Protein AF-A0A951UNU1-F1 (afdb_monomer_lite)

pLDDT: mean 76.0, std 21.97, range [24.45, 97.75]

Organism: NCBI:txid904376

Sequence (624 aa):
MNSISPEKILILAANPKNTKRLRLDEEAHEIEAGLERSRERERFEVRTKWAVSRKGIHRAILDYEPQIIHFCGHGEGEEGLVFEDETGQAQLVDGEALADLFELLTSCIRIECVLLNACYSEQQARAIAQHVKYVIGMSQAISDRAAIEFVVGFYDGLGAGKSIEFSYKLGRSAIRRAKTPEHLIPILLQRPSSLIFEQRVFEQSSPKPSPEPFVPIEQAQDIPSVTSDVPQLQLTSPDLETASATPLQPAQSIQRWQRRWKRIRRYPLAYVLLSGMVIAVMIVAMGTMTPPQLSNIDFPSGTFKYTGTSTWSSLRCEGSGVGIDTQFDFLATNSFNPTFTLPSDLNLEGKRVNSLTAIELLVSHEKDIAFAVSSLPLAEALTDEQKENARGKGFILEEYPVAQDVTAIAVHPDLDLRMFGGLNLADLRKIYTSDKQLNWQDFRGSQVENIAIIPFINKAEEEAANQGKAYAFQKYVLQGQPFGSTVQSVDNSELGRQKVSETPGGIYLAPSALIYNYFTQDTSTVKPMPIAEAGDKPVLPFAITFKPREICKNETSAYSPVSVNSAYPQDLQHETVSIVVKRYYGNQVEEWQKEHEKAGQAYAKTLKTKEGQDLLMRMGFRPL

Foldseek 3Di:
DPPDQAAEEEEEEAAFPPDDGAPVVLLLVLLLVLLCPFPQVVNYDYDYDYQAAPVNVLVVCVVGLHQEYEYAAEADAQQAGWGQDPVRHTDHDGLQNLLVSLQVSLVPGNHAEYEYLYANCVSSQVSNQQRHFKYKDFNGDDDSVLSSQLSSQLSNCVSHVHDNVVSNLRSLVSSVVVVDPRSVGIDMRGNPPVVVVVVVVVVVPPDDPDDDDDDDDDDDDDDDDDDDDDDDDDDDDDDDDDDDDDDDDDDPDPVVVVVVVVPPPPDPPVVVVVVVVVVVVVVVVVDDPPDFPLPPADAFAAEAEAAEALLQVVQADPPQQFGLCNLCVVVVVVRHHYHYDDCVNVVNPPDARAQLVRLVCVQPVVLRHLWYKHLAPPVLNDDPVSQVSLVVVFWGKDKQFQFWWFKFKKAALPFPCVQLQFEELVRVLCLFADQDWDFSCVHRRVPTDRFTAQEEEAVVQLVSLVVVRHDLCCVQSNVSHHTHPRYHYDNHVVVLQQVRLVGNNYMYIDTPLVQLQCCLVDSSGIHTGFYAYVPDGGDGQFDARDHSVVSSHDPDDPGDFRDGDPRGDPSRTPGTIIMMGIGGDDDDQDPSNVNSRSSSVSSSVSLLTPVNQVSCRNSRTHGD

Structure (mmCIF, N/CA/C/O backbone):
data_AF-A0A951UNU1-F1
#
_entry.id   AF-A0A951UNU1-F1
#
loop_
_atom_site.group_PDB
_atom_site.id
_atom_site.type_symbol
_atom_site.label_atom_id
_atom_site.label_alt_id
_atom_site.label_comp_id
_atom_site.label_asym_id
_atom_site.label_entity_id
_atom_site.label_seq_id
_atom_site.pdbx_PDB_ins_code
_atom_site.Cartn_x
_atom_site.Cartn_y
_atom_site.Cartn_z
_atom_site.occupancy
_atom_site.B_iso_or_equiv
_atom_site.auth_seq_id
_atom_site.auth_comp_id
_atom_site.auth_asym_id
_atom_site.auth_atom_id
_atom_site.pdbx_PDB_model_num
ATOM 1 N N . MET A 1 1 ? 25.571 -10.191 -45.210 1.00 35.28 1 MET A N 1
ATOM 2 C CA . MET A 1 1 ? 24.420 -9.377 -44.769 1.00 35.28 1 MET A CA 1
ATOM 3 C C . MET A 1 1 ? 23.405 -10.357 -44.214 1.00 35.28 1 MET A C 1
ATOM 5 O O . MET A 1 1 ? 22.918 -11.168 -44.987 1.00 35.28 1 MET A O 1
ATOM 9 N N . ASN A 1 2 ? 23.187 -10.388 -42.898 1.00 38.59 2 ASN A N 1
ATOM 10 C CA . ASN A 1 2 ? 22.136 -11.233 -42.328 1.00 38.59 2 ASN A CA 1
ATOM 11 C C . ASN A 1 2 ? 20.793 -10.623 -42.735 1.00 38.59 2 ASN A C 1
ATOM 13 O O . ASN A 1 2 ? 20.513 -9.483 -42.372 1.00 38.59 2 ASN A O 1
ATOM 17 N N . SER A 1 3 ? 20.005 -11.345 -43.529 1.00 45.44 3 SER A N 1
ATOM 18 C CA . SER A 1 3 ? 18.626 -10.973 -43.829 1.00 45.44 3 SER A CA 1
ATOM 19 C C . SER A 1 3 ? 17.813 -11.086 -42.540 1.00 45.44 3 SER A C 1
ATOM 21 O O . SER A 1 3 ? 17.518 -12.193 -42.091 1.00 45.44 3 SER A O 1
ATOM 23 N N . ILE A 1 4 ? 17.509 -9.954 -41.910 1.00 63.81 4 ILE A N 1
ATOM 24 C CA . ILE A 1 4 ? 16.564 -9.899 -40.792 1.00 63.81 4 ILE A CA 1
ATOM 25 C C . ILE A 1 4 ? 15.178 -10.139 -41.396 1.00 63.81 4 ILE A C 1
ATOM 27 O O . ILE A 1 4 ? 14.780 -9.424 -42.314 1.00 63.81 4 ILE A O 1
ATOM 31 N N . SER A 1 5 ? 14.475 -11.177 -40.942 1.00 76.88 5 SER A N 1
ATOM 32 C CA . SER A 1 5 ? 13.081 -11.405 -41.329 1.00 76.88 5 SER A CA 1
ATOM 33 C C . SER A 1 5 ? 12.212 -10.252 -40.813 1.00 76.88 5 SER A C 1
ATOM 35 O O . SER A 1 5 ? 12.416 -9.845 -39.666 1.00 76.88 5 SER A O 1
ATOM 37 N N . PRO A 1 6 ? 11.258 -9.739 -41.608 1.00 85.00 6 PRO A N 1
ATOM 38 C CA . PRO A 1 6 ? 10.399 -8.640 -41.181 1.00 85.00 6 PRO A CA 1
ATOM 39 C C . PRO A 1 6 ? 9.581 -9.021 -39.937 1.00 85.00 6 PRO A C 1
ATOM 41 O O . PRO A 1 6 ? 9.141 -10.162 -39.791 1.00 85.00 6 PRO A O 1
ATOM 44 N N . GLU A 1 7 ? 9.385 -8.057 -39.038 1.00 91.62 7 GLU A N 1
ATOM 45 C CA . GLU A 1 7 ? 8.468 -8.143 -37.904 1.00 91.62 7 GLU A CA 1
ATOM 46 C C . GLU A 1 7 ? 7.030 -8.222 -38.420 1.00 91.62 7 GLU A C 1
ATOM 48 O O . GLU A 1 7 ? 6.559 -7.368 -39.171 1.00 91.62 7 GLU A O 1
ATOM 53 N N . LYS A 1 8 ? 6.309 -9.252 -38.000 1.00 95.81 8 LYS A N 1
ATOM 54 C CA . LYS A 1 8 ? 4.938 -9.500 -38.421 1.00 95.81 8 LYS A CA 1
ATOM 55 C C . LYS A 1 8 ? 3.958 -8.830 -37.467 1.00 95.81 8 LYS A C 1
ATOM 57 O O . LYS A 1 8 ? 4.009 -9.037 -36.250 1.00 95.81 8 LYS A O 1
ATOM 62 N N . ILE A 1 9 ? 3.035 -8.070 -38.045 1.00 96.56 9 ILE A N 1
ATOM 63 C CA . ILE A 1 9 ? 1.911 -7.436 -37.358 1.00 96.56 9 ILE A CA 1
ATOM 64 C C . ILE A 1 9 ? 0.645 -8.182 -37.776 1.00 96.56 9 ILE A C 1
ATOM 66 O O . ILE A 1 9 ? 0.306 -8.210 -38.958 1.00 96.56 9 ILE A O 1
ATOM 70 N N . LEU A 1 10 ? -0.055 -8.787 -36.817 1.00 97.06 10 LEU A N 1
ATOM 71 C CA . LEU A 1 10 ? -1.327 -9.467 -37.054 1.00 97.06 10 LEU A CA 1
ATOM 72 C C . LEU A 1 10 ? -2.488 -8.603 -36.555 1.00 97.06 10 LEU A C 1
ATOM 74 O O . LEU A 1 10 ? -2.661 -8.438 -35.349 1.00 97.06 10 LEU A O 1
ATOM 78 N N . ILE A 1 11 ? -3.299 -8.097 -37.483 1.00 96.50 11 ILE A N 1
ATOM 79 C CA . ILE A 1 11 ? -4.541 -7.375 -37.199 1.00 96.50 11 ILE A CA 1
ATOM 80 C C . ILE A 1 11 ? -5.698 -8.379 -37.160 1.00 96.50 11 ILE A C 1
ATOM 82 O O . ILE A 1 11 ? -5.945 -9.105 -38.124 1.00 96.50 11 ILE A O 1
ATOM 86 N N . LEU A 1 12 ? -6.411 -8.420 -36.041 1.00 94.56 12 LEU A N 1
ATOM 87 C CA . LEU A 1 12 ? -7.576 -9.254 -35.774 1.00 94.56 12 LEU A CA 1
ATOM 88 C C . LEU A 1 12 ? -8.804 -8.348 -35.653 1.00 94.56 12 LEU A C 1
ATOM 90 O O . LEU A 1 12 ? -8.954 -7.637 -34.661 1.00 94.56 12 LEU A O 1
ATOM 94 N N . ALA A 1 13 ? -9.680 -8.387 -36.654 1.00 93.19 13 ALA A N 1
ATOM 95 C CA . ALA A 1 13 ? -10.880 -7.561 -36.708 1.00 93.19 13 ALA A CA 1
ATOM 96 C C . ALA A 1 13 ? -12.145 -8.408 -36.486 1.00 93.19 13 ALA A C 1
ATOM 98 O O . ALA A 1 13 ? -12.428 -9.329 -37.263 1.00 93.19 13 ALA A O 1
ATOM 99 N N . ALA A 1 14 ? -12.924 -8.079 -35.452 1.00 92.31 14 ALA A N 1
ATOM 100 C CA . ALA A 1 14 ? -14.187 -8.745 -35.120 1.00 92.31 14 ALA A CA 1
ATOM 101 C C . ALA A 1 14 ? -15.364 -7.756 -35.169 1.00 92.31 14 ALA A C 1
ATOM 103 O O . ALA A 1 14 ? -15.376 -6.760 -34.446 1.00 92.31 14 ALA A O 1
ATOM 104 N N . ASN A 1 15 ? -16.368 -8.021 -36.017 1.00 90.88 15 ASN A N 1
ATOM 105 C CA . ASN A 1 15 ? -17.513 -7.120 -36.220 1.00 90.88 15 ASN A CA 1
ATOM 106 C C . ASN A 1 15 ? -18.830 -7.918 -36.313 1.00 90.88 15 ASN A C 1
ATOM 108 O O . ASN A 1 15 ? -19.428 -8.000 -37.392 1.00 90.88 15 ASN A O 1
ATOM 112 N N . PRO A 1 16 ? -19.284 -8.536 -35.203 1.00 91.06 16 PRO A N 1
ATOM 113 C CA . PRO A 1 16 ? -20.411 -9.460 -35.236 1.00 91.06 16 PRO A CA 1
ATOM 114 C C . PRO A 1 16 ? -21.713 -8.796 -35.691 1.00 91.06 16 PRO A C 1
ATOM 116 O O . PRO A 1 16 ? -22.004 -7.646 -35.347 1.00 91.06 16 PRO A O 1
ATOM 119 N N . LYS A 1 17 ? -22.546 -9.540 -36.425 1.00 88.12 17 LYS A N 1
ATOM 120 C CA . LYS A 1 17 ? -23.719 -9.011 -37.149 1.00 88.12 17 LYS A CA 1
ATOM 121 C C . LYS A 1 17 ? -24.782 -8.373 -36.249 1.00 88.12 17 LYS A C 1
ATOM 123 O O . LYS A 1 17 ? -25.537 -7.524 -36.717 1.00 88.12 17 LYS A O 1
ATOM 128 N N . ASN A 1 18 ? -24.869 -8.789 -34.986 1.00 89.44 18 ASN A N 1
ATOM 129 C CA . ASN A 1 18 ? -25.825 -8.287 -33.995 1.00 89.44 18 ASN A CA 1
ATOM 130 C C . ASN A 1 18 ? -25.279 -7.139 -33.123 1.00 89.44 18 ASN A C 1
ATOM 132 O O . ASN A 1 18 ? -25.917 -6.788 -32.133 1.00 89.44 18 ASN A O 1
ATOM 136 N N . THR A 1 19 ? -24.136 -6.550 -33.482 1.00 87.75 19 THR A N 1
ATOM 137 C CA . THR A 1 19 ? -23.534 -5.402 -32.783 1.00 87.75 19 THR A CA 1
ATOM 138 C C . THR A 1 19 ? -23.596 -4.128 -33.629 1.00 87.75 19 THR A C 1
ATOM 140 O O . THR A 1 19 ? -23.948 -4.152 -34.813 1.00 87.75 19 THR A O 1
ATOM 143 N N . LYS A 1 20 ? -23.265 -2.975 -33.034 1.00 85.88 20 LYS A N 1
ATOM 144 C CA . LYS A 1 20 ? -23.106 -1.730 -33.795 1.00 85.88 20 LYS A CA 1
ATOM 145 C C . LYS A 1 20 ? -21.922 -1.887 -34.752 1.00 85.88 20 LYS A C 1
ATOM 147 O O . LYS A 1 20 ? -20.813 -2.153 -34.317 1.00 85.88 20 LYS A O 1
ATOM 152 N N . ARG A 1 21 ? -22.125 -1.660 -36.047 1.00 87.38 21 ARG A N 1
ATOM 153 C CA . ARG A 1 21 ? -21.038 -1.780 -37.025 1.00 87.38 21 ARG A CA 1
ATOM 154 C C . ARG A 1 21 ? -19.948 -0.729 -36.773 1.00 87.38 21 ARG A C 1
ATOM 156 O O . ARG A 1 21 ? -20.242 0.465 -36.815 1.00 87.38 21 ARG A O 1
ATOM 163 N N . LEU A 1 22 ? -18.716 -1.188 -36.551 1.00 86.50 22 LEU A N 1
ATOM 164 C CA . LEU A 1 22 ? -17.512 -0.351 -36.442 1.00 86.50 22 LEU A CA 1
ATOM 165 C C . LEU A 1 22 ? -16.792 -0.237 -37.794 1.00 86.50 22 LEU A C 1
ATOM 167 O O . LEU A 1 22 ? -16.921 -1.127 -38.641 1.00 86.50 22 LEU A O 1
ATOM 171 N N . ARG A 1 23 ? -16.012 0.836 -37.976 1.00 84.25 23 ARG A N 1
ATOM 172 C CA . ARG A 1 23 ? -15.189 1.113 -39.175 1.00 84.25 23 ARG A CA 1
ATOM 173 C C . ARG A 1 23 ? -13.806 0.448 -39.091 1.00 84.25 23 ARG A C 1
ATOM 175 O O . ARG A 1 23 ? -12.777 1.109 -39.184 1.00 84.25 23 ARG A O 1
ATOM 182 N N . LEU A 1 24 ? -13.787 -0.864 -38.848 1.00 89.06 24 LEU A N 1
ATOM 183 C CA . LEU A 1 24 ? -12.543 -1.634 -38.669 1.00 89.06 24 LEU A CA 1
ATOM 184 C C . LEU A 1 24 ? -11.728 -1.758 -39.969 1.00 89.06 24 LEU A C 1
ATOM 186 O O . LEU A 1 24 ? -10.517 -1.946 -39.934 1.00 89.06 24 LEU A O 1
ATOM 190 N N . ASP A 1 25 ? -12.404 -1.654 -41.113 1.00 89.00 25 ASP A N 1
ATOM 191 C CA . ASP A 1 25 ? -11.823 -1.560 -42.453 1.00 89.00 25 ASP A CA 1
ATOM 192 C C . ASP A 1 25 ? -11.003 -0.284 -42.641 1.00 89.00 25 ASP A C 1
ATOM 194 O O . ASP A 1 25 ? -9.870 -0.352 -43.113 1.00 89.00 25 ASP A O 1
ATOM 198 N N . GLU A 1 26 ? -11.545 0.855 -42.213 1.00 89.12 26 GLU A N 1
ATOM 199 C CA . GLU A 1 26 ? -10.827 2.133 -42.200 1.00 89.12 26 GLU A CA 1
ATOM 200 C C . GLU A 1 26 ? -9.613 2.063 -41.267 1.00 89.12 26 GLU A C 1
ATOM 202 O O . GLU A 1 26 ? -8.517 2.453 -41.656 1.00 89.12 26 GLU A O 1
ATOM 207 N N . GLU A 1 27 ? -9.776 1.486 -40.073 1.00 92.06 27 GLU A N 1
ATOM 208 C CA . GLU A 1 27 ? -8.676 1.319 -39.120 1.00 92.06 27 GLU A CA 1
ATOM 209 C C . GLU A 1 27 ? -7.521 0.482 -39.694 1.00 92.06 27 GLU A C 1
ATOM 211 O O . GLU A 1 27 ? -6.373 0.921 -39.662 1.00 92.06 27 GLU A O 1
ATOM 216 N N . ALA A 1 28 ? -7.807 -0.695 -40.263 1.00 91.75 28 ALA A N 1
ATOM 217 C CA . ALA A 1 28 ? -6.776 -1.542 -40.865 1.00 91.75 28 ALA A CA 1
ATOM 218 C C . ALA A 1 28 ? -6.109 -0.868 -42.076 1.00 91.75 28 ALA A C 1
ATOM 220 O O . ALA A 1 28 ? -4.887 -0.930 -42.217 1.00 91.75 28 ALA A O 1
ATOM 221 N N . HIS A 1 29 ? -6.895 -0.185 -42.917 1.00 92.50 29 HIS A N 1
ATOM 222 C CA . HIS A 1 29 ? -6.376 0.529 -44.081 1.00 92.50 29 HIS A CA 1
ATOM 223 C C . HIS A 1 29 ? -5.399 1.644 -43.690 1.00 92.50 29 HIS A C 1
ATOM 225 O O . HIS A 1 29 ? -4.334 1.761 -44.293 1.00 92.50 29 HIS A O 1
ATOM 231 N N . GLU A 1 30 ? -5.728 2.442 -42.672 1.00 92.94 30 GLU A N 1
ATOM 232 C CA . GLU A 1 30 ? -4.858 3.523 -42.195 1.00 92.94 30 GLU A CA 1
ATOM 233 C C . GLU A 1 30 ? -3.543 2.989 -41.602 1.00 92.94 30 GLU A C 1
ATOM 235 O O . GLU A 1 30 ? -2.481 3.580 -41.819 1.00 92.94 30 GLU A O 1
ATOM 240 N N . ILE A 1 31 ? -3.582 1.842 -40.911 1.00 93.38 31 ILE A N 1
ATOM 241 C CA . ILE A 1 31 ? -2.378 1.170 -40.394 1.00 93.38 31 ILE A CA 1
ATOM 242 C C . ILE A 1 31 ? -1.479 0.711 -41.548 1.00 93.38 31 ILE A C 1
ATOM 244 O O . ILE A 1 31 ? -0.286 1.028 -41.566 1.00 93.38 31 ILE A O 1
ATOM 248 N N . GLU A 1 32 ? -2.041 -0.009 -42.524 1.00 92.62 32 GLU A N 1
ATOM 249 C CA . GLU A 1 32 ? -1.307 -0.504 -43.695 1.00 92.62 32 GLU A CA 1
ATOM 250 C C . GLU A 1 32 ? -0.705 0.666 -44.497 1.00 92.62 32 GLU A C 1
ATOM 252 O O . GLU A 1 32 ? 0.508 0.713 -44.718 1.00 92.62 32 GLU A O 1
ATOM 257 N N . ALA A 1 33 ? -1.510 1.679 -44.831 1.00 90.50 33 ALA A N 1
ATOM 258 C CA . ALA A 1 33 ? -1.068 2.848 -45.592 1.00 90.50 33 ALA A CA 1
ATOM 259 C C . ALA A 1 33 ? -0.044 3.721 -44.838 1.00 90.50 33 ALA A C 1
ATOM 261 O O . ALA A 1 33 ? 0.809 4.368 -45.460 1.00 90.50 33 ALA A O 1
ATOM 262 N N . GLY A 1 34 ? -0.124 3.795 -43.506 1.00 90.00 34 GLY A N 1
ATOM 263 C CA . GLY A 1 34 ? 0.860 4.482 -42.664 1.00 90.00 34 GLY A CA 1
ATOM 264 C C . GLY A 1 34 ? 2.220 3.785 -42.695 1.00 90.00 34 GLY A C 1
ATOM 265 O O . GLY A 1 34 ? 3.247 4.420 -42.957 1.00 90.00 34 GLY A O 1
ATOM 266 N N . LEU A 1 35 ? 2.227 2.461 -42.518 1.00 91.44 35 LEU A N 1
ATOM 267 C CA . LEU A 1 35 ? 3.450 1.656 -42.509 1.00 91.44 35 LEU A CA 1
ATOM 268 C C . LEU A 1 35 ? 4.112 1.569 -43.890 1.00 91.44 35 LEU A C 1
ATOM 270 O O . LEU A 1 35 ? 5.335 1.699 -43.974 1.00 91.44 35 LEU A O 1
ATOM 274 N N . GLU A 1 36 ? 3.341 1.445 -44.972 1.00 89.31 36 GLU A N 1
ATOM 275 C CA . GLU A 1 36 ? 3.863 1.427 -46.349 1.00 89.31 36 GLU A CA 1
ATOM 276 C C . GLU A 1 36 ? 4.616 2.714 -46.724 1.00 89.31 36 GLU A C 1
ATOM 278 O O . GLU A 1 36 ? 5.614 2.675 -47.449 1.00 89.31 36 GLU A O 1
ATOM 283 N N . ARG A 1 37 ? 4.172 3.865 -46.205 1.00 88.00 37 ARG A N 1
ATOM 284 C CA . ARG A 1 37 ? 4.803 5.177 -46.440 1.00 88.00 37 ARG A CA 1
ATOM 285 C C . ARG A 1 37 ? 5.939 5.488 -45.462 1.00 88.00 37 ARG A C 1
ATOM 287 O O . ARG A 1 37 ? 6.582 6.535 -45.578 1.00 88.00 37 ARG A O 1
ATOM 294 N N . SER A 1 38 ? 6.179 4.609 -44.492 1.00 90.00 38 SER A N 1
ATOM 295 C CA . SER A 1 38 ? 7.127 4.835 -43.409 1.00 90.00 38 SER A CA 1
ATOM 296 C C . SER A 1 38 ? 8.584 4.591 -43.824 1.00 90.00 38 SER A C 1
ATOM 298 O O . SER A 1 38 ? 8.890 3.940 -44.829 1.00 90.00 38 SER A O 1
ATOM 300 N N . ARG A 1 39 ? 9.522 5.136 -43.039 1.00 83.25 39 ARG A N 1
ATOM 301 C CA . ARG A 1 39 ? 10.963 4.996 -43.311 1.00 83.25 39 ARG A CA 1
ATOM 302 C C . ARG A 1 39 ? 11.434 3.553 -43.161 1.00 83.25 39 ARG A C 1
ATOM 304 O O . ARG A 1 39 ? 12.315 3.136 -43.906 1.00 83.25 39 ARG A O 1
ATOM 311 N N . GLU A 1 40 ? 10.826 2.806 -42.245 1.00 86.81 40 GLU A N 1
ATOM 312 C CA . GLU A 1 40 ? 11.138 1.403 -41.969 1.00 86.81 40 GLU A CA 1
ATOM 313 C C . GLU A 1 40 ? 10.099 0.444 -42.572 1.00 86.81 40 GLU A C 1
ATOM 315 O O . GLU A 1 40 ? 9.877 -0.634 -42.037 1.00 86.81 40 GLU A O 1
ATOM 320 N N . ARG A 1 41 ? 9.467 0.789 -43.704 1.00 85.25 41 ARG A N 1
ATOM 321 C CA . ARG A 1 41 ? 8.429 -0.055 -44.342 1.00 85.25 41 ARG A CA 1
ATOM 322 C C . ARG A 1 41 ? 8.859 -1.508 -44.601 1.00 85.25 41 ARG A C 1
ATOM 324 O O . ARG A 1 41 ? 8.036 -2.406 -44.547 1.00 85.25 41 ARG A O 1
ATOM 331 N N . GLU A 1 42 ? 10.147 -1.747 -44.858 1.00 87.56 42 GLU A N 1
ATOM 332 C CA . GLU A 1 42 ? 10.707 -3.089 -45.108 1.00 87.56 42 GLU A CA 1
ATOM 333 C C . GLU A 1 42 ? 10.885 -3.917 -43.822 1.00 87.56 42 GLU A C 1
ATOM 335 O O . GLU A 1 42 ? 11.126 -5.120 -43.892 1.00 87.56 42 GLU A O 1
ATOM 340 N N . ARG A 1 43 ? 10.757 -3.287 -42.645 1.00 89.06 43 ARG A N 1
ATOM 341 C CA . ARG A 1 43 ? 10.827 -3.948 -41.339 1.00 89.06 43 ARG A CA 1
ATOM 342 C C . ARG A 1 43 ? 9.535 -4.679 -40.995 1.00 89.06 43 ARG A C 1
ATOM 344 O O . ARG A 1 43 ? 9.601 -5.592 -40.185 1.00 89.06 43 ARG A O 1
ATOM 351 N N . PHE A 1 44 ? 8.396 -4.300 -41.574 1.00 92.88 44 PHE A N 1
ATOM 352 C CA . PHE A 1 44 ? 7.089 -4.794 -41.148 1.00 92.88 44 PHE A CA 1
ATOM 353 C C . PHE A 1 44 ? 6.378 -5.600 -42.237 1.00 92.88 44 PHE A C 1
ATOM 355 O O . PHE A 1 44 ? 6.318 -5.195 -43.394 1.00 92.88 44 PHE A O 1
ATOM 362 N N . GLU A 1 45 ? 5.774 -6.719 -41.843 1.00 94.31 45 GLU A N 1
ATOM 363 C CA . GLU A 1 45 ? 4.825 -7.482 -42.653 1.00 94.31 45 GLU A CA 1
ATOM 364 C C . GLU A 1 45 ? 3.452 -7.445 -41.971 1.00 94.31 45 GLU A C 1
ATOM 366 O O . GLU A 1 45 ? 3.264 -8.034 -40.906 1.00 94.31 45 GLU A O 1
ATOM 371 N N . VAL A 1 46 ? 2.480 -6.757 -42.575 1.00 94.12 46 VAL A N 1
ATOM 372 C CA . VAL A 1 46 ? 1.123 -6.647 -42.018 1.00 94.12 46 VAL A CA 1
ATOM 373 C C . VAL A 1 46 ? 0.232 -7.760 -42.568 1.00 94.12 46 VAL A C 1
ATOM 375 O O . VAL A 1 46 ? 0.188 -8.023 -43.775 1.00 94.12 46 VAL A O 1
ATOM 378 N N . ARG A 1 47 ? -0.483 -8.441 -41.672 1.00 95.19 47 ARG A N 1
ATOM 379 C CA . ARG A 1 47 ? -1.472 -9.471 -41.995 1.00 95.19 47 ARG A CA 1
ATOM 380 C C . ARG A 1 47 ? -2.775 -9.158 -41.287 1.00 95.19 47 ARG A C 1
ATOM 382 O O . ARG A 1 47 ? -2.806 -9.066 -40.067 1.00 95.19 47 ARG A O 1
ATOM 389 N N . THR A 1 48 ? -3.856 -9.083 -42.050 1.00 93.38 48 THR A N 1
ATOM 390 C CA . THR A 1 48 ? -5.183 -8.769 -41.515 1.00 93.38 48 THR A CA 1
ATOM 391 C C . THR A 1 48 ? -6.097 -9.988 -41.606 1.00 93.38 48 THR A C 1
ATOM 393 O O . THR A 1 48 ? -6.216 -10.630 -42.655 1.00 93.38 48 THR A O 1
ATOM 396 N N . LYS A 1 49 ? -6.744 -10.333 -40.491 1.00 93.31 49 LYS A N 1
ATOM 397 C CA . LYS A 1 49 ? -7.775 -11.367 -40.397 1.00 93.31 49 LYS A CA 1
ATOM 398 C C . LYS A 1 49 ? -9.095 -10.742 -39.976 1.00 93.31 49 LYS A C 1
ATOM 400 O O . LYS A 1 49 ? -9.213 -10.162 -38.903 1.00 93.31 49 LYS A O 1
ATOM 405 N N . TRP A 1 50 ? -10.080 -10.907 -40.847 1.00 89.62 50 TRP A N 1
ATOM 406 C CA . TRP A 1 50 ? -11.453 -10.450 -40.668 1.00 89.62 50 TRP A CA 1
ATOM 407 C C . TRP A 1 50 ? -12.324 -11.555 -40.078 1.00 89.62 50 TRP A C 1
ATOM 409 O O . TRP A 1 50 ? -12.001 -12.734 -40.240 1.00 89.62 50 TRP A O 1
ATOM 419 N N . ALA A 1 51 ? -13.451 -11.168 -39.477 1.00 78.06 51 ALA A N 1
ATOM 420 C CA . ALA A 1 51 ? -14.456 -12.093 -38.948 1.00 78.06 51 ALA A CA 1
ATOM 421 C C . ALA A 1 51 ? -13.841 -13.125 -37.986 1.00 78.06 51 ALA A C 1
ATOM 423 O O . ALA A 1 51 ? -14.042 -14.337 -38.100 1.00 78.06 51 ALA A O 1
ATOM 424 N N . VAL A 1 52 ? -12.992 -12.640 -37.075 1.00 81.69 52 VAL A N 1
ATOM 425 C CA . VAL A 1 52 ? -12.238 -13.510 -36.172 1.00 81.69 52 VAL A CA 1
ATOM 426 C C . VAL A 1 52 ? -13.186 -14.136 -35.154 1.00 81.69 52 VAL A C 1
ATOM 428 O O . VAL A 1 52 ? -13.808 -13.446 -34.346 1.00 81.69 52 VAL A O 1
ATOM 431 N N . SER A 1 53 ? -13.256 -15.466 -35.175 1.00 81.44 53 SER A N 1
ATOM 432 C CA . SER A 1 53 ? -13.926 -16.252 -34.143 1.00 81.44 53 SER A CA 1
ATOM 433 C C . SER A 1 53 ? -12.973 -16.666 -33.027 1.00 81.44 53 SER A C 1
ATOM 435 O O . SER A 1 53 ? -11.751 -16.679 -33.209 1.00 81.44 53 SER A O 1
ATOM 437 N N . ARG A 1 54 ? -13.520 -17.121 -31.891 1.00 76.56 54 ARG A N 1
ATOM 438 C CA . ARG A 1 54 ? -12.724 -17.706 -30.791 1.00 76.56 54 ARG A CA 1
ATOM 439 C C . ARG A 1 54 ? -11.819 -18.858 -31.256 1.00 76.56 54 ARG A C 1
ATOM 441 O O . ARG A 1 54 ? -10.736 -19.066 -30.716 1.00 76.56 54 ARG A O 1
ATOM 448 N N . LYS A 1 55 ? -12.238 -19.626 -32.267 1.00 74.50 55 LYS A N 1
ATOM 449 C CA . LYS A 1 55 ? -11.397 -20.680 -32.861 1.00 74.50 55 LYS A CA 1
ATOM 450 C C . LYS A 1 55 ? -10.372 -20.112 -33.851 1.00 74.50 55 LYS A C 1
ATOM 452 O O . LYS A 1 55 ? -9.295 -20.670 -34.012 1.00 74.50 55 LYS A O 1
ATOM 457 N N . GLY A 1 56 ? -10.699 -19.004 -34.512 1.00 81.31 56 GLY A N 1
ATOM 458 C CA . GLY A 1 56 ? -9.832 -18.352 -35.489 1.00 81.31 56 GLY A CA 1
ATOM 459 C C . GLY A 1 56 ? -8.619 -17.653 -34.877 1.00 81.31 56 GLY A C 1
ATOM 460 O O . GLY A 1 56 ? -7.565 -17.651 -35.507 1.00 81.31 56 GLY A O 1
ATOM 461 N N . ILE A 1 57 ? -8.736 -17.102 -33.661 1.00 86.12 57 ILE A N 1
ATOM 462 C CA . ILE A 1 57 ? -7.662 -16.307 -33.037 1.00 86.12 57 ILE A CA 1
ATOM 463 C C . ILE A 1 57 ? -6.379 -17.112 -32.802 1.00 86.12 57 ILE A C 1
ATOM 465 O O . ILE A 1 57 ? -5.325 -16.730 -33.304 1.00 86.12 57 ILE A O 1
ATOM 469 N N . HIS A 1 58 ? -6.452 -18.251 -32.108 1.00 84.19 58 HIS A N 1
ATOM 470 C CA . HIS A 1 58 ? -5.262 -19.048 -31.800 1.00 84.19 58 HIS A CA 1
ATOM 471 C C . HIS A 1 58 ? -4.636 -19.627 -33.072 1.00 84.19 58 HIS A C 1
ATOM 473 O O . HIS A 1 58 ? -3.420 -19.599 -33.223 1.00 84.19 58 HIS A O 1
ATOM 479 N N . ARG A 1 59 ? -5.463 -20.072 -34.029 1.00 87.19 59 ARG A N 1
ATOM 480 C CA . ARG A 1 59 ? -4.991 -20.564 -35.326 1.00 87.19 59 ARG A CA 1
ATOM 481 C C . ARG A 1 59 ? -4.253 -19.479 -36.104 1.00 87.19 59 ARG A C 1
ATOM 483 O O . ARG A 1 59 ? -3.177 -19.740 -36.614 1.00 87.19 59 ARG A O 1
ATOM 490 N N . ALA A 1 60 ? -4.796 -18.263 -36.162 1.00 89.19 60 ALA A N 1
ATOM 491 C CA . ALA A 1 60 ? -4.123 -17.154 -36.827 1.00 89.19 60 ALA A CA 1
ATOM 492 C C . ALA A 1 60 ? -2.784 -16.824 -36.149 1.00 89.19 60 ALA A C 1
ATOM 494 O O . ALA A 1 60 ? -1.785 -16.641 -36.836 1.00 89.19 60 ALA A O 1
ATOM 495 N N . ILE A 1 61 ? -2.727 -16.793 -34.816 1.00 91.50 61 ILE A N 1
ATOM 496 C CA . ILE A 1 61 ? -1.467 -16.509 -34.117 1.00 91.50 61 ILE A CA 1
ATOM 497 C C . ILE A 1 61 ? -0.427 -17.610 -34.388 1.00 91.50 61 ILE A C 1
ATOM 499 O O . ILE A 1 61 ? 0.717 -17.279 -34.682 1.00 91.50 61 ILE A O 1
ATOM 503 N N . LEU A 1 62 ? -0.827 -18.886 -34.377 1.00 89.44 62 LEU A N 1
ATOM 504 C CA . LEU A 1 62 ? 0.045 -20.024 -34.706 1.00 89.44 62 LEU A CA 1
ATOM 505 C C . LEU A 1 62 ? 0.502 -20.025 -36.175 1.00 89.44 62 LEU A C 1
ATOM 507 O O . LEU A 1 62 ? 1.657 -20.323 -36.448 1.00 89.44 62 LEU A O 1
ATOM 511 N N . ASP A 1 63 ? -0.377 -19.678 -37.119 1.00 90.44 63 ASP A N 1
ATOM 512 C CA . ASP A 1 63 ? -0.061 -19.682 -38.555 1.00 90.44 63 ASP A CA 1
ATOM 513 C C . ASP A 1 63 ? 0.905 -18.543 -38.938 1.00 90.44 63 ASP A C 1
ATOM 515 O O . ASP A 1 63 ? 1.720 -18.694 -39.851 1.00 90.44 63 ASP A O 1
ATOM 519 N N . TYR A 1 64 ? 0.790 -17.380 -38.283 1.00 92.56 64 TYR A N 1
ATOM 520 C CA . TYR A 1 64 ? 1.568 -16.190 -38.642 1.00 92.56 64 TYR A CA 1
ATOM 521 C C . TYR A 1 64 ? 2.769 -15.930 -37.734 1.00 92.56 64 TYR A C 1
ATOM 523 O O . TYR A 1 64 ? 3.718 -15.310 -38.210 1.00 92.56 64 TYR A O 1
ATOM 531 N N . GLU A 1 65 ? 2.765 -16.394 -36.482 1.00 93.88 65 GLU A N 1
ATOM 532 C CA . GLU A 1 65 ? 3.798 -16.119 -35.469 1.00 93.88 65 GLU A CA 1
ATOM 533 C C . GLU A 1 65 ? 4.161 -14.616 -35.352 1.00 93.88 65 GLU A C 1
ATOM 535 O O . GLU A 1 65 ? 5.308 -14.219 -35.595 1.00 93.88 65 GLU A O 1
ATOM 540 N N . PRO A 1 66 ? 3.185 -13.738 -35.048 1.00 95.88 66 PRO A N 1
ATOM 541 C CA . PRO A 1 66 ? 3.387 -12.293 -35.034 1.00 95.88 66 PRO A CA 1
ATOM 542 C C . PRO A 1 66 ? 4.179 -11.790 -33.822 1.00 95.88 66 PRO A C 1
ATOM 544 O O . PRO A 1 66 ? 4.030 -12.291 -32.709 1.00 95.88 66 PRO A O 1
ATOM 547 N N . GLN A 1 67 ? 4.944 -10.714 -34.023 1.00 95.44 67 GLN A N 1
ATOM 548 C CA . GLN A 1 67 ? 5.580 -9.959 -32.937 1.00 95.44 67 GLN A CA 1
ATOM 549 C C . GLN A 1 67 ? 4.637 -8.904 -32.351 1.00 95.44 67 GLN A C 1
ATOM 551 O O . GLN A 1 67 ? 4.761 -8.558 -31.174 1.00 95.44 67 GLN A O 1
ATOM 556 N N . ILE A 1 68 ? 3.693 -8.399 -33.147 1.00 96.31 68 ILE A N 1
ATOM 557 C CA . ILE A 1 68 ? 2.677 -7.442 -32.703 1.00 96.31 68 ILE A CA 1
ATOM 558 C C . ILE A 1 68 ? 1.299 -7.987 -33.065 1.00 96.31 68 ILE A C 1
ATOM 560 O O . ILE A 1 68 ? 1.044 -8.320 -34.221 1.00 96.31 68 ILE A O 1
ATOM 564 N N . ILE A 1 69 ? 0.403 -8.059 -32.085 1.00 97.31 69 ILE A N 1
ATOM 565 C CA . ILE A 1 69 ? -1.001 -8.414 -32.301 1.00 97.31 69 ILE A CA 1
ATOM 566 C C . ILE A 1 69 ? -1.854 -7.183 -32.038 1.00 97.31 69 ILE A C 1
ATOM 568 O O . ILE A 1 69 ? -1.762 -6.560 -30.985 1.00 97.31 69 ILE A O 1
ATOM 572 N N . HIS A 1 70 ? -2.710 -6.852 -32.992 1.00 97.62 70 HIS A N 1
ATOM 573 C CA . HIS A 1 70 ? -3.651 -5.748 -32.911 1.00 97.62 70 HIS A CA 1
ATOM 574 C C . HIS A 1 70 ? -5.062 -6.302 -32.981 1.00 97.62 70 HIS A C 1
ATOM 576 O O . HIS A 1 70 ? -5.458 -6.836 -34.009 1.00 97.62 70 HIS A O 1
ATOM 582 N N . PHE A 1 71 ? -5.830 -6.173 -31.910 1.00 95.75 71 PHE A N 1
ATOM 583 C CA . PHE A 1 71 ? -7.251 -6.483 -31.919 1.00 95.75 71 PHE A CA 1
ATOM 584 C C . PHE A 1 71 ? -8.057 -5.196 -32.069 1.00 95.75 71 PHE A C 1
ATOM 586 O O . PHE A 1 71 ? -7.844 -4.254 -31.308 1.00 95.75 71 PHE A O 1
ATOM 593 N N . CYS A 1 72 ? -9.002 -5.172 -33.005 1.00 92.38 72 CYS A N 1
ATOM 594 C CA . CYS A 1 72 ? -9.985 -4.102 -33.132 1.00 92.38 72 CYS A CA 1
ATOM 595 C C . CYS A 1 72 ? -11.401 -4.688 -33.209 1.00 92.38 72 CYS A C 1
ATOM 597 O O . CYS A 1 72 ? -11.671 -5.649 -33.938 1.00 92.38 72 CYS A O 1
ATOM 599 N N . GLY A 1 73 ? -12.311 -4.138 -32.408 1.00 90.06 73 GLY A N 1
ATOM 600 C CA . GLY A 1 73 ? -13.651 -4.692 -32.241 1.00 90.06 73 GLY A CA 1
ATOM 601 C C . GLY A 1 73 ? -14.367 -4.136 -31.015 1.00 90.06 73 GLY A C 1
ATOM 602 O O . GLY A 1 73 ? -13.964 -3.126 -30.439 1.00 90.06 73 GLY A O 1
ATOM 603 N N . HIS A 1 74 ? -15.445 -4.804 -30.609 1.00 85.62 74 HIS A N 1
ATOM 604 C CA . HIS A 1 74 ? -16.191 -4.425 -29.406 1.00 85.62 74 HIS A CA 1
ATOM 605 C C . HIS A 1 74 ? -15.573 -5.020 -28.141 1.00 85.62 74 HIS A C 1
ATOM 607 O O . HIS A 1 74 ? -14.950 -6.084 -28.172 1.00 85.62 74 HIS A O 1
ATOM 613 N N . GLY A 1 75 ? -15.801 -4.339 -27.022 1.00 86.25 75 GLY A N 1
ATOM 614 C CA . GLY A 1 75 ? -15.504 -4.828 -25.681 1.00 86.25 75 GLY A CA 1
ATOM 615 C C . GLY A 1 75 ? -16.611 -4.406 -24.722 1.00 86.25 75 GLY A C 1
ATOM 616 O O . GLY A 1 75 ? -17.151 -3.306 -24.850 1.00 86.25 75 GLY A O 1
ATOM 617 N N . GLU A 1 76 ? -16.950 -5.300 -23.797 1.00 79.12 76 GLU A N 1
ATOM 618 C CA . GLU A 1 76 ? -18.037 -5.151 -22.817 1.00 79.12 76 GLU A CA 1
ATOM 619 C C . GLU A 1 76 ? -17.471 -5.171 -21.382 1.00 79.12 76 GLU A C 1
ATOM 621 O O . GLU A 1 76 ? -18.041 -5.746 -20.457 1.00 79.12 76 GLU A O 1
ATOM 626 N N . GLY A 1 77 ? -16.293 -4.563 -21.192 1.00 76.25 77 GLY A N 1
ATOM 627 C CA . GLY A 1 77 ? -15.637 -4.446 -19.887 1.00 76.25 77 GLY A CA 1
ATOM 628 C C . GLY A 1 77 ? -15.347 -5.800 -19.248 1.00 76.25 77 GLY A C 1
ATOM 629 O O . GLY A 1 77 ? -14.561 -6.576 -19.794 1.00 76.25 77 GLY A O 1
ATOM 630 N N . GLU A 1 78 ? -15.976 -6.070 -18.099 1.00 66.88 78 GLU A N 1
ATOM 631 C CA . GLU A 1 78 ? -15.794 -7.326 -17.356 1.00 66.88 78 GLU A CA 1
ATOM 632 C C . GLU A 1 78 ? -16.227 -8.565 -18.142 1.00 66.88 78 GLU A C 1
ATOM 634 O O . GLU A 1 78 ? -15.668 -9.644 -17.957 1.00 66.88 78 GLU A O 1
ATOM 639 N N . GLU A 1 79 ? -17.172 -8.412 -19.071 1.00 69.00 79 GLU A N 1
ATOM 640 C CA . GLU A 1 79 ? -17.672 -9.530 -19.867 1.00 69.00 79 GLU A CA 1
ATOM 641 C C . GLU A 1 79 ? -16.699 -9.961 -20.978 1.00 69.00 79 GLU A C 1
ATOM 643 O O . GLU A 1 79 ? -16.832 -11.062 -21.515 1.00 69.00 79 GLU A O 1
ATOM 648 N N . GLY A 1 80 ? -15.697 -9.136 -21.310 1.00 84.19 80 GLY A N 1
ATOM 649 C CA . GLY A 1 80 ? -14.640 -9.505 -22.249 1.00 84.19 80 GLY A CA 1
ATOM 650 C C . GLY A 1 80 ? -14.637 -8.777 -23.591 1.00 84.19 80 GLY A C 1
ATOM 651 O O . GLY A 1 80 ? -15.314 -7.770 -23.811 1.00 84.19 80 GLY A O 1
ATOM 652 N N . LEU A 1 81 ? -13.832 -9.313 -24.512 1.00 87.94 81 LEU A N 1
ATOM 653 C CA . LEU A 1 81 ? -13.802 -8.889 -25.911 1.00 87.94 81 LEU A CA 1
ATOM 654 C C . LEU A 1 81 ? -14.854 -9.657 -26.709 1.00 87.94 81 LEU A C 1
ATOM 656 O O . LEU A 1 81 ? -15.087 -10.846 -26.477 1.00 87.94 81 LEU A O 1
ATOM 660 N N . VAL A 1 82 ? -15.467 -8.991 -27.685 1.00 88.62 82 VAL A N 1
ATOM 661 C CA . VAL A 1 82 ? -16.516 -9.597 -28.505 1.00 88.62 82 VAL A CA 1
ATOM 662 C C . VAL A 1 82 ? -15.924 -10.157 -29.798 1.00 88.62 82 VAL A C 1
ATOM 664 O O . VAL A 1 82 ? -15.391 -9.423 -30.630 1.00 88.62 82 VAL A O 1
ATOM 667 N N . PHE A 1 83 ? -16.075 -11.463 -29.987 1.00 89.31 83 PHE A N 1
ATOM 668 C CA . PHE A 1 83 ? -15.693 -12.214 -31.181 1.00 89.31 83 PHE A CA 1
ATOM 669 C C . PHE A 1 83 ? -16.924 -12.692 -31.955 1.00 89.31 83 PHE A C 1
ATOM 671 O O . PHE A 1 83 ? -18.059 -12.558 -31.497 1.00 89.31 83 PHE A O 1
ATOM 678 N N . GLU A 1 84 ? -16.702 -13.269 -33.135 1.00 87.94 84 GLU A N 1
ATOM 679 C CA . GLU A 1 84 ? -17.758 -13.949 -33.886 1.00 87.94 84 GLU A CA 1
ATOM 680 C C . GLU A 1 84 ? -17.873 -15.431 -33.499 1.00 87.94 84 GLU A C 1
ATOM 682 O O . GLU A 1 84 ? -16.875 -16.130 -33.309 1.00 87.94 84 GLU A O 1
ATOM 687 N N . ASP A 1 85 ? -19.099 -15.939 -33.415 1.00 85.94 85 ASP A N 1
ATOM 688 C CA . ASP A 1 85 ? -19.364 -17.375 -33.415 1.00 85.94 85 ASP A CA 1
ATOM 689 C C . ASP A 1 85 ? -19.442 -17.939 -34.849 1.00 85.94 85 ASP A C 1
ATOM 691 O O . ASP A 1 85 ? -19.272 -17.235 -35.845 1.00 85.94 85 ASP A O 1
ATOM 695 N N . GLU A 1 86 ? -19.732 -19.236 -34.980 1.00 85.50 86 GLU A N 1
ATOM 696 C CA . GLU A 1 86 ? -19.844 -19.919 -36.280 1.00 85.50 86 GLU A CA 1
ATOM 697 C C . GLU A 1 86 ? -21.000 -19.391 -37.160 1.00 85.50 86 GLU A C 1
ATOM 699 O O . GLU A 1 86 ? -21.056 -19.677 -38.356 1.00 85.50 86 GLU A O 1
ATOM 704 N N . THR A 1 87 ? -21.913 -18.596 -36.594 1.00 86.06 87 THR A N 1
ATOM 705 C CA . THR A 1 87 ? -23.037 -17.955 -37.294 1.00 86.06 87 THR A CA 1
ATOM 706 C C . THR A 1 87 ? -22.778 -16.471 -37.618 1.00 86.06 87 THR A C 1
ATOM 708 O O . THR A 1 87 ? -23.544 -15.839 -38.366 1.00 86.06 87 THR A O 1
ATOM 711 N N . GLY A 1 88 ? -21.655 -15.920 -37.142 1.00 84.69 88 GLY A N 1
ATOM 712 C CA . GLY A 1 88 ? -21.275 -14.510 -37.258 1.00 84.69 88 GLY A CA 1
ATOM 713 C C . GLY A 1 88 ? -21.951 -13.608 -36.221 1.00 84.69 88 GLY A C 1
ATOM 714 O O . GLY A 1 88 ? -22.092 -12.407 -36.461 1.00 84.69 88 GLY A O 1
ATOM 715 N N . GLN A 1 89 ? -22.435 -14.180 -35.117 1.00 89.38 89 GLN A N 1
ATOM 716 C CA . GLN A 1 89 ? -23.047 -13.460 -33.999 1.00 89.38 89 GLN A CA 1
ATOM 717 C C . GLN A 1 89 ? -22.024 -13.214 -32.889 1.00 89.38 89 GLN A C 1
ATOM 719 O O . GLN A 1 89 ? -20.982 -13.861 -32.836 1.00 89.38 89 GLN A O 1
ATOM 724 N N . ALA A 1 90 ? -22.319 -12.251 -32.020 1.00 89.38 90 ALA A N 1
ATOM 725 C CA . ALA A 1 90 ? -21.460 -11.865 -30.913 1.00 89.38 90 ALA A CA 1
ATOM 726 C C . ALA A 1 90 ? -21.278 -13.016 -29.922 1.00 89.38 90 ALA A C 1
ATOM 728 O O . ALA A 1 90 ? -22.250 -13.562 -29.398 1.00 89.38 90 ALA A O 1
ATOM 729 N N . GLN A 1 91 ? -20.022 -13.317 -29.629 1.00 86.81 91 GLN A N 1
ATOM 730 C CA . GLN A 1 91 ? -19.604 -14.225 -28.580 1.00 86.81 91 GLN A CA 1
ATOM 731 C C . GLN A 1 91 ? -18.539 -13.540 -27.730 1.00 86.81 91 GLN A C 1
ATOM 733 O O . GLN A 1 91 ? -17.502 -13.120 -28.238 1.00 86.81 91 GLN A O 1
ATOM 738 N N . LEU A 1 92 ? -18.792 -13.455 -26.430 1.00 86.81 92 LEU A N 1
ATOM 739 C CA . LEU A 1 92 ? -17.860 -12.882 -25.470 1.00 86.81 92 LEU A CA 1
ATOM 740 C C . LEU A 1 92 ? -16.731 -13.862 -25.146 1.00 86.81 92 LEU A C 1
ATOM 742 O O . LEU A 1 92 ? -16.941 -15.077 -25.058 1.00 86.81 92 LEU A O 1
ATOM 746 N N . VAL A 1 93 ? -15.532 -13.315 -24.981 1.00 82.88 93 VAL A N 1
ATOM 747 C CA . VAL A 1 93 ? -14.368 -14.017 -24.446 1.00 82.88 93 VAL A CA 1
ATOM 748 C C . VAL A 1 93 ? -13.786 -13.150 -23.339 1.00 82.88 93 VAL A C 1
ATOM 750 O O . VAL A 1 93 ? -13.285 -12.054 -23.604 1.00 82.88 93 VAL A O 1
ATOM 753 N N . ASP A 1 94 ? -13.882 -13.652 -22.113 1.00 79.56 94 ASP A N 1
ATOM 754 C CA . ASP A 1 94 ? -13.397 -12.985 -20.910 1.00 79.56 94 ASP A CA 1
ATOM 755 C C . ASP A 1 94 ? -11.860 -12.851 -20.876 1.00 79.56 94 ASP A C 1
ATOM 757 O O . ASP A 1 94 ? -11.120 -13.370 -21.721 1.00 79.56 94 ASP A O 1
ATOM 761 N N . GLY A 1 95 ? -11.373 -12.082 -19.899 1.00 76.50 95 GLY A N 1
ATOM 762 C CA . GLY A 1 95 ? -9.945 -11.814 -19.738 1.00 76.50 95 GLY A CA 1
ATOM 763 C C . GLY A 1 95 ? -9.123 -13.018 -19.290 1.00 76.50 95 GLY A C 1
ATOM 764 O O . GLY A 1 95 ? -7.964 -13.105 -19.685 1.00 76.50 95 GLY A O 1
ATOM 765 N N . GLU A 1 96 ? -9.706 -13.946 -18.528 1.00 76.50 96 GLU A N 1
ATOM 766 C CA . GLU A 1 96 ? -9.022 -15.162 -18.068 1.00 76.50 96 GLU A CA 1
ATOM 767 C C . GLU A 1 96 ? -8.735 -16.093 -19.250 1.00 76.50 96 GLU A C 1
ATOM 769 O O . GLU A 1 96 ? -7.591 -16.480 -19.475 1.00 76.50 96 GLU A O 1
ATOM 774 N N . ALA A 1 97 ? -9.729 -16.336 -20.106 1.00 81.81 97 ALA A N 1
ATOM 775 C CA . ALA A 1 97 ? -9.567 -17.149 -21.305 1.00 81.81 97 ALA A CA 1
ATOM 776 C C . ALA A 1 97 ? -8.550 -16.557 -22.296 1.00 81.81 97 ALA A C 1
ATOM 778 O O . ALA A 1 97 ? -7.888 -17.300 -23.027 1.00 81.81 97 ALA A O 1
ATOM 779 N N . LEU A 1 98 ? -8.431 -15.225 -22.357 1.00 83.81 98 LEU A N 1
ATOM 780 C CA . LEU A 1 98 ? -7.383 -14.559 -23.133 1.00 83.81 98 LEU A CA 1
ATOM 781 C C . LEU A 1 98 ? -6.013 -14.695 -22.457 1.00 83.81 98 LEU A C 1
ATOM 783 O O . LEU A 1 98 ? -5.034 -14.936 -23.160 1.00 83.81 98 LEU A O 1
ATOM 787 N N . ALA A 1 99 ? -5.928 -14.577 -21.132 1.00 81.44 99 ALA A N 1
ATOM 788 C CA . ALA A 1 99 ? -4.682 -14.752 -20.388 1.00 81.44 99 ALA A CA 1
ATOM 789 C C . ALA A 1 99 ? -4.097 -16.151 -20.598 1.00 81.44 99 ALA A C 1
ATOM 791 O O . ALA A 1 99 ? -2.966 -16.249 -21.065 1.00 81.44 99 ALA A O 1
ATOM 792 N N . ASP A 1 100 ? -4.900 -17.200 -20.393 1.00 84.00 100 ASP A N 1
ATOM 793 C CA . ASP A 1 100 ? -4.506 -18.600 -20.603 1.00 84.00 100 ASP A CA 1
ATOM 794 C C . ASP A 1 100 ? -3.988 -18.825 -22.031 1.00 84.00 100 ASP A C 1
ATOM 796 O O . ASP A 1 100 ? -2.979 -19.493 -22.270 1.00 84.00 100 ASP A O 1
ATOM 800 N N . LEU A 1 101 ? -4.669 -18.230 -23.018 1.00 85.81 101 LEU A N 1
ATOM 801 C CA . LEU A 1 101 ? -4.254 -18.316 -24.412 1.00 85.81 101 LEU A CA 1
ATOM 802 C C . LEU A 1 101 ? -2.886 -17.653 -24.633 1.00 85.81 101 LEU A C 1
ATOM 804 O O . LEU A 1 101 ? -2.024 -18.228 -25.299 1.00 85.81 101 LEU A O 1
ATOM 808 N N . PHE A 1 102 ? -2.679 -16.445 -24.108 1.00 89.19 102 PHE A N 1
ATOM 809 C CA . PHE A 1 102 ? -1.420 -15.721 -24.271 1.00 89.19 102 PHE A CA 1
ATOM 810 C C . PHE A 1 102 ? -0.282 -16.315 -23.435 1.00 89.19 102 PHE A C 1
ATOM 812 O O . PHE A 1 102 ? 0.859 -16.290 -23.893 1.00 89.19 102 PHE A O 1
ATOM 819 N N . GLU A 1 103 ? -0.556 -16.909 -22.278 1.00 87.56 103 GLU A N 1
ATOM 820 C CA . GLU A 1 103 ? 0.412 -17.703 -21.519 1.00 87.56 103 GLU A CA 1
ATOM 821 C C . GLU A 1 103 ? 0.952 -18.855 -22.373 1.00 87.56 103 GLU A C 1
ATOM 823 O O . GLU A 1 103 ? 2.163 -18.974 -22.577 1.00 87.56 103 GLU A O 1
ATOM 828 N N . LEU A 1 104 ? 0.050 -19.649 -22.958 1.00 85.88 104 LEU A N 1
ATOM 829 C CA . LEU A 1 104 ? 0.418 -20.772 -23.816 1.00 85.88 104 LEU A CA 1
ATOM 830 C C . LEU A 1 104 ? 1.176 -20.312 -25.065 1.00 85.88 104 LEU A C 1
ATOM 832 O O . LEU A 1 104 ? 2.225 -20.868 -25.388 1.00 85.88 104 LEU A O 1
ATOM 836 N N . LEU A 1 105 ? 0.685 -19.289 -25.767 1.00 86.19 105 LEU A N 1
ATOM 837 C CA . LEU A 1 105 ? 1.293 -18.835 -27.021 1.00 86.19 105 LEU A CA 1
ATOM 838 C C . LEU A 1 105 ? 2.649 -18.157 -26.811 1.00 86.19 105 LEU A C 1
ATOM 840 O O . LEU A 1 105 ? 3.549 -18.340 -27.625 1.00 86.19 105 LEU A O 1
ATOM 844 N N . THR A 1 106 ? 2.837 -17.409 -25.721 1.00 86.75 106 THR A N 1
ATOM 845 C CA . THR A 1 106 ? 4.129 -16.756 -25.436 1.00 86.75 106 THR A CA 1
ATOM 846 C C . THR A 1 106 ? 5.231 -17.738 -25.035 1.00 86.75 106 THR A C 1
ATOM 848 O O . THR A 1 106 ? 6.405 -17.371 -25.068 1.00 86.75 106 THR A O 1
ATOM 851 N N . SER A 1 107 ? 4.886 -18.993 -24.716 1.00 81.12 107 SER A N 1
ATOM 852 C CA . SER A 1 107 ? 5.866 -20.062 -24.487 1.00 81.12 107 SER A CA 1
ATOM 853 C C . SER A 1 107 ? 6.568 -20.531 -25.771 1.00 81.12 107 SER A C 1
ATOM 855 O O . SER A 1 107 ? 7.680 -21.055 -25.702 1.00 81.12 107 SER A O 1
ATOM 857 N N . CYS A 1 108 ? 5.949 -20.332 -26.941 1.00 80.56 108 CYS A N 1
ATOM 858 C CA . CYS A 1 108 ? 6.455 -20.818 -28.229 1.00 80.56 108 CYS A CA 1
ATOM 859 C C . CYS A 1 108 ? 6.586 -19.733 -29.310 1.00 80.56 108 CYS A C 1
ATOM 861 O O . CYS A 1 108 ? 7.359 -19.908 -30.249 1.00 80.56 108 CYS A O 1
ATOM 863 N N . ILE A 1 109 ? 5.889 -18.602 -29.172 1.00 87.19 109 ILE A N 1
ATOM 864 C CA . ILE A 1 109 ? 5.898 -17.482 -30.118 1.00 87.19 109 ILE A CA 1
ATOM 865 C C . ILE A 1 109 ? 6.345 -16.215 -29.395 1.00 87.19 109 ILE A C 1
ATOM 867 O O . ILE A 1 109 ? 5.815 -15.835 -28.350 1.00 87.19 109 ILE A O 1
ATOM 871 N N . ARG A 1 110 ? 7.304 -15.498 -29.987 1.00 88.38 110 ARG A N 1
ATOM 872 C CA . ARG A 1 110 ? 7.762 -14.216 -29.450 1.00 88.38 110 ARG A CA 1
ATOM 873 C C . ARG A 1 110 ? 6.781 -13.097 -29.804 1.00 88.38 110 ARG A C 1
ATOM 875 O O . ARG A 1 110 ? 6.901 -12.484 -30.861 1.00 88.38 110 ARG A O 1
ATOM 882 N N . ILE A 1 111 ? 5.894 -12.783 -28.866 1.00 93.69 111 ILE A N 1
ATOM 883 C CA . ILE A 1 111 ? 4.973 -11.643 -28.940 1.00 93.69 111 ILE A CA 1
ATOM 884 C C . ILE A 1 111 ? 5.552 -10.493 -28.104 1.00 93.69 111 ILE A C 1
ATOM 886 O O . ILE A 1 111 ? 5.733 -10.613 -26.892 1.00 93.69 111 ILE A O 1
ATOM 890 N N . GLU A 1 112 ? 5.874 -9.372 -28.747 1.00 93.06 112 GLU A N 1
ATOM 891 C CA . GLU A 1 112 ? 6.428 -8.185 -28.090 1.00 93.06 112 GLU A CA 1
ATOM 892 C C . GLU A 1 112 ? 5.337 -7.206 -27.651 1.00 93.06 112 GLU A C 1
ATOM 894 O O . GLU A 1 112 ? 5.444 -6.629 -26.565 1.00 93.06 112 GLU A O 1
ATOM 899 N N . CYS A 1 113 ? 4.287 -7.035 -28.460 1.00 96.62 113 CYS A N 1
ATOM 900 C CA . CYS A 1 113 ? 3.203 -6.115 -28.144 1.00 96.62 113 CYS A CA 1
ATOM 901 C C . CYS A 1 113 ? 1.818 -6.663 -28.500 1.00 96.62 113 CYS A C 1
ATOM 903 O O . CYS A 1 113 ? 1.624 -7.234 -29.571 1.00 96.62 113 CYS A O 1
ATOM 905 N N . VAL A 1 114 ? 0.844 -6.441 -27.617 1.00 97.56 114 VAL A N 1
ATOM 906 C CA . VAL A 1 114 ? -0.584 -6.639 -27.894 1.00 97.56 114 VAL A CA 1
ATOM 907 C C . VAL A 1 114 ? -1.310 -5.304 -27.741 1.00 97.56 114 VAL A C 1
ATOM 909 O O . VAL A 1 114 ? -1.210 -4.662 -26.703 1.00 97.56 114 VAL A O 1
ATOM 912 N N . LEU A 1 115 ? -2.052 -4.874 -28.756 1.00 97.69 115 LEU A N 1
ATOM 913 C CA . LEU A 1 115 ? -2.873 -3.664 -28.735 1.00 97.69 115 LEU A CA 1
ATOM 914 C C . LEU A 1 115 ? -4.346 -4.072 -28.827 1.00 97.69 115 LEU A C 1
ATOM 916 O O . LEU A 1 115 ? -4.780 -4.597 -29.847 1.00 97.69 115 LEU A O 1
ATOM 920 N N . LEU A 1 116 ? -5.111 -3.841 -27.760 1.00 96.38 116 LEU A N 1
ATOM 921 C CA . LEU A 1 116 ? -6.545 -4.115 -27.668 1.00 96.38 116 LEU A CA 1
ATOM 922 C C . LEU A 1 116 ? -7.352 -2.830 -27.891 1.00 96.38 116 LEU A C 1
ATOM 924 O O . LEU A 1 116 ? -7.720 -2.136 -26.939 1.00 96.38 116 LEU A O 1
ATOM 928 N N . ASN A 1 117 ? -7.650 -2.515 -29.148 1.00 91.62 117 ASN A N 1
ATOM 929 C CA . ASN A 1 117 ? -8.478 -1.376 -29.534 1.00 91.62 117 ASN A CA 1
ATOM 930 C C . ASN A 1 117 ? -9.973 -1.725 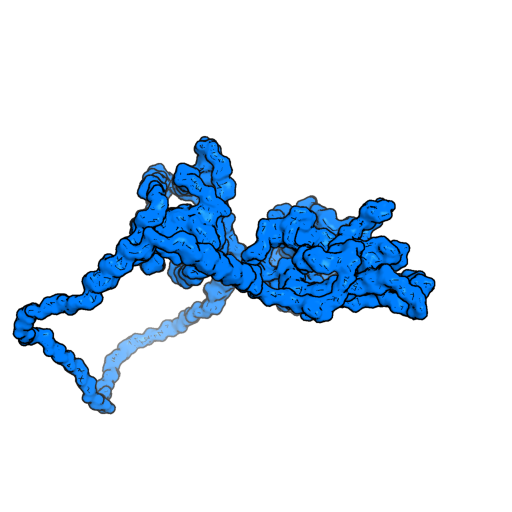-29.450 1.00 91.62 117 ASN A C 1
ATOM 932 O O . ASN A 1 117 ? -10.659 -1.901 -30.456 1.00 91.62 117 ASN A O 1
ATOM 936 N N . ALA A 1 118 ? -10.455 -1.886 -28.221 1.00 89.00 118 ALA A N 1
ATOM 937 C CA . ALA A 1 118 ? -11.840 -2.205 -27.900 1.00 89.00 118 ALA A CA 1
ATOM 938 C C . ALA A 1 118 ? -12.247 -1.483 -26.614 1.00 89.00 118 ALA A C 1
ATOM 940 O O . ALA A 1 118 ? -11.414 -1.276 -25.733 1.00 89.00 118 ALA A O 1
ATOM 941 N N . CYS A 1 119 ? -13.513 -1.082 -26.500 1.00 83.19 119 CYS A N 1
ATOM 942 C CA . CYS A 1 119 ? -14.018 -0.372 -25.323 1.00 83.19 119 CYS A CA 1
ATOM 943 C C . CYS A 1 119 ? -13.776 -1.174 -24.037 1.00 83.19 119 CYS A C 1
ATOM 945 O O . CYS A 1 119 ? -14.019 -2.377 -24.005 1.00 83.19 119 CYS A O 1
ATOM 947 N N . TYR A 1 120 ? -13.330 -0.493 -22.977 1.00 80.25 120 TYR A N 1
ATOM 948 C CA . TYR A 1 120 ? -13.101 -1.097 -21.656 1.00 80.25 120 TYR A CA 1
ATOM 949 C C . TYR A 1 120 ? -12.152 -2.317 -21.658 1.00 80.25 120 TYR A C 1
ATOM 951 O O . TYR A 1 120 ? -12.210 -3.142 -20.751 1.00 80.25 120 TYR A O 1
ATOM 959 N N . SER A 1 121 ? -11.249 -2.425 -22.642 1.00 86.56 121 SER A N 1
ATOM 960 C CA . SER A 1 121 ? -10.312 -3.549 -22.776 1.00 86.56 121 SER A CA 1
ATOM 961 C C . SER A 1 121 ? -9.162 -3.558 -21.757 1.00 86.56 121 SER A C 1
ATOM 963 O O . SER A 1 121 ? -8.290 -4.427 -21.815 1.00 86.56 121 SER A O 1
ATOM 965 N N . GLU A 1 122 ? -9.106 -2.591 -20.833 1.00 85.81 122 GLU A N 1
ATOM 966 C CA . GLU A 1 122 ? -8.075 -2.499 -19.793 1.00 85.81 122 GLU A CA 1
ATOM 967 C C . GLU A 1 122 ? -7.949 -3.786 -18.968 1.00 85.81 122 GLU A C 1
ATOM 969 O O . GLU A 1 122 ? -6.830 -4.212 -18.681 1.00 85.81 122 GLU A O 1
ATOM 974 N N . GLN A 1 123 ? -9.059 -4.433 -18.613 1.00 80.50 123 GLN A N 1
ATOM 975 C CA . GLN A 1 123 ? -9.014 -5.647 -17.800 1.00 80.50 123 GLN A CA 1
ATOM 976 C C . GLN A 1 123 ? -8.338 -6.802 -18.555 1.00 80.50 123 GLN A C 1
ATOM 978 O O . GLN A 1 123 ? -7.435 -7.449 -18.022 1.00 80.50 123 GLN A O 1
ATOM 983 N N . GLN A 1 124 ? -8.696 -7.007 -19.825 1.00 87.00 124 GLN A N 1
ATOM 984 C CA . GLN A 1 124 ? -8.063 -8.013 -20.681 1.00 87.00 124 GLN A CA 1
ATOM 985 C C . GLN A 1 124 ? -6.600 -7.644 -20.952 1.00 87.00 124 GLN A C 1
ATOM 987 O O . GLN A 1 124 ? -5.726 -8.508 -20.935 1.00 87.00 124 GLN A O 1
ATOM 992 N N . ALA A 1 125 ? -6.302 -6.352 -21.117 1.00 87.75 125 ALA A N 1
ATOM 993 C CA . ALA A 1 125 ? -4.938 -5.872 -21.287 1.00 87.75 125 ALA A CA 1
ATOM 994 C C . ALA A 1 125 ? -4.062 -6.187 -20.062 1.00 87.75 125 ALA A C 1
ATOM 996 O O . ALA A 1 125 ? -2.912 -6.596 -20.222 1.00 87.75 125 ALA A O 1
ATOM 997 N N . ARG A 1 126 ? -4.599 -6.044 -18.842 1.00 84.62 126 ARG A N 1
ATOM 998 C CA . ARG A 1 126 ? -3.910 -6.403 -17.589 1.00 84.62 126 ARG A CA 1
ATOM 999 C C . ARG A 1 126 ? -3.638 -7.895 -17.488 1.00 84.62 126 ARG A C 1
ATOM 1001 O O . ARG A 1 126 ? -2.536 -8.265 -17.089 1.00 84.62 126 ARG A O 1
ATOM 1008 N N . ALA A 1 127 ? -4.603 -8.723 -17.875 1.00 85.75 127 ALA A N 1
ATOM 1009 C CA . ALA A 1 127 ? -4.458 -10.173 -17.862 1.00 85.75 127 ALA A CA 1
ATOM 1010 C C . ALA A 1 127 ? -3.359 -10.630 -18.845 1.00 85.75 127 ALA A C 1
ATOM 1012 O O . ALA A 1 127 ? -2.430 -11.338 -18.467 1.00 85.75 127 ALA A O 1
ATOM 1013 N N . ILE A 1 128 ? -3.362 -10.102 -20.073 1.00 89.19 128 ILE A N 1
ATOM 1014 C CA . ILE A 1 128 ? -2.346 -10.417 -21.092 1.00 89.19 128 ILE A CA 1
ATOM 1015 C C . ILE A 1 128 ? -0.955 -9.868 -20.715 1.00 89.19 128 ILE A C 1
ATOM 1017 O O . ILE A 1 128 ? 0.064 -10.497 -21.014 1.00 89.19 128 ILE A O 1
ATOM 1021 N N . ALA A 1 129 ? -0.878 -8.717 -20.032 1.00 91.00 129 ALA A N 1
ATOM 1022 C CA . ALA A 1 129 ? 0.389 -8.083 -19.642 1.00 91.00 129 ALA A CA 1
ATOM 1023 C C . ALA A 1 129 ? 1.216 -8.904 -18.640 1.00 91.00 129 ALA A C 1
ATOM 1025 O O . ALA A 1 129 ? 2.398 -8.619 -18.439 1.00 91.00 129 ALA A O 1
ATOM 1026 N N . GLN A 1 130 ? 0.631 -9.939 -18.031 1.00 85.38 130 GLN A N 1
ATOM 1027 C CA . GLN A 1 130 ? 1.368 -10.905 -17.216 1.00 85.38 130 GLN A CA 1
ATOM 1028 C C . GLN A 1 130 ? 2.357 -11.729 -18.057 1.00 85.38 130 GLN A C 1
ATOM 1030 O O . GLN A 1 130 ? 3.423 -12.106 -17.564 1.00 85.38 130 GLN A O 1
ATOM 1035 N N . HIS A 1 131 ? 2.050 -11.934 -19.343 1.00 87.69 131 HIS A N 1
ATOM 1036 C CA . HIS A 1 131 ? 2.803 -12.803 -20.250 1.00 87.69 131 HIS A CA 1
ATOM 1037 C C . HIS A 1 131 ? 3.506 -12.018 -21.370 1.00 87.69 131 HIS A C 1
ATOM 1039 O O . HIS A 1 131 ? 4.654 -12.319 -21.712 1.00 87.69 131 HIS A O 1
ATOM 1045 N N . VAL A 1 132 ? 2.882 -10.951 -21.882 1.00 90.31 132 VAL A N 1
ATOM 1046 C CA . VAL A 1 132 ? 3.401 -10.129 -22.992 1.00 90.31 132 VAL A CA 1
ATOM 1047 C C . VAL A 1 132 ? 4.084 -8.856 -22.489 1.00 90.31 132 VAL A C 1
ATOM 1049 O O . VAL A 1 132 ? 3.561 -8.151 -21.631 1.00 90.31 132 VAL A O 1
ATOM 1052 N N . LYS A 1 133 ? 5.250 -8.523 -23.065 1.00 90.56 133 LYS A N 1
ATOM 1053 C CA . LYS A 1 133 ? 6.107 -7.397 -22.646 1.00 90.56 133 LYS A CA 1
ATOM 1054 C C . LYS A 1 133 ? 5.388 -6.043 -22.650 1.00 90.56 133 LYS A C 1
ATOM 1056 O O . LYS A 1 133 ? 5.533 -5.289 -21.688 1.00 90.56 133 LYS A O 1
ATOM 1061 N N . TYR A 1 134 ? 4.634 -5.743 -23.705 1.00 95.94 134 TYR A N 1
ATOM 1062 C CA . TYR A 1 134 ? 3.841 -4.522 -23.820 1.00 95.94 134 TYR A CA 1
ATOM 1063 C C . TYR A 1 134 ? 2.396 -4.848 -24.169 1.00 95.94 134 TYR A C 1
ATOM 1065 O O . TYR A 1 134 ? 2.138 -5.502 -25.177 1.00 95.94 134 TYR A O 1
ATOM 1073 N N . VAL A 1 135 ? 1.445 -4.336 -23.397 1.00 96.94 135 VAL A N 1
ATOM 1074 C CA . VAL A 1 135 ? 0.025 -4.452 -23.733 1.00 96.94 135 VAL A CA 1
ATOM 1075 C C . VAL A 1 135 ? -0.639 -3.093 -23.646 1.00 96.94 135 VAL A C 1
ATOM 1077 O O . VAL A 1 135 ? -0.473 -2.372 -22.666 1.00 96.94 135 VAL A O 1
ATOM 1080 N N . ILE A 1 136 ? -1.372 -2.725 -24.686 1.00 97.12 136 ILE A N 1
ATOM 1081 C CA . ILE A 1 136 ? -2.133 -1.485 -24.749 1.00 97.12 136 ILE A CA 1
ATOM 1082 C C . ILE A 1 136 ? -3.612 -1.843 -24.699 1.00 97.12 136 ILE A C 1
ATOM 1084 O O . ILE A 1 136 ? -4.061 -2.675 -25.479 1.00 97.12 136 ILE A O 1
ATOM 1088 N N . GLY A 1 137 ? -4.363 -1.214 -23.800 1.00 93.56 137 GLY A N 1
ATOM 1089 C CA . GLY A 1 137 ? -5.816 -1.372 -23.690 1.00 93.56 137 GLY A CA 1
ATOM 1090 C C . GLY A 1 137 ? -6.518 -0.028 -23.540 1.00 93.56 137 GLY A C 1
ATOM 1091 O O . GLY A 1 137 ? -5.861 1.011 -23.468 1.00 93.56 137 GLY A O 1
ATOM 1092 N N . MET A 1 138 ? -7.846 -0.051 -23.469 1.00 91.19 138 MET A N 1
ATOM 1093 C CA . MET A 1 138 ? -8.690 1.131 -23.298 1.00 91.19 138 MET A CA 1
ATOM 1094 C C . MET A 1 138 ? -9.362 1.088 -21.925 1.00 91.19 138 MET A C 1
ATOM 1096 O O . MET A 1 138 ? -10.082 0.142 -21.614 1.00 91.19 138 MET A O 1
ATOM 1100 N N . SER A 1 139 ? -9.154 2.119 -21.107 1.00 76.75 139 SER A N 1
ATOM 1101 C CA . SER A 1 139 ? -9.711 2.200 -19.743 1.00 76.75 139 SER A CA 1
ATOM 1102 C C . SER A 1 139 ? -11.218 2.462 -19.692 1.00 76.75 139 SER A C 1
ATOM 1104 O O . SER A 1 139 ? -11.866 2.275 -18.665 1.00 76.75 139 SER A O 1
ATOM 1106 N N . GLN A 1 140 ? -11.796 2.907 -20.806 1.00 77.44 140 GLN A N 1
ATOM 1107 C CA . GLN A 1 140 ? -13.208 3.250 -20.937 1.00 77.44 140 GLN A CA 1
ATOM 1108 C C . GLN A 1 140 ? -13.662 3.123 -22.399 1.00 77.44 140 GLN A C 1
ATOM 1110 O O . GLN A 1 140 ? -12.872 2.764 -23.276 1.00 77.44 140 GLN A O 1
ATOM 1115 N N . ALA A 1 141 ? -14.932 3.429 -22.677 1.00 79.50 141 ALA A N 1
ATOM 1116 C CA . ALA A 1 141 ? -15.430 3.549 -24.043 1.00 79.50 141 ALA A CA 1
ATOM 1117 C C . ALA A 1 141 ? -14.659 4.625 -24.823 1.00 79.50 141 ALA A C 1
ATOM 1119 O O . ALA A 1 141 ? -14.492 5.743 -24.330 1.00 79.50 141 ALA A O 1
ATOM 1120 N N . ILE A 1 142 ? -14.235 4.291 -26.044 1.00 83.56 142 ILE A N 1
ATOM 1121 C CA . ILE A 1 142 ? -13.520 5.181 -26.965 1.00 83.56 142 ILE A CA 1
ATOM 1122 C C . ILE A 1 142 ? -14.331 5.363 -28.251 1.00 83.56 142 ILE A C 1
ATOM 1124 O O . ILE A 1 142 ? -14.908 4.408 -28.770 1.00 83.56 142 ILE A O 1
ATOM 1128 N N . SER A 1 143 ? -14.404 6.589 -28.772 1.00 83.75 143 SER A N 1
ATOM 1129 C CA . SER A 1 143 ? -15.049 6.836 -30.063 1.00 83.75 143 SER A CA 1
ATOM 1130 C C . SER A 1 143 ? -14.254 6.236 -31.229 1.00 83.75 143 SER A C 1
ATOM 1132 O O . SER A 1 143 ? -13.025 6.286 -31.231 1.00 83.75 143 SER A O 1
ATOM 1134 N N . ASP A 1 144 ? -14.943 5.770 -32.282 1.00 84.12 144 ASP A N 1
ATOM 1135 C CA . ASP A 1 144 ? -14.310 5.255 -33.510 1.00 84.12 144 ASP A CA 1
ATOM 1136 C C . ASP A 1 144 ? -13.242 6.212 -34.062 1.00 84.12 144 ASP A C 1
ATOM 1138 O O . ASP A 1 144 ? -12.199 5.791 -34.548 1.00 84.12 144 ASP A O 1
ATOM 1142 N N . ARG A 1 145 ? -13.494 7.527 -33.996 1.00 86.06 145 ARG A N 1
ATOM 1143 C CA . ARG A 1 145 ? -12.540 8.529 -34.479 1.00 86.06 145 ARG A CA 1
ATOM 1144 C C . ARG A 1 145 ? -11.284 8.570 -33.613 1.00 86.06 145 ARG A C 1
ATOM 1146 O O . ARG A 1 145 ? -10.191 8.604 -34.161 1.00 86.06 145 ARG A O 1
ATOM 1153 N N . ALA A 1 146 ? -11.417 8.586 -32.287 1.00 86.50 146 ALA A N 1
ATOM 1154 C CA . ALA A 1 146 ? -10.252 8.589 -31.405 1.00 86.50 146 ALA A CA 1
ATOM 1155 C C . ALA A 1 146 ? -9.474 7.269 -31.463 1.00 86.50 146 ALA A C 1
ATOM 1157 O O . ALA A 1 146 ? -8.248 7.303 -31.408 1.00 86.50 146 ALA A O 1
ATOM 1158 N N . ALA A 1 147 ? -10.163 6.139 -31.630 1.00 88.69 147 ALA A N 1
ATOM 1159 C CA . ALA A 1 147 ? -9.548 4.836 -31.854 1.00 88.69 147 ALA A CA 1
ATOM 1160 C C . ALA A 1 147 ? -8.668 4.836 -33.118 1.00 88.69 147 ALA A C 1
ATOM 1162 O O . ALA A 1 147 ? -7.508 4.436 -33.045 1.00 88.69 147 ALA A O 1
ATOM 1163 N N . ILE A 1 148 ? -9.167 5.369 -34.240 1.00 91.25 148 ILE A N 1
ATOM 1164 C CA . ILE A 1 148 ? -8.396 5.489 -35.491 1.00 91.25 148 ILE A CA 1
ATOM 1165 C C . ILE A 1 148 ? -7.204 6.449 -35.323 1.00 91.25 148 ILE A C 1
ATOM 1167 O O . ILE A 1 148 ? -6.073 6.106 -35.657 1.00 91.25 148 ILE A O 1
ATOM 1171 N N . GLU A 1 149 ? -7.416 7.637 -34.747 1.00 92.12 149 GLU A N 1
ATOM 1172 C CA . GLU A 1 149 ? -6.341 8.623 -34.530 1.00 92.12 149 GLU A CA 1
ATOM 1173 C C . GLU A 1 149 ? -5.228 8.077 -33.621 1.00 92.12 149 GLU A C 1
ATOM 1175 O O . GLU A 1 149 ? -4.044 8.354 -33.837 1.00 92.12 149 GLU A O 1
ATOM 1180 N N . PHE A 1 150 ? -5.594 7.281 -32.609 1.00 94.62 150 PHE A N 1
ATOM 1181 C CA . PHE A 1 150 ? -4.632 6.616 -31.738 1.00 94.62 150 PHE A CA 1
ATOM 1182 C C . PHE A 1 150 ? -3.719 5.679 -32.523 1.00 94.62 150 PHE A C 1
ATOM 1184 O O . PHE A 1 150 ? -2.496 5.774 -32.396 1.00 94.62 150 PHE A O 1
ATOM 1191 N N . VAL A 1 151 ? -4.303 4.782 -33.322 1.00 95.62 151 VAL A N 1
ATOM 1192 C CA . VAL A 1 151 ? -3.540 3.747 -34.024 1.00 95.62 151 VAL A CA 1
ATOM 1193 C C . VAL A 1 151 ? -2.699 4.345 -35.145 1.00 95.62 151 VAL A C 1
ATOM 1195 O O . VAL A 1 151 ? -1.546 3.952 -35.282 1.00 95.62 151 VAL A O 1
ATOM 1198 N N . VAL A 1 152 ? -3.190 5.374 -35.846 1.00 93.88 152 VAL A N 1
ATOM 1199 C CA . VAL A 1 152 ? -2.391 6.139 -36.820 1.00 93.88 152 VAL A CA 1
ATOM 1200 C C . VAL A 1 152 ? -1.140 6.699 -36.148 1.00 93.88 152 VAL A C 1
ATOM 1202 O O . VAL A 1 152 ? -0.025 6.412 -36.573 1.00 93.88 152 VAL A O 1
ATOM 1205 N N . GLY A 1 153 ? -1.293 7.424 -35.033 1.00 94.75 153 GLY A N 1
ATOM 1206 C CA . GLY A 1 153 ? -0.141 7.978 -34.318 1.00 94.75 153 GLY A CA 1
ATOM 1207 C C . GLY A 1 153 ? 0.786 6.908 -33.725 1.00 94.75 153 GLY A C 1
ATOM 1208 O O . GLY A 1 153 ? 1.998 7.114 -33.657 1.00 94.75 153 GLY A O 1
ATOM 1209 N N . PHE A 1 154 ? 0.243 5.763 -33.306 1.00 97.00 154 PHE A N 1
ATOM 1210 C CA . PHE A 1 154 ? 1.029 4.637 -32.807 1.00 97.00 154 PHE A CA 1
ATOM 1211 C C . PHE A 1 154 ? 1.892 4.011 -33.912 1.00 97.00 154 PHE A C 1
ATOM 1213 O O . PHE A 1 154 ? 3.113 3.914 -33.760 1.00 97.00 154 PHE A O 1
ATOM 1220 N N . TYR A 1 155 ? 1.294 3.642 -35.044 1.00 96.75 155 TYR A N 1
ATOM 1221 C CA . TYR A 1 155 ? 2.018 3.007 -36.145 1.00 96.75 155 TYR A CA 1
ATOM 1222 C C . TYR A 1 155 ? 2.906 3.982 -36.927 1.00 96.75 155 TYR A C 1
ATOM 1224 O O . TYR A 1 155 ? 3.967 3.565 -37.384 1.00 96.75 155 TYR A O 1
ATOM 1232 N N . ASP A 1 156 ? 2.591 5.282 -36.972 1.00 93.81 156 ASP A N 1
ATOM 1233 C CA . ASP A 1 156 ? 3.517 6.317 -37.461 1.00 93.81 156 ASP A CA 1
ATOM 1234 C C . ASP A 1 156 ? 4.815 6.340 -36.638 1.00 93.81 156 ASP A C 1
ATOM 1236 O O . ASP A 1 156 ? 5.920 6.451 -37.178 1.00 93.81 156 ASP A O 1
ATOM 1240 N N . GLY A 1 157 ? 4.696 6.211 -35.311 1.00 94.31 157 GLY A N 1
ATOM 1241 C CA . GLY A 1 157 ? 5.842 6.119 -34.409 1.00 94.31 157 GLY A CA 1
ATOM 1242 C C . GLY A 1 157 ? 6.676 4.867 -34.672 1.00 94.31 157 GLY A C 1
ATOM 1243 O O . GLY A 1 157 ? 7.902 4.954 -34.786 1.00 94.31 157 GLY A O 1
ATOM 1244 N N . LEU A 1 158 ? 6.016 3.714 -34.825 1.00 94.38 158 LEU A N 1
ATOM 1245 C CA . LEU A 1 158 ? 6.691 2.446 -35.108 1.00 94.38 158 LEU A CA 1
ATOM 1246 C C . LEU A 1 158 ? 7.373 2.443 -36.477 1.00 94.38 158 LEU A C 1
ATOM 1248 O O . LEU A 1 158 ? 8.553 2.109 -36.558 1.00 94.38 158 LEU A O 1
ATOM 1252 N N . GLY A 1 159 ? 6.686 2.900 -37.524 1.00 92.81 159 GLY A N 1
ATOM 1253 C CA . GLY A 1 159 ? 7.232 3.041 -38.876 1.00 92.81 159 GLY A CA 1
ATOM 1254 C C . GLY A 1 159 ? 8.382 4.054 -38.982 1.00 92.81 159 GLY A C 1
ATOM 1255 O O . GLY A 1 159 ? 9.178 4.023 -39.925 1.00 92.81 159 GLY A O 1
ATOM 1256 N N . ALA A 1 160 ? 8.507 4.952 -38.001 1.00 91.56 160 ALA A N 1
ATOM 1257 C CA . ALA A 1 160 ? 9.634 5.870 -37.850 1.00 91.56 160 ALA A CA 1
ATOM 1258 C C . ALA A 1 160 ? 10.796 5.303 -37.004 1.00 91.56 160 ALA A C 1
ATOM 1260 O O . ALA A 1 160 ? 11.706 6.061 -36.645 1.00 91.56 160 ALA A O 1
ATOM 1261 N N . GLY A 1 161 ? 10.762 4.012 -36.657 1.00 90.25 161 GLY A N 1
ATOM 1262 C CA . GLY A 1 161 ? 11.805 3.334 -35.883 1.00 90.25 161 GLY A CA 1
ATOM 1263 C C . GLY A 1 161 ? 11.814 3.689 -34.397 1.00 90.25 161 GLY A C 1
ATOM 1264 O O . GLY A 1 161 ? 12.866 3.669 -33.755 1.00 90.25 161 GLY A O 1
ATOM 1265 N N . LYS A 1 162 ? 10.672 4.099 -33.831 1.00 94.31 162 LYS A N 1
ATOM 1266 C CA . LYS A 1 162 ? 10.561 4.460 -32.407 1.00 94.31 162 LYS A CA 1
ATOM 1267 C C . LYS A 1 162 ? 10.119 3.276 -31.547 1.00 94.31 162 LYS A C 1
ATOM 1269 O O . LYS A 1 162 ? 9.588 2.290 -32.049 1.00 94.31 162 LYS A O 1
ATOM 1274 N N . SER A 1 163 ? 10.373 3.376 -30.239 1.00 94.00 163 SER A N 1
ATOM 1275 C CA . SER A 1 163 ? 9.982 2.343 -29.273 1.00 94.00 163 SER A CA 1
ATOM 1276 C C . SER A 1 163 ? 8.468 2.306 -29.066 1.00 94.00 163 SER A C 1
ATOM 1278 O O . SER A 1 163 ? 7.781 3.301 -29.307 1.00 94.00 163 SER A O 1
ATOM 1280 N N . ILE A 1 164 ? 7.957 1.189 -28.541 1.00 94.38 164 ILE A N 1
ATOM 1281 C CA . ILE A 1 164 ? 6.534 1.021 -28.208 1.00 94.38 164 ILE A CA 1
ATOM 1282 C C . ILE A 1 164 ? 6.047 2.134 -27.270 1.00 94.38 164 ILE A C 1
ATOM 1284 O O . ILE A 1 164 ? 4.974 2.695 -27.484 1.00 94.38 164 ILE A O 1
ATOM 1288 N N . GLU A 1 165 ? 6.845 2.528 -26.273 1.00 93.38 165 GLU A N 1
ATOM 1289 C CA . GLU A 1 165 ? 6.485 3.604 -25.343 1.00 93.38 165 GLU A CA 1
ATOM 1290 C C . GLU A 1 165 ? 6.377 4.965 -26.033 1.00 93.38 165 GLU A C 1
ATOM 1292 O O . GLU A 1 165 ? 5.484 5.757 -25.718 1.00 93.38 165 GLU A O 1
ATOM 1297 N N . PHE A 1 166 ? 7.292 5.262 -26.960 1.00 94.31 166 PHE A N 1
ATOM 1298 C CA . PHE A 1 166 ? 7.244 6.501 -27.728 1.00 94.31 166 PHE A CA 1
ATOM 1299 C C . PHE A 1 166 ? 6.031 6.510 -28.657 1.00 94.31 166 PHE A C 1
ATOM 1301 O O . PHE A 1 166 ? 5.279 7.483 -28.670 1.00 94.31 166 PHE A O 1
ATOM 1308 N N . SER A 1 167 ? 5.817 5.420 -29.391 1.00 95.06 167 SER A N 1
ATOM 1309 C CA . SER A 1 167 ? 4.687 5.238 -30.301 1.00 95.06 167 SER A CA 1
ATOM 1310 C C . SER A 1 167 ? 3.350 5.362 -29.572 1.00 95.06 167 SER A C 1
ATOM 1312 O O . SER A 1 167 ? 2.466 6.087 -30.017 1.00 95.06 167 SER A O 1
ATOM 1314 N N . TYR A 1 168 ? 3.226 4.777 -28.379 1.00 96.56 168 TYR A N 1
ATOM 1315 C CA . TYR A 1 168 ? 2.061 4.953 -27.508 1.00 96.56 168 TYR A CA 1
ATOM 1316 C C . TYR A 1 168 ? 1.819 6.427 -27.139 1.00 96.56 168 TYR A C 1
ATOM 1318 O O . TYR A 1 168 ? 0.696 6.930 -27.245 1.00 96.56 168 TYR A O 1
ATOM 1326 N N . LYS A 1 169 ? 2.871 7.159 -26.744 1.00 91.56 169 LYS A N 1
ATOM 1327 C CA . LYS A 1 169 ? 2.768 8.600 -26.446 1.00 91.56 169 LYS A CA 1
ATOM 1328 C C . LYS A 1 169 ? 2.385 9.412 -27.688 1.00 91.56 169 LYS A C 1
ATOM 1330 O O . LYS A 1 169 ? 1.620 10.371 -27.565 1.00 91.56 169 LYS A O 1
ATOM 1335 N N . LEU A 1 170 ? 2.882 9.032 -28.866 1.00 90.12 170 LEU A N 1
ATOM 1336 C CA . LEU A 1 170 ? 2.542 9.676 -30.133 1.00 90.12 170 LEU A CA 1
ATOM 1337 C C . LEU A 1 170 ? 1.073 9.439 -30.511 1.00 90.12 170 LEU A C 1
ATOM 1339 O O . LEU A 1 170 ? 0.386 10.405 -30.839 1.00 90.12 170 LEU A O 1
ATOM 1343 N N . GLY A 1 171 ? 0.561 8.217 -30.346 1.00 93.44 171 GLY A N 1
ATOM 1344 C CA . GLY A 1 171 ? -0.862 7.896 -30.505 1.00 93.44 171 GLY A CA 1
ATOM 1345 C C . GLY A 1 171 ? -1.757 8.741 -29.595 1.00 93.44 171 GLY A C 1
ATOM 1346 O O . GLY A 1 171 ? -2.698 9.385 -30.055 1.00 93.44 171 GLY A O 1
ATOM 1347 N N . ARG A 1 172 ? -1.419 8.863 -28.303 1.00 92.06 172 ARG A N 1
ATOM 1348 C CA . ARG A 1 172 ? -2.152 9.754 -27.377 1.00 92.06 172 ARG A CA 1
ATOM 1349 C C . ARG A 1 172 ? -2.106 11.221 -27.811 1.00 92.06 172 ARG A C 1
ATOM 1351 O O . ARG A 1 172 ? -3.098 11.942 -27.695 1.00 92.06 172 ARG A O 1
ATOM 1358 N N . SER A 1 173 ? -0.963 11.676 -28.321 1.00 88.12 173 SER A N 1
ATOM 1359 C CA . SER A 1 173 ? -0.815 13.030 -28.864 1.00 88.12 173 SER A CA 1
ATOM 1360 C C . SER A 1 173 ? -1.707 13.254 -30.093 1.00 88.12 173 SER A C 1
ATOM 1362 O O . SER A 1 173 ? -2.332 14.310 -30.205 1.00 88.12 173 SER A O 1
ATOM 1364 N N . ALA A 1 174 ? -1.836 12.262 -30.980 1.00 88.81 174 ALA A N 1
ATOM 1365 C CA . ALA A 1 174 ? -2.704 12.328 -32.156 1.00 88.81 174 ALA A CA 1
ATOM 1366 C C . ALA A 1 174 ? -4.178 12.548 -31.773 1.00 88.81 174 ALA A C 1
ATOM 1368 O O . ALA A 1 174 ? -4.773 13.521 -32.242 1.00 88.81 174 ALA A O 1
ATOM 1369 N N . ILE A 1 175 ? -4.704 11.781 -30.807 1.00 86.25 175 ILE A N 1
ATOM 1370 C CA . ILE A 1 175 ? -6.061 11.982 -30.261 1.00 86.25 175 ILE A CA 1
ATOM 1371 C C . ILE A 1 175 ? -6.238 13.413 -29.731 1.00 86.25 175 ILE A C 1
ATOM 1373 O O . ILE A 1 175 ? -7.208 14.104 -30.045 1.00 86.25 175 ILE A O 1
ATOM 1377 N N . ARG A 1 176 ? -5.258 13.912 -28.964 1.00 80.31 176 ARG A N 1
ATOM 1378 C CA . ARG A 1 176 ? -5.316 15.263 -28.385 1.00 80.31 176 ARG A CA 1
ATOM 1379 C C . ARG A 1 176 ? -5.361 16.357 -29.458 1.00 80.31 176 ARG A C 1
ATOM 1381 O O . ARG A 1 176 ? -6.085 17.340 -29.298 1.00 80.31 176 ARG A O 1
ATOM 1388 N N . ARG A 1 177 ? -4.616 16.200 -30.558 1.00 72.56 177 ARG A N 1
ATOM 1389 C CA . ARG A 1 177 ? -4.635 17.140 -31.699 1.00 72.56 177 ARG A CA 1
ATOM 1390 C C . ARG A 1 177 ? -5.954 17.099 -32.467 1.00 72.56 177 ARG A C 1
ATOM 1392 O O . ARG A 1 177 ? -6.387 18.141 -32.954 1.00 72.56 177 ARG A O 1
ATOM 1399 N N . ALA A 1 178 ? -6.617 15.944 -32.509 1.00 74.94 178 ALA A N 1
ATOM 1400 C CA . ALA A 1 178 ? -7.952 15.787 -33.084 1.00 74.94 178 ALA A CA 1
ATOM 1401 C C . ALA A 1 178 ? -9.066 16.477 -32.259 1.00 74.94 178 ALA A C 1
ATOM 1403 O O . ALA A 1 178 ? -10.226 16.475 -32.673 1.00 74.94 178 ALA A O 1
ATOM 1404 N N . LYS A 1 179 ? -8.706 17.137 -31.141 1.00 68.12 179 LYS A N 1
ATOM 1405 C CA . LYS A 1 179 ? -9.580 17.892 -30.222 1.00 68.12 179 LYS A CA 1
ATOM 1406 C C . LYS A 1 179 ? -10.625 17.037 -29.500 1.00 68.12 179 LYS A C 1
ATOM 1408 O O . LYS A 1 179 ? -11.649 17.566 -29.073 1.00 68.12 179 LYS A O 1
ATOM 1413 N N . THR A 1 180 ? -10.361 15.747 -29.311 1.00 59.88 180 THR A N 1
ATOM 1414 C CA . THR A 1 180 ? -11.172 14.896 -28.435 1.00 59.88 180 THR A CA 1
ATOM 1415 C C . THR A 1 180 ? -10.490 14.742 -27.064 1.00 59.88 180 THR A C 1
ATOM 1417 O O . THR A 1 180 ? -9.272 14.555 -26.982 1.00 59.88 180 THR A O 1
ATOM 1420 N N . PRO A 1 181 ? -11.231 14.823 -25.941 1.00 65.75 181 PRO A N 1
ATOM 1421 C CA . PRO A 1 181 ? -10.673 14.629 -24.597 1.00 65.75 181 PRO A CA 1
ATOM 1422 C C . PRO A 1 181 ? -10.297 13.162 -24.294 1.00 65.75 181 PRO A C 1
ATOM 1424 O O . PRO A 1 181 ? -9.866 12.852 -23.191 1.00 65.75 181 PRO A O 1
ATOM 1427 N N . GLU A 1 182 ? -10.376 12.274 -25.285 1.00 75.56 182 GLU A N 1
ATOM 1428 C CA . GLU A 1 182 ? -10.219 10.814 -25.195 1.00 75.56 182 GLU A CA 1
ATOM 1429 C C . GLU A 1 182 ? -8.749 10.336 -25.156 1.00 75.56 182 GLU A C 1
ATOM 1431 O O . GLU A 1 182 ? -8.464 9.151 -25.042 1.00 75.56 182 GLU A O 1
ATOM 1436 N N . HIS A 1 183 ? -7.778 11.253 -25.195 1.00 74.44 183 HIS A N 1
ATOM 1437 C CA . HIS A 1 183 ? -6.336 10.952 -25.158 1.00 74.44 183 HIS A CA 1
ATOM 1438 C C . HIS A 1 183 ? -5.821 10.307 -23.855 1.00 74.44 183 HIS A C 1
ATOM 1440 O O . HIS A 1 183 ? -4.646 9.939 -23.767 1.00 74.44 183 HIS A O 1
ATOM 1446 N N . LEU A 1 184 ? -6.663 10.218 -22.823 1.00 77.31 184 LEU A N 1
ATOM 1447 C CA . LEU A 1 184 ? -6.367 9.542 -21.556 1.00 77.31 184 LEU A CA 1
ATOM 1448 C C . LEU A 1 184 ? -6.879 8.093 -21.517 1.00 77.31 184 LEU A C 1
ATOM 1450 O O . LEU A 1 184 ? -6.596 7.395 -20.550 1.00 77.31 184 LEU A O 1
ATOM 1454 N N . ILE A 1 185 ? -7.621 7.660 -22.543 1.00 79.50 185 ILE A N 1
ATOM 1455 C CA . ILE A 1 185 ? -8.275 6.347 -22.588 1.00 79.50 185 ILE A CA 1
ATOM 1456 C C . ILE A 1 185 ? -7.293 5.211 -22.896 1.00 79.50 185 ILE A C 1
ATOM 1458 O O . ILE A 1 185 ? -7.338 4.204 -22.188 1.00 79.50 185 ILE A O 1
ATOM 1462 N N . PRO A 1 186 ? -6.388 5.330 -23.891 1.00 90.12 186 PRO A N 1
ATOM 1463 C CA . PRO A 1 186 ? -5.391 4.297 -24.113 1.00 90.12 186 PRO A CA 1
ATOM 1464 C C . PRO A 1 186 ? -4.432 4.252 -22.929 1.00 90.12 186 PRO A C 1
ATOM 1466 O O . PRO A 1 186 ? -3.859 5.281 -22.557 1.00 90.12 186 PRO A O 1
ATOM 1469 N N . ILE A 1 187 ? -4.222 3.060 -22.385 1.00 88.12 187 ILE A N 1
ATOM 1470 C CA . ILE A 1 187 ? -3.261 2.778 -21.323 1.00 88.12 187 ILE A CA 1
ATOM 1471 C C . ILE A 1 187 ? -2.181 1.835 -21.846 1.00 88.12 187 ILE A C 1
ATOM 1473 O O . ILE A 1 187 ? -2.470 0.917 -22.605 1.00 88.12 187 ILE A O 1
ATOM 1477 N N . LEU A 1 188 ? -0.932 2.056 -21.439 1.00 93.75 188 LEU A N 1
ATOM 1478 C CA . LEU A 1 188 ? 0.179 1.148 -21.716 1.00 93.75 188 LEU A CA 1
ATOM 1479 C C . LEU A 1 188 ? 0.534 0.406 -20.433 1.00 93.75 188 LEU A C 1
ATOM 1481 O O . LEU A 1 188 ? 0.892 1.023 -19.430 1.00 93.75 188 LEU A O 1
ATOM 1485 N N . LEU A 1 189 ? 0.471 -0.913 -20.502 1.00 89.50 189 LEU A N 1
ATOM 1486 C CA . LEU A 1 189 ? 0.876 -1.837 -19.462 1.00 89.50 189 LEU A CA 1
ATOM 1487 C C . LEU A 1 189 ? 2.172 -2.504 -19.906 1.00 89.50 189 LEU A C 1
ATOM 1489 O O . LEU A 1 189 ? 2.308 -2.959 -21.042 1.00 89.50 189 LEU A O 1
ATOM 1493 N N . GLN A 1 190 ? 3.145 -2.523 -19.007 1.00 87.19 190 GLN A N 1
ATOM 1494 C CA . GLN A 1 190 ? 4.407 -3.215 -19.217 1.00 87.19 190 GLN A CA 1
ATOM 1495 C C . GLN A 1 190 ? 4.431 -4.425 -18.302 1.00 87.19 190 GLN A C 1
ATOM 1497 O O . GLN A 1 190 ? 4.050 -4.309 -17.133 1.00 87.19 190 GLN A O 1
ATOM 1502 N N . ARG A 1 191 ? 4.898 -5.564 -18.819 1.00 78.00 191 ARG A N 1
ATOM 1503 C CA . ARG A 1 191 ? 5.125 -6.741 -17.983 1.00 78.00 191 ARG A CA 1
ATOM 1504 C C . ARG A 1 191 ? 6.050 -6.344 -16.827 1.00 78.00 191 ARG A C 1
ATOM 1506 O O . ARG A 1 191 ? 7.131 -5.810 -17.097 1.00 78.00 191 ARG A O 1
ATOM 1513 N N . PRO A 1 192 ? 5.658 -6.569 -15.560 1.00 56.31 192 PRO A N 1
ATOM 1514 C CA . PRO A 1 192 ? 6.479 -6.198 -14.417 1.00 56.31 192 PRO A CA 1
ATOM 1515 C C . PRO A 1 192 ? 7.872 -6.822 -14.535 1.00 56.31 192 PRO A C 1
ATOM 1517 O O . PRO A 1 192 ? 8.011 -8.035 -14.701 1.00 56.31 192 PRO A O 1
ATOM 1520 N N . SER A 1 193 ? 8.918 -5.998 -14.438 1.00 45.00 193 SER A N 1
ATOM 1521 C CA . SER A 1 193 ? 10.321 -6.416 -14.588 1.00 45.00 193 SER A CA 1
ATOM 1522 C C . SER A 1 193 ? 10.757 -7.519 -13.608 1.00 45.00 193 SER A C 1
ATOM 1524 O O . SER A 1 193 ? 11.783 -8.155 -13.838 1.00 45.00 193 SER A O 1
ATOM 1526 N N . SER A 1 194 ? 9.984 -7.778 -12.548 1.00 41.34 194 SER A N 1
ATOM 1527 C CA . SER A 1 194 ? 10.182 -8.884 -11.602 1.00 41.34 194 SER A CA 1
ATOM 1528 C C . SER A 1 194 ? 9.967 -10.274 -12.220 1.00 41.34 194 SER A C 1
ATOM 1530 O O . SER A 1 194 ? 10.625 -11.214 -11.791 1.00 41.34 194 SER A O 1
ATOM 1532 N N . LEU A 1 195 ? 9.141 -10.414 -13.267 1.00 39.75 195 LEU A N 1
ATOM 1533 C CA . LEU A 1 195 ? 8.888 -11.698 -13.950 1.00 39.75 195 LEU A CA 1
ATOM 1534 C C . LEU A 1 195 ? 9.892 -12.002 -15.080 1.00 39.75 195 LEU A C 1
ATOM 1536 O O . LEU A 1 195 ? 10.002 -13.137 -15.538 1.00 39.75 195 LEU A O 1
ATOM 1540 N N . ILE A 1 196 ? 10.678 -11.008 -15.512 1.00 41.62 196 ILE A N 1
ATOM 1541 C CA . ILE A 1 196 ? 11.791 -11.204 -16.463 1.00 41.62 196 ILE A CA 1
ATOM 1542 C C . ILE A 1 196 ? 12.960 -11.949 -15.783 1.00 41.62 196 ILE A C 1
ATOM 1544 O O . ILE A 1 196 ? 13.785 -12.568 -16.460 1.00 41.62 196 ILE A O 1
ATOM 1548 N N . PHE A 1 197 ? 13.020 -11.918 -14.446 1.00 35.03 197 PHE A N 1
ATOM 1549 C CA . PHE A 1 197 ? 14.064 -12.572 -13.661 1.00 35.03 197 PHE A CA 1
ATOM 1550 C C . PHE A 1 197 ? 13.924 -14.104 -13.657 1.00 35.03 197 PHE A C 1
ATOM 1552 O O . PHE A 1 197 ? 14.935 -14.796 -13.714 1.00 35.03 197 PHE A O 1
ATOM 1559 N N . GLU A 1 198 ? 12.701 -14.645 -13.680 1.00 35.06 198 GLU A N 1
ATOM 1560 C CA . GLU A 1 198 ? 12.484 -16.101 -13.691 1.00 35.06 198 GLU A CA 1
ATOM 1561 C C . GLU A 1 198 ? 12.781 -16.733 -15.059 1.00 35.06 198 GLU A C 1
ATOM 1563 O O . GLU A 1 198 ? 13.483 -17.743 -15.131 1.00 35.06 198 GLU A O 1
ATOM 1568 N N . GLN A 1 199 ? 12.353 -16.109 -16.164 1.00 37.06 199 GLN A N 1
ATOM 1569 C CA . GLN A 1 199 ? 12.546 -16.685 -17.505 1.00 37.06 199 GLN A CA 1
ATOM 1570 C C . GLN A 1 199 ? 14.018 -16.697 -17.960 1.00 37.06 199 GLN A C 1
ATOM 1572 O O . GLN A 1 199 ? 14.463 -17.672 -18.565 1.00 37.06 199 GLN A O 1
ATOM 1577 N N . ARG A 1 200 ? 14.823 -15.678 -17.611 1.00 34.88 200 ARG A N 1
ATOM 1578 C CA . ARG A 1 200 ? 16.263 -15.673 -17.956 1.00 34.88 200 ARG A CA 1
ATOM 1579 C C . ARG A 1 200 ? 17.088 -16.652 -17.128 1.00 34.88 200 ARG A C 1
ATOM 1581 O O . ARG A 1 200 ? 18.128 -17.101 -17.600 1.00 34.88 200 ARG A O 1
ATOM 1588 N N . VAL A 1 201 ? 16.637 -16.991 -15.921 1.00 35.91 201 VAL A N 1
ATOM 1589 C CA . VAL A 1 201 ? 17.293 -18.003 -15.085 1.00 35.91 201 VAL A CA 1
ATOM 1590 C C . VAL A 1 201 ? 16.989 -19.412 -15.604 1.00 35.91 201 VAL A C 1
ATOM 1592 O O . VAL A 1 201 ? 17.875 -20.258 -15.544 1.00 35.91 201 VAL A O 1
ATOM 1595 N N . PHE A 1 202 ? 15.809 -19.659 -16.187 1.00 31.34 202 PHE A N 1
ATOM 1596 C CA . PHE A 1 202 ? 15.464 -20.957 -16.788 1.00 31.34 202 PHE A CA 1
ATOM 1597 C C . PHE A 1 202 ? 16.121 -21.219 -18.155 1.00 31.34 202 PHE A C 1
ATOM 1599 O O . PHE A 1 202 ? 16.598 -22.328 -18.405 1.00 31.34 202 PHE A O 1
ATOM 1606 N N . GLU A 1 203 ? 16.248 -20.208 -19.021 1.00 34.44 203 GLU A N 1
ATOM 1607 C CA . GLU A 1 203 ? 16.993 -20.364 -20.285 1.00 34.44 203 GLU A CA 1
ATOM 1608 C C . GLU A 1 203 ? 18.507 -20.532 -20.062 1.00 34.44 203 GLU A C 1
ATOM 1610 O O . GLU A 1 203 ? 19.190 -21.158 -20.872 1.00 34.44 203 GLU A O 1
ATOM 1615 N N . GLN A 1 204 ? 19.039 -20.023 -18.943 1.00 35.94 204 GLN A N 1
ATOM 1616 C CA . GLN A 1 204 ? 20.449 -20.176 -18.563 1.00 35.94 204 GLN A CA 1
ATOM 1617 C C . GLN A 1 204 ? 20.734 -21.407 -17.684 1.00 35.94 204 GLN A C 1
ATOM 1619 O O . GLN A 1 204 ? 21.904 -21.736 -17.489 1.00 35.94 204 GLN A O 1
ATOM 1624 N N . SER A 1 205 ? 19.709 -22.098 -17.170 1.00 35.22 205 SER A N 1
ATOM 1625 C CA . SER A 1 205 ? 19.857 -23.29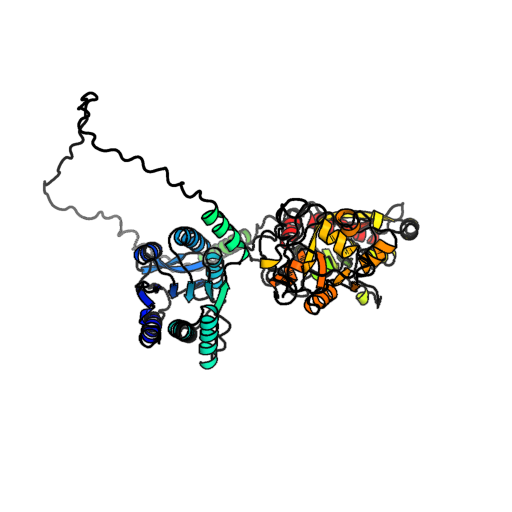0 -16.315 1.00 35.22 205 SER A CA 1
ATOM 1626 C C . SER A 1 205 ? 19.629 -24.620 -17.037 1.00 35.22 205 SER A C 1
ATOM 1628 O O . SER A 1 205 ? 19.848 -25.678 -16.446 1.00 35.22 205 SER A O 1
ATOM 1630 N N . SER A 1 206 ? 19.266 -24.600 -18.323 1.00 31.58 206 SER A N 1
ATOM 1631 C CA . SER A 1 206 ? 19.288 -25.811 -19.149 1.00 31.58 206 SER A CA 1
ATOM 1632 C C . SER A 1 206 ? 20.747 -26.220 -19.411 1.00 31.58 206 SER A C 1
ATOM 1634 O O . SER A 1 206 ? 21.495 -25.427 -19.994 1.00 31.58 206 SER A O 1
ATOM 1636 N N . PRO A 1 207 ? 21.199 -27.429 -19.020 1.00 34.34 207 PRO A N 1
ATOM 1637 C CA . PRO A 1 207 ? 22.548 -27.870 -19.333 1.00 34.34 207 PRO A CA 1
ATOM 1638 C C . PRO A 1 207 ? 22.679 -27.987 -20.851 1.00 34.34 207 PRO A C 1
ATOM 1640 O O . PRO A 1 207 ? 21.996 -28.786 -21.491 1.00 34.34 207 PRO A O 1
ATOM 1643 N N . LYS A 1 208 ? 23.581 -27.200 -21.437 1.00 35.16 208 LYS A N 1
ATOM 1644 C CA . LYS A 1 208 ? 24.067 -27.451 -22.794 1.00 35.16 208 LYS A CA 1
ATOM 1645 C C . LYS A 1 208 ? 24.736 -28.835 -22.768 1.00 35.16 208 LYS A C 1
ATOM 1647 O O . LYS A 1 208 ? 25.652 -29.002 -21.959 1.00 35.16 208 LYS A O 1
ATOM 1652 N N . PRO A 1 209 ? 24.324 -29.822 -23.585 1.00 34.22 209 PRO A N 1
ATOM 1653 C CA . PRO A 1 209 ? 25.054 -31.079 -23.647 1.00 34.22 209 PRO A CA 1
ATOM 1654 C C . PRO A 1 209 ? 26.491 -30.773 -24.078 1.00 34.22 209 PRO A C 1
ATOM 1656 O O . PRO A 1 209 ? 26.723 -30.083 -25.074 1.00 34.22 209 PRO A O 1
ATOM 1659 N N . SER A 1 210 ? 27.456 -31.208 -23.271 1.00 33.00 210 SER A N 1
ATOM 1660 C CA . SER A 1 210 ? 28.876 -31.078 -23.582 1.00 33.00 210 SER A CA 1
ATOM 1661 C C . SER A 1 210 ? 29.185 -31.825 -24.881 1.00 33.00 210 SER A C 1
ATOM 1663 O O . SER A 1 210 ? 28.677 -32.932 -25.060 1.00 33.00 210 SER A O 1
ATOM 1665 N N . PRO A 1 211 ? 30.014 -31.268 -25.781 1.00 36.62 211 PRO A N 1
ATOM 1666 C CA . PRO A 1 211 ? 30.462 -32.005 -26.952 1.00 36.62 211 PRO A CA 1
ATOM 1667 C C . PRO A 1 211 ? 31.337 -33.169 -26.478 1.00 36.62 211 PRO A C 1
ATOM 1669 O O . PRO A 1 211 ? 32.419 -32.954 -25.930 1.00 36.62 211 PRO A O 1
ATOM 1672 N N . GLU A 1 212 ? 30.855 -34.399 -26.647 1.00 35.38 212 GLU A N 1
ATOM 1673 C CA . GLU A 1 212 ? 31.696 -35.583 -26.499 1.00 35.38 212 GLU A CA 1
ATOM 1674 C C . GLU A 1 212 ? 32.837 -35.547 -27.532 1.00 35.38 212 GLU A C 1
ATOM 1676 O O . GLU A 1 212 ? 32.662 -35.021 -28.639 1.00 35.38 212 GLU A O 1
ATOM 1681 N N . PRO A 1 213 ? 34.023 -36.081 -27.191 1.00 32.66 213 PRO A N 1
ATOM 1682 C CA . PRO A 1 213 ? 35.128 -36.162 -28.131 1.00 32.66 213 PRO A CA 1
ATOM 1683 C C . PRO A 1 213 ? 34.735 -37.042 -29.322 1.00 32.66 213 PRO A C 1
ATOM 1685 O O . PRO A 1 213 ? 34.368 -38.204 -29.164 1.00 32.66 213 PRO A O 1
ATOM 1688 N N . PHE A 1 214 ? 34.842 -36.473 -30.524 1.00 31.55 214 PHE A N 1
ATOM 1689 C CA . PHE A 1 214 ? 34.694 -37.187 -31.790 1.00 31.55 214 PHE A CA 1
ATOM 1690 C C . PHE A 1 214 ? 35.646 -38.393 -31.826 1.00 31.55 214 PHE A C 1
ATOM 1692 O O . PHE A 1 214 ? 36.859 -38.232 -31.970 1.00 31.55 214 PHE A O 1
ATOM 1699 N N . VAL A 1 215 ? 35.089 -39.600 -31.733 1.00 31.59 215 VAL A N 1
ATOM 1700 C CA . VAL A 1 215 ? 35.756 -40.838 -32.147 1.00 31.59 215 VAL A CA 1
ATOM 1701 C C . VAL A 1 215 ? 35.316 -41.115 -33.587 1.00 31.59 215 VAL A C 1
ATOM 1703 O O . VAL A 1 215 ? 34.118 -41.287 -33.821 1.00 31.59 215 VAL A O 1
ATOM 1706 N N . PRO A 1 216 ? 36.224 -41.136 -34.578 1.00 30.12 216 PRO A N 1
ATOM 1707 C CA . PRO A 1 216 ? 35.860 -41.506 -35.938 1.00 30.12 216 PRO A CA 1
ATOM 1708 C C . PRO A 1 216 ? 35.580 -43.009 -35.977 1.00 30.12 216 PRO A C 1
ATOM 1710 O O . PRO A 1 216 ? 36.482 -43.808 -35.734 1.00 30.12 216 PRO A O 1
ATOM 1713 N N . ILE A 1 217 ? 34.346 -43.398 -36.294 1.00 30.70 217 ILE A N 1
ATOM 1714 C CA . ILE A 1 217 ? 34.044 -44.775 -36.689 1.00 30.70 217 ILE A CA 1
ATOM 1715 C C . ILE A 1 217 ? 34.014 -44.806 -38.215 1.00 30.70 217 ILE A C 1
ATOM 1717 O O . ILE A 1 217 ? 33.034 -44.424 -38.855 1.00 30.70 217 ILE A O 1
ATOM 1721 N N . GLU A 1 218 ? 35.131 -45.246 -38.789 1.00 34.34 218 GLU A N 1
ATOM 1722 C CA . GLU A 1 218 ? 35.135 -45.914 -40.084 1.00 34.34 218 GLU A CA 1
ATOM 1723 C C . GLU A 1 218 ? 34.268 -47.179 -40.003 1.00 34.34 218 GLU A C 1
ATOM 1725 O O . GLU A 1 218 ? 34.403 -47.974 -39.080 1.00 34.34 218 GLU A O 1
ATOM 1730 N N . GLN A 1 219 ? 33.404 -47.330 -41.009 1.00 41.66 219 GLN A N 1
ATOM 1731 C CA . GLN A 1 219 ? 32.841 -48.579 -41.534 1.00 41.66 219 GLN A CA 1
ATOM 1732 C C . GLN A 1 219 ? 32.250 -49.587 -40.530 1.00 41.66 219 GLN A C 1
ATOM 1734 O O . GLN A 1 219 ? 32.949 -50.396 -39.932 1.00 41.66 219 GLN A O 1
ATOM 1739 N N . ALA A 1 220 ? 30.917 -49.668 -40.510 1.00 29.73 220 ALA A N 1
ATOM 1740 C CA . ALA A 1 220 ? 30.209 -50.884 -40.124 1.00 29.73 220 ALA A CA 1
ATOM 1741 C C . ALA A 1 220 ? 29.244 -51.287 -41.247 1.00 29.73 220 ALA A C 1
ATOM 1743 O O . ALA A 1 220 ? 28.143 -50.753 -41.385 1.00 29.73 220 ALA A O 1
ATOM 1744 N N . GLN A 1 221 ? 29.723 -52.210 -42.080 1.00 33.56 221 GLN A N 1
ATOM 1745 C CA . GLN A 1 221 ? 28.888 -53.169 -42.791 1.00 33.56 221 GLN A CA 1
ATOM 1746 C C . GLN A 1 221 ? 28.344 -54.195 -41.780 1.00 33.56 221 GLN A C 1
ATOM 1748 O O . GLN A 1 221 ? 28.996 -54.480 -40.779 1.00 33.56 221 GLN A O 1
ATOM 1753 N N . ASP A 1 222 ? 27.176 -54.747 -42.106 1.00 35.09 222 ASP A N 1
ATOM 1754 C CA . ASP A 1 222 ? 26.593 -55.996 -41.603 1.00 35.09 222 ASP A CA 1
ATOM 1755 C C . ASP A 1 222 ? 26.221 -56.104 -40.114 1.00 35.09 222 ASP A C 1
ATOM 1757 O O . ASP A 1 222 ? 27.043 -56.434 -39.264 1.00 35.09 222 ASP A O 1
ATOM 1761 N N . ILE A 1 223 ? 24.911 -56.029 -39.829 1.00 29.20 223 ILE A N 1
ATOM 1762 C CA . ILE A 1 223 ? 24.286 -56.869 -38.791 1.00 29.20 223 ILE A CA 1
ATOM 1763 C C . ILE A 1 223 ? 22.989 -57.489 -39.354 1.00 29.20 223 ILE A C 1
ATOM 1765 O O . ILE A 1 223 ? 22.234 -56.789 -40.034 1.00 29.20 223 ILE A O 1
ATOM 1769 N N . PRO A 1 224 ? 22.725 -58.791 -39.111 1.00 31.47 224 PRO A N 1
ATOM 1770 C CA . PRO A 1 224 ? 21.731 -59.577 -39.827 1.00 31.47 224 PRO A CA 1
ATOM 1771 C C . PRO A 1 224 ? 20.329 -59.499 -39.218 1.00 31.47 224 PRO A C 1
ATOM 1773 O O . PRO A 1 224 ? 20.130 -59.275 -38.025 1.00 31.47 224 PRO A O 1
ATOM 1776 N N . SER A 1 225 ? 19.367 -59.793 -40.085 1.00 27.16 225 SER A N 1
ATOM 1777 C CA . SER A 1 225 ? 17.952 -60.037 -39.838 1.00 27.16 225 SER A CA 1
ATOM 1778 C C . SER A 1 225 ? 17.699 -61.059 -38.724 1.00 27.16 225 SER A C 1
ATOM 1780 O O . SER A 1 225 ? 18.196 -62.183 -38.788 1.00 27.16 225 SER A O 1
ATOM 1782 N N . VAL A 1 226 ? 16.826 -60.717 -37.773 1.00 30.56 226 VAL A N 1
ATOM 1783 C CA . VAL A 1 226 ? 16.133 -61.695 -36.922 1.00 30.56 226 VAL A CA 1
ATOM 1784 C C . VAL A 1 226 ? 14.628 -61.471 -37.055 1.00 30.56 226 VAL A C 1
ATOM 1786 O O . VAL A 1 226 ? 14.110 -60.387 -36.796 1.00 30.56 226 VAL A O 1
ATOM 1789 N N . THR A 1 227 ? 13.959 -62.513 -37.539 1.00 29.12 227 THR A N 1
ATOM 1790 C CA . THR A 1 227 ? 12.524 -62.641 -37.807 1.00 29.12 227 THR A CA 1
ATOM 1791 C C . THR A 1 227 ? 11.795 -63.391 -36.692 1.00 29.12 227 THR A C 1
ATOM 1793 O O . THR A 1 227 ? 12.387 -64.282 -36.091 1.00 29.12 227 THR A O 1
ATOM 1796 N N . SER A 1 228 ? 10.492 -63.075 -36.600 1.00 30.02 228 SER A N 1
ATOM 1797 C CA . SER A 1 228 ? 9.347 -63.827 -36.037 1.00 30.02 228 SER A CA 1
ATOM 1798 C C . SER A 1 228 ? 9.332 -64.016 -34.505 1.00 30.02 228 SER A C 1
ATOM 1800 O O . SER A 1 228 ? 10.360 -64.226 -33.884 1.00 30.02 228 SER A O 1
ATOM 1802 N N . ASP A 1 229 ? 8.231 -63.844 -33.766 1.00 29.19 229 ASP A N 1
ATOM 1803 C CA . ASP A 1 229 ? 6.818 -64.122 -34.037 1.00 29.19 229 ASP A CA 1
ATOM 1804 C C . ASP A 1 229 ? 5.903 -63.304 -33.100 1.00 29.19 229 ASP A C 1
ATOM 1806 O O . ASP A 1 229 ? 6.104 -63.375 -31.893 1.00 29.19 229 ASP A O 1
ATOM 1810 N N . VAL A 1 230 ? 4.854 -62.637 -33.616 1.00 29.41 230 VAL A N 1
ATOM 1811 C CA . VAL A 1 230 ? 3.504 -62.573 -32.991 1.00 29.41 230 VAL A CA 1
ATOM 1812 C C . VAL A 1 230 ? 2.446 -62.357 -34.108 1.00 29.41 230 VAL A C 1
ATOM 1814 O O . VAL A 1 230 ? 2.680 -61.520 -34.983 1.00 29.41 230 VAL A O 1
ATOM 1817 N N . PRO A 1 231 ? 1.296 -63.072 -34.130 1.00 31.44 231 PRO A N 1
ATOM 1818 C CA . PRO A 1 231 ? 0.338 -63.063 -35.249 1.00 31.44 231 PRO A CA 1
ATOM 1819 C C . PRO A 1 231 ? -0.595 -61.838 -35.327 1.00 31.44 231 PRO A C 1
ATOM 1821 O O . PRO A 1 231 ? -0.993 -61.262 -34.317 1.00 31.44 231 PRO A O 1
ATOM 1824 N N . GLN A 1 232 ? -0.983 -61.511 -36.566 1.00 27.86 232 GLN A N 1
ATOM 1825 C CA . GLN A 1 232 ? -1.835 -60.400 -37.012 1.00 27.86 232 GLN A CA 1
ATOM 1826 C C . GLN A 1 232 ? -3.337 -60.578 -36.723 1.00 27.86 232 GLN A C 1
ATOM 1828 O O . GLN A 1 232 ? -3.878 -61.674 -36.861 1.00 27.86 232 GLN A O 1
ATOM 1833 N N . LEU A 1 233 ? -4.036 -59.456 -36.514 1.00 26.84 233 LEU A N 1
ATOM 1834 C CA . LEU A 1 233 ? -5.473 -59.317 -36.780 1.00 26.84 233 LEU A CA 1
ATOM 1835 C C . LEU A 1 233 ? -5.726 -58.036 -37.591 1.00 26.84 233 LEU A C 1
ATOM 1837 O O . LEU A 1 233 ? -5.448 -56.924 -37.146 1.00 26.84 233 LEU A O 1
ATOM 1841 N N . GLN A 1 234 ? -6.200 -58.243 -38.820 1.00 25.84 234 GLN A N 1
ATOM 1842 C CA . GLN A 1 234 ? -6.556 -57.243 -39.826 1.00 25.84 234 GLN A CA 1
ATOM 1843 C C . GLN A 1 234 ? -7.882 -56.551 -39.483 1.00 25.84 234 GLN A C 1
ATOM 1845 O O . GLN A 1 234 ? -8.847 -57.205 -39.095 1.00 25.84 234 GLN A O 1
ATOM 1850 N N . LEU A 1 235 ? -7.955 -55.243 -39.733 1.00 26.70 235 LEU A N 1
ATOM 1851 C CA . LEU A 1 235 ? -9.206 -54.496 -39.856 1.00 26.70 235 LEU A CA 1
ATOM 1852 C C . LEU A 1 235 ? -9.369 -54.083 -41.320 1.00 26.70 235 LEU A C 1
ATOM 1854 O O . LEU A 1 235 ? -8.725 -53.150 -41.794 1.00 26.70 235 LEU A O 1
ATOM 1858 N N . THR A 1 236 ? -10.214 -54.817 -42.039 1.00 27.27 236 THR A N 1
ATOM 1859 C CA . THR A 1 236 ? -10.730 -54.446 -43.361 1.00 27.27 236 THR A CA 1
ATOM 1860 C C . THR A 1 236 ? -12.058 -53.712 -43.201 1.00 27.27 236 THR A C 1
ATOM 1862 O O . THR A 1 236 ? -12.959 -54.183 -42.507 1.00 27.27 236 THR A O 1
ATOM 1865 N N . SER A 1 237 ? -12.172 -52.566 -43.862 1.00 29.98 237 SER A N 1
ATOM 1866 C CA . SER A 1 237 ? -13.396 -51.785 -44.064 1.00 29.98 237 SER A CA 1
ATOM 1867 C C . SER A 1 237 ? -14.419 -52.525 -44.934 1.00 29.98 237 SER A C 1
ATOM 1869 O O . SER A 1 237 ? -14.006 -53.210 -45.871 1.00 29.98 237 SER A O 1
ATOM 1871 N N . PRO A 1 238 ? -15.733 -52.320 -44.731 1.00 30.33 238 PRO A N 1
ATOM 1872 C CA . PRO A 1 238 ? -16.721 -52.583 -45.764 1.00 30.33 238 PRO A CA 1
ATOM 1873 C C . PRO A 1 238 ? -17.256 -51.291 -46.393 1.00 30.33 238 PRO A C 1
ATOM 1875 O O . PRO A 1 238 ? -17.683 -50.362 -45.705 1.00 30.33 238 PRO A O 1
ATOM 1878 N N . ASP A 1 239 ? -17.264 -51.311 -47.722 1.00 27.58 239 ASP A N 1
ATOM 1879 C CA . ASP A 1 239 ? -18.065 -50.478 -48.609 1.00 27.58 239 ASP A CA 1
ATOM 1880 C C . ASP A 1 239 ? -19.565 -50.576 -48.291 1.00 27.58 239 ASP A C 1
ATOM 1882 O O . ASP A 1 239 ? -20.078 -51.635 -47.920 1.00 27.58 239 ASP A O 1
ATOM 1886 N N . LEU A 1 240 ? -20.294 -49.486 -48.527 1.00 26.12 240 LEU A N 1
ATOM 1887 C CA . LEU A 1 240 ? -21.749 -49.507 -48.665 1.00 26.12 240 LEU A CA 1
ATOM 1888 C C . LEU A 1 240 ? -22.160 -48.482 -49.722 1.00 26.12 240 LEU A C 1
ATOM 1890 O O . LEU A 1 240 ? -22.395 -47.312 -49.427 1.00 26.12 240 LEU A O 1
ATOM 1894 N N . GLU A 1 241 ? -22.279 -48.950 -50.964 1.00 24.86 241 GLU A N 1
ATOM 1895 C CA . GLU A 1 241 ? -23.044 -48.272 -52.004 1.00 24.86 241 GLU A CA 1
ATOM 1896 C C . GLU A 1 241 ? -24.318 -49.057 -52.352 1.00 24.86 241 GLU A C 1
ATOM 1898 O O . GLU A 1 241 ? -24.292 -50.225 -52.728 1.00 24.86 241 GLU A O 1
ATOM 1903 N N . THR A 1 242 ? -25.425 -48.313 -52.314 1.00 25.44 242 THR A N 1
ATOM 1904 C CA . THR A 1 242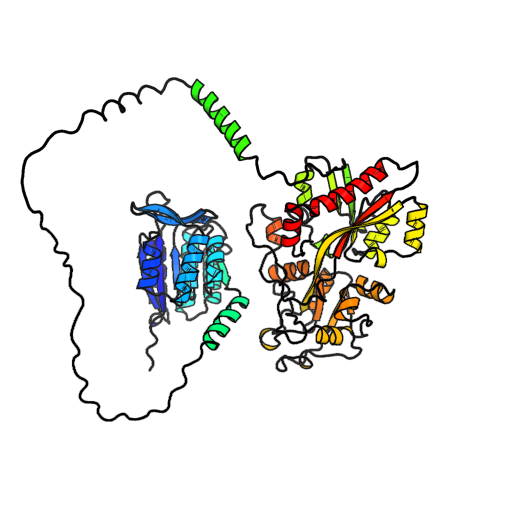 ? -26.637 -48.424 -53.144 1.00 25.44 242 THR A CA 1
ATOM 1905 C C . THR A 1 242 ? -27.644 -49.560 -52.912 1.00 25.44 242 THR A C 1
ATOM 1907 O O . THR A 1 242 ? -27.503 -50.679 -53.389 1.00 25.44 242 THR A O 1
ATOM 1910 N N . ALA A 1 243 ? -28.803 -49.181 -52.356 1.00 24.45 243 ALA A N 1
ATOM 1911 C CA . ALA A 1 243 ? -30.102 -49.574 -52.905 1.00 24.45 243 ALA A CA 1
ATOM 1912 C C . ALA A 1 243 ? -31.169 -48.498 -52.614 1.00 24.45 243 ALA A C 1
ATOM 1914 O O . ALA A 1 243 ? -31.355 -48.037 -51.492 1.00 24.45 243 ALA A O 1
ATOM 1915 N N . SER A 1 244 ? -31.835 -48.088 -53.686 1.00 24.61 244 SER A N 1
ATOM 1916 C CA . SER A 1 244 ? -32.890 -47.083 -53.853 1.00 24.61 244 SER A CA 1
ATOM 1917 C C . SER A 1 244 ? -34.243 -47.417 -53.202 1.00 24.61 244 SER A C 1
ATOM 1919 O O . SER A 1 244 ? -34.632 -48.580 -53.248 1.00 24.61 244 SER A O 1
ATOM 1921 N N . ALA A 1 245 ? -35.014 -46.397 -52.776 1.00 25.50 245 ALA A N 1
ATOM 1922 C CA . ALA A 1 245 ? -36.418 -46.139 -53.191 1.00 25.50 245 ALA A CA 1
ATOM 1923 C C . ALA A 1 245 ? -37.132 -45.057 -52.330 1.00 25.50 245 ALA A C 1
ATOM 1925 O O . ALA A 1 245 ? -37.335 -45.252 -51.140 1.00 25.50 245 ALA A O 1
ATOM 1926 N N . THR A 1 246 ? -37.508 -43.948 -52.992 1.00 25.44 246 THR A N 1
ATOM 1927 C CA . THR A 1 246 ? -38.739 -43.106 -52.905 1.00 25.44 246 THR A CA 1
ATOM 1928 C C . THR A 1 246 ? -39.410 -42.687 -51.560 1.00 25.44 246 THR A C 1
ATOM 1930 O O . THR A 1 246 ? -39.320 -43.355 -50.540 1.00 25.44 246 THR A O 1
ATOM 1933 N N . PRO A 1 247 ? -40.118 -41.528 -51.542 1.00 31.14 247 PRO A N 1
ATOM 1934 C CA . PRO A 1 247 ? -40.219 -40.642 -50.382 1.00 31.14 247 PRO A CA 1
ATOM 1935 C C . PRO A 1 247 ? -41.539 -40.777 -49.605 1.00 31.14 247 PRO A C 1
ATOM 1937 O O . PRO A 1 247 ? -42.609 -40.938 -50.193 1.00 31.14 247 PRO A O 1
ATOM 1940 N N . LEU A 1 248 ? -41.481 -40.601 -48.280 1.00 26.30 248 LEU A N 1
ATOM 1941 C CA . LEU A 1 248 ? -42.653 -40.495 -47.404 1.00 26.30 248 LEU A CA 1
ATOM 1942 C C . LEU A 1 248 ? -42.635 -39.186 -46.595 1.00 26.30 248 LEU A C 1
ATOM 1944 O O . LEU A 1 248 ? -41.600 -38.707 -46.144 1.00 26.30 248 LEU A O 1
ATOM 1948 N N . GLN A 1 249 ? -43.828 -38.602 -46.500 1.00 30.33 249 GLN A N 1
ATOM 1949 C CA . GLN A 1 249 ? -44.182 -37.244 -46.082 1.00 30.33 249 GLN A CA 1
ATOM 1950 C C . GLN A 1 249 ? -43.835 -36.873 -44.623 1.00 30.33 249 GLN A C 1
ATOM 1952 O O . GLN A 1 249 ? -43.784 -37.743 -43.754 1.00 30.33 249 GLN A O 1
ATOM 1957 N N . PRO A 1 250 ? -43.697 -35.564 -44.315 1.00 30.89 250 PRO A N 1
ATOM 1958 C CA . PRO A 1 250 ? -43.425 -35.078 -42.964 1.00 30.89 250 PRO A CA 1
ATOM 1959 C C . PRO A 1 250 ? -44.619 -35.267 -42.014 1.00 30.89 250 PRO A C 1
ATOM 1961 O O . PRO A 1 250 ? -45.762 -34.915 -42.320 1.00 30.89 250 PRO A O 1
ATOM 1964 N N . ALA A 1 251 ? -44.326 -35.797 -40.825 1.00 31.22 251 ALA A N 1
ATOM 1965 C CA . ALA A 1 251 ? -45.289 -36.076 -39.770 1.00 31.22 251 ALA A CA 1
ATOM 1966 C C . ALA A 1 251 ? -45.993 -34.805 -39.247 1.00 31.22 251 ALA A C 1
ATOM 1968 O O . ALA A 1 251 ? -45.387 -33.779 -38.940 1.00 31.22 251 ALA A O 1
ATOM 1969 N N . GLN A 1 252 ? -47.313 -34.915 -39.108 1.00 35.00 252 GLN A N 1
ATOM 1970 C CA . GLN A 1 252 ? -48.292 -33.868 -38.800 1.00 35.00 252 GLN A CA 1
ATOM 1971 C C . GLN A 1 252 ? -48.282 -33.336 -37.344 1.00 35.00 252 GLN A C 1
ATOM 1973 O O . GLN A 1 252 ? -49.337 -32.990 -36.808 1.00 35.00 252 GLN A O 1
ATOM 1978 N N . SER A 1 253 ? -47.138 -33.227 -36.663 1.00 38.00 253 SER A N 1
ATOM 1979 C CA . SER A 1 253 ? -47.106 -32.822 -35.241 1.00 38.00 253 SER A CA 1
ATOM 1980 C C . SER A 1 253 ? -46.724 -31.356 -34.972 1.00 38.00 253 SER A C 1
ATOM 1982 O O . SER A 1 253 ? -46.963 -30.866 -33.869 1.00 38.00 253 SER A O 1
ATOM 1984 N N . ILE A 1 254 ? -46.241 -30.597 -35.965 1.00 40.00 254 ILE A N 1
ATOM 1985 C CA . ILE A 1 254 ? -45.708 -29.231 -35.745 1.00 40.00 254 ILE A CA 1
ATOM 1986 C C . ILE A 1 254 ? -46.722 -28.106 -36.064 1.00 40.00 254 ILE A C 1
ATOM 1988 O O . ILE A 1 254 ? -46.611 -26.992 -35.554 1.00 40.00 254 ILE A O 1
ATOM 1992 N N . GLN A 1 255 ? -47.816 -28.385 -36.785 1.00 35.53 255 GLN A N 1
ATOM 1993 C CA . GLN A 1 255 ? -48.830 -27.363 -37.117 1.00 35.53 255 GLN A CA 1
ATOM 1994 C C . GLN A 1 255 ? -49.927 -27.136 -36.053 1.00 35.53 255 GLN A C 1
ATOM 1996 O O . GLN A 1 255 ? -50.742 -26.220 -36.198 1.00 35.53 255 GLN A O 1
ATOM 2001 N N . ARG A 1 256 ? -49.956 -27.903 -34.952 1.00 34.41 256 ARG A N 1
ATOM 2002 C CA . ARG A 1 256 ? -50.938 -27.707 -33.859 1.00 34.41 256 ARG A CA 1
ATOM 2003 C C . ARG A 1 256 ? -50.483 -26.711 -32.782 1.00 34.41 256 ARG A C 1
ATOM 2005 O O . ARG A 1 256 ? -51.333 -26.127 -32.112 1.00 34.41 256 ARG A O 1
ATOM 2012 N N . TRP A 1 257 ? -49.182 -26.440 -32.663 1.00 33.53 257 TRP A N 1
ATOM 2013 C CA . TRP A 1 257 ? -48.638 -25.506 -31.665 1.00 33.53 257 TRP A CA 1
ATOM 2014 C C . TRP A 1 257 ? -48.691 -24.034 -32.108 1.00 33.53 257 TRP A C 1
ATOM 2016 O O . TRP A 1 257 ? -49.043 -23.159 -31.315 1.00 33.53 257 TRP A O 1
ATOM 2026 N N . GLN A 1 258 ? -48.486 -23.752 -33.398 1.00 35.69 258 GLN A N 1
ATOM 2027 C CA . GLN A 1 258 ? -48.458 -22.378 -33.925 1.00 35.69 258 GLN A CA 1
ATOM 2028 C C . GLN A 1 258 ? -49.836 -21.686 -34.005 1.00 35.69 258 GLN A C 1
ATOM 2030 O O . GLN A 1 258 ? -49.908 -20.464 -34.129 1.00 35.69 258 GLN A O 1
ATOM 2035 N N . ARG A 1 259 ? -50.952 -22.419 -33.867 1.00 38.34 259 ARG A N 1
ATOM 2036 C CA . ARG A 1 259 ? -52.309 -21.828 -33.814 1.00 38.34 259 ARG A CA 1
ATOM 2037 C C . ARG A 1 259 ? -52.801 -21.524 -32.392 1.00 38.34 259 ARG A C 1
ATOM 2039 O O . ARG A 1 259 ? -53.775 -20.791 -32.238 1.00 38.34 259 ARG A O 1
ATOM 2046 N N . ARG A 1 260 ? -52.120 -22.023 -31.352 1.00 36.88 260 ARG A N 1
ATOM 2047 C CA . ARG A 1 260 ? -52.513 -21.835 -29.940 1.00 36.88 260 ARG A CA 1
ATOM 2048 C C . ARG A 1 260 ? -51.882 -20.587 -29.298 1.00 36.88 260 ARG A C 1
ATOM 2050 O O . ARG A 1 260 ? -52.445 -20.036 -28.359 1.00 36.88 260 ARG A O 1
ATOM 2057 N N . TRP A 1 261 ? -50.794 -20.069 -29.876 1.00 32.59 261 TRP A N 1
ATOM 2058 C CA . TRP A 1 261 ? -50.086 -18.867 -29.404 1.00 32.59 261 TRP A CA 1
ATOM 2059 C C . TRP A 1 261 ? -50.718 -17.526 -29.819 1.00 32.59 261 TRP A C 1
ATOM 2061 O O . TRP A 1 261 ? -50.426 -16.497 -29.221 1.00 32.59 261 TRP A O 1
ATOM 2071 N N . LYS A 1 262 ? -51.670 -17.509 -30.763 1.00 35.31 262 LYS A N 1
ATOM 2072 C CA . LYS A 1 262 ? -52.407 -16.285 -31.147 1.00 35.31 262 LYS A CA 1
ATOM 2073 C C . LYS A 1 262 ? -53.617 -15.955 -30.252 1.00 35.31 262 LYS A C 1
ATOM 2075 O O . LYS A 1 262 ? -54.395 -15.069 -30.592 1.00 35.31 262 LYS A O 1
ATOM 2080 N N . ARG A 1 263 ? -53.788 -16.627 -29.103 1.00 40.38 263 ARG A N 1
ATOM 2081 C CA . ARG A 1 263 ? -54.910 -16.388 -28.165 1.00 40.38 263 ARG A CA 1
ATOM 2082 C C . ARG A 1 263 ? -54.519 -15.933 -26.752 1.00 40.38 263 ARG A C 1
ATOM 2084 O O . ARG A 1 263 ? -55.415 -15.631 -25.973 1.00 40.38 263 ARG A O 1
ATOM 2091 N N . ILE A 1 264 ? -53.231 -15.786 -26.431 1.00 41.53 264 ILE A N 1
ATOM 2092 C CA . ILE A 1 264 ? -52.760 -15.275 -25.125 1.00 41.53 264 ILE A CA 1
ATOM 2093 C C . ILE A 1 264 ? -52.338 -13.805 -25.272 1.00 41.53 264 ILE A C 1
ATOM 2095 O O . ILE A 1 264 ? -51.198 -13.417 -25.064 1.00 41.53 264 ILE A O 1
ATOM 2099 N N . ARG A 1 265 ? -53.287 -12.967 -25.698 1.00 39.44 265 ARG A N 1
ATOM 2100 C CA . ARG A 1 265 ? -53.149 -11.502 -25.743 1.00 39.44 265 ARG A CA 1
ATOM 2101 C C . ARG A 1 265 ? -54.397 -10.863 -25.133 1.00 39.44 265 ARG A C 1
ATOM 2103 O O . ARG A 1 265 ? -55.057 -10.047 -25.769 1.00 39.44 265 ARG A O 1
ATOM 2110 N N . ARG A 1 266 ? -54.806 -11.345 -23.948 1.00 44.53 266 ARG A N 1
ATOM 2111 C CA . ARG A 1 266 ? -56.047 -10.882 -23.299 1.00 44.53 266 ARG A CA 1
ATOM 2112 C C . ARG A 1 266 ? -56.125 -10.954 -21.765 1.00 44.53 266 ARG A C 1
ATOM 2114 O O . ARG A 1 266 ? -57.223 -10.815 -21.244 1.00 44.53 266 ARG A O 1
ATOM 2121 N N . TYR A 1 267 ? -55.015 -11.098 -21.036 1.00 44.91 267 TYR A N 1
ATOM 2122 C CA . TYR A 1 267 ? -55.048 -11.092 -19.562 1.00 44.91 267 TYR A CA 1
ATOM 2123 C C . TYR A 1 267 ? -53.916 -10.239 -18.960 1.00 44.91 267 TYR A C 1
ATOM 2125 O O . TYR A 1 267 ? -52.815 -10.750 -18.769 1.00 44.91 267 TYR A O 1
ATOM 2133 N N . PRO A 1 268 ? -54.159 -8.951 -18.640 1.00 42.94 268 PRO A N 1
ATOM 2134 C CA . PRO A 1 268 ? -53.162 -8.078 -18.009 1.00 42.94 268 PRO A CA 1
ATOM 2135 C C . PRO A 1 268 ? -52.882 -8.414 -16.529 1.00 42.94 268 PRO A C 1
ATOM 2137 O O . PRO A 1 268 ? -51.922 -7.901 -15.966 1.00 42.94 268 PRO A O 1
ATOM 2140 N N . LEU A 1 269 ? -53.653 -9.312 -15.898 1.00 40.81 269 LEU A N 1
ATOM 2141 C CA . LEU A 1 269 ? -53.453 -9.694 -14.490 1.00 40.81 269 LEU A CA 1
ATOM 2142 C C . LEU A 1 269 ? -52.315 -10.708 -14.254 1.00 40.81 269 LEU A C 1
ATOM 2144 O O . LEU A 1 269 ? -51.796 -10.787 -13.146 1.00 40.81 269 LEU A O 1
ATOM 2148 N N . ALA A 1 270 ? -51.894 -11.467 -15.272 1.00 38.19 270 ALA A N 1
ATOM 2149 C CA . ALA A 1 270 ? -50.816 -12.454 -15.119 1.00 38.19 270 ALA A CA 1
ATOM 2150 C C . ALA A 1 270 ? -49.423 -11.803 -15.005 1.00 38.19 270 ALA A C 1
ATOM 2152 O O . ALA A 1 270 ? -48.506 -12.400 -14.449 1.00 38.19 270 ALA A O 1
ATOM 2153 N N . TYR A 1 271 ? -49.280 -10.562 -15.484 1.00 40.28 271 TYR A N 1
ATOM 2154 C CA . TYR A 1 271 ? -48.024 -9.813 -15.420 1.00 40.28 271 TYR A CA 1
ATOM 2155 C C . TYR A 1 271 ? -47.702 -9.333 -13.997 1.00 40.28 271 TYR A C 1
ATOM 2157 O O . TYR A 1 271 ? -46.538 -9.301 -13.626 1.00 40.28 271 TYR A O 1
ATOM 2165 N N . VAL A 1 272 ? -48.725 -9.039 -13.182 1.00 45.25 272 VAL A N 1
ATOM 2166 C CA . VAL A 1 272 ? -48.560 -8.557 -11.796 1.00 45.25 272 VAL A CA 1
ATOM 2167 C C . VAL A 1 272 ? -48.141 -9.687 -10.845 1.00 45.25 272 VAL A C 1
ATOM 2169 O O . VAL A 1 272 ? -47.369 -9.469 -9.914 1.00 45.25 272 VAL A O 1
ATOM 2172 N N . LEU A 1 273 ? -48.589 -10.921 -11.106 1.00 41.56 273 LEU A N 1
ATOM 2173 C CA . LEU A 1 273 ? -48.183 -12.091 -10.320 1.00 41.56 273 LEU A CA 1
ATOM 2174 C C . LEU A 1 273 ? -46.788 -12.601 -10.717 1.00 41.56 273 LEU A C 1
ATOM 2176 O O . LEU A 1 273 ? -46.030 -13.010 -9.841 1.00 41.56 273 LEU A O 1
ATOM 2180 N N . LEU A 1 274 ? -46.403 -12.504 -11.999 1.00 38.62 274 LEU A N 1
ATOM 2181 C CA . LEU A 1 274 ? -45.029 -12.807 -12.419 1.00 38.62 274 LEU A CA 1
ATOM 2182 C C . LEU A 1 274 ? -44.028 -11.725 -11.984 1.00 38.62 274 LEU A C 1
ATOM 2184 O O . LEU A 1 274 ? -42.917 -12.070 -11.592 1.00 38.62 274 LEU A O 1
ATOM 2188 N N . SER A 1 275 ? -44.401 -10.439 -11.984 1.00 42.09 275 SER A N 1
ATOM 2189 C CA . SER A 1 275 ? -43.510 -9.371 -11.506 1.00 42.09 275 SER A CA 1
ATOM 2190 C C . SER A 1 275 ? -43.261 -9.457 -10.000 1.00 42.09 275 SER A C 1
ATOM 2192 O O . SER A 1 275 ? -42.145 -9.214 -9.558 1.00 42.09 275 SER A O 1
ATOM 2194 N N . GLY A 1 276 ? -44.261 -9.870 -9.211 1.00 37.72 276 GLY A N 1
ATOM 2195 C CA . GLY A 1 276 ? -44.080 -10.122 -7.777 1.00 37.72 276 GLY A CA 1
ATOM 2196 C C . GLY A 1 276 ? -43.112 -11.275 -7.490 1.00 37.72 276 GLY A C 1
ATOM 2197 O O . GLY A 1 276 ? -42.300 -11.185 -6.574 1.00 37.72 276 GLY A O 1
ATOM 2198 N N . MET A 1 277 ? -43.141 -12.329 -8.312 1.00 39.00 277 MET A N 1
ATOM 2199 C CA . MET A 1 277 ? -42.261 -13.491 -8.157 1.00 39.00 277 MET A CA 1
ATOM 2200 C C . MET A 1 277 ? -40.824 -13.197 -8.613 1.00 39.00 277 MET A C 1
ATOM 2202 O O . MET A 1 277 ? -39.884 -13.660 -7.980 1.00 39.00 277 MET A O 1
ATOM 2206 N N . VAL A 1 278 ? -40.639 -12.370 -9.649 1.00 42.50 278 VAL A N 1
ATOM 2207 C CA . VAL A 1 278 ? -39.308 -11.919 -10.098 1.00 42.50 278 VAL A CA 1
ATOM 2208 C C . VAL A 1 278 ? -38.688 -10.931 -9.109 1.00 42.50 278 VAL A C 1
ATOM 2210 O O . VAL A 1 278 ? -37.493 -11.014 -8.864 1.00 42.50 278 VAL A O 1
ATOM 2213 N N . ILE A 1 279 ? -39.478 -10.062 -8.469 1.00 39.00 279 ILE A N 1
ATOM 2214 C CA . ILE A 1 279 ? -38.976 -9.178 -7.404 1.00 39.00 279 ILE A CA 1
ATOM 2215 C C . ILE A 1 279 ? -38.633 -9.987 -6.146 1.00 39.00 279 ILE A C 1
ATOM 2217 O O . ILE A 1 279 ? -37.593 -9.747 -5.550 1.00 39.00 279 ILE A O 1
ATOM 2221 N N . ALA A 1 280 ? -39.428 -10.995 -5.772 1.00 33.06 280 ALA A N 1
ATOM 2222 C CA . ALA A 1 280 ? -39.092 -11.878 -4.652 1.00 33.06 280 ALA A CA 1
ATOM 2223 C C . ALA A 1 280 ? -37.843 -12.735 -4.934 1.00 33.06 280 ALA A C 1
ATOM 2225 O O . ALA A 1 280 ? -37.007 -12.898 -4.054 1.00 33.06 280 ALA A O 1
ATOM 2226 N N . VAL A 1 281 ? -37.670 -13.226 -6.167 1.00 38.28 281 VAL A N 1
ATOM 2227 C CA . VAL A 1 281 ? -36.461 -13.955 -6.587 1.00 38.28 281 VAL A CA 1
ATOM 2228 C C . VAL A 1 281 ? -35.259 -13.019 -6.728 1.00 38.28 281 VAL A C 1
ATOM 2230 O O . VAL A 1 281 ? -34.161 -13.440 -6.403 1.00 38.28 281 VAL A O 1
ATOM 2233 N N . MET A 1 282 ? -35.432 -11.749 -7.112 1.00 33.84 282 MET A N 1
ATOM 2234 C CA . MET A 1 282 ? -34.348 -10.757 -7.081 1.00 33.84 282 MET A CA 1
ATOM 2235 C C . MET A 1 282 ? -33.993 -10.312 -5.659 1.00 33.84 282 MET A C 1
ATOM 2237 O O . MET A 1 282 ? -32.820 -10.121 -5.389 1.00 33.84 282 MET A O 1
ATOM 2241 N N . ILE A 1 283 ? -34.946 -10.219 -4.728 1.00 32.56 283 ILE A N 1
ATOM 2242 C CA . ILE A 1 283 ? -34.663 -9.952 -3.304 1.00 32.56 283 ILE A CA 1
ATOM 2243 C C . ILE A 1 283 ? -33.947 -11.152 -2.659 1.00 32.56 283 ILE A C 1
ATOM 2245 O O . ILE A 1 283 ? -33.069 -10.962 -1.826 1.00 32.56 283 ILE A O 1
ATOM 2249 N N . VAL A 1 284 ? -34.260 -12.381 -3.085 1.00 31.94 284 VAL A N 1
ATOM 2250 C CA . VAL A 1 284 ? -33.551 -13.600 -2.656 1.00 31.94 284 VAL A CA 1
ATOM 2251 C C . VAL A 1 284 ? -32.200 -13.767 -3.377 1.00 31.94 284 VAL A C 1
ATOM 2253 O O . VAL A 1 284 ? -31.258 -14.275 -2.782 1.00 31.94 284 VAL A O 1
ATOM 2256 N N . ALA A 1 285 ? -32.050 -13.292 -4.619 1.00 30.22 285 ALA A N 1
ATOM 2257 C CA . ALA A 1 285 ? -30.787 -13.328 -5.370 1.00 30.22 285 ALA A CA 1
ATOM 2258 C C . ALA A 1 285 ? -29.843 -12.150 -5.050 1.00 30.22 285 ALA A C 1
ATOM 2260 O O . ALA A 1 285 ? -28.639 -12.272 -5.243 1.00 30.22 285 ALA A O 1
ATOM 2261 N N . MET A 1 286 ? -30.360 -11.043 -4.507 1.00 31.66 286 MET A N 1
ATOM 2262 C CA . MET A 1 286 ? -29.584 -9.930 -3.934 1.00 31.66 286 MET A CA 1
ATOM 2263 C C . MET A 1 286 ? -29.270 -10.131 -2.443 1.00 31.66 286 MET A C 1
ATOM 2265 O O . MET A 1 286 ? -28.815 -9.210 -1.771 1.00 31.66 286 MET A O 1
ATOM 2269 N N . GLY A 1 287 ? -29.487 -11.334 -1.910 1.00 34.50 287 GLY A N 1
ATOM 2270 C CA . GLY A 1 287 ? -29.277 -11.622 -0.501 1.00 34.50 287 GLY A CA 1
ATOM 2271 C C . GLY A 1 287 ? -28.901 -13.069 -0.244 1.00 34.50 287 GLY A C 1
ATOM 2272 O O . GLY A 1 287 ? -29.701 -13.784 0.335 1.00 34.50 287 GLY A O 1
ATOM 2273 N N . THR A 1 288 ? -27.680 -13.461 -0.618 1.00 32.19 288 THR A N 1
ATOM 2274 C CA . THR A 1 288 ? -26.752 -14.170 0.283 1.00 32.19 288 THR A CA 1
ATOM 2275 C C . THR A 1 288 ? -25.317 -14.013 -0.240 1.00 32.19 288 THR A C 1
ATOM 2277 O O . THR A 1 288 ? -24.710 -14.967 -0.726 1.00 32.19 288 THR A O 1
ATOM 2280 N N . MET A 1 289 ? -24.711 -12.833 -0.060 1.00 32.84 289 MET A N 1
ATOM 2281 C CA . MET A 1 289 ? -23.379 -12.905 0.548 1.00 32.84 289 MET A CA 1
ATOM 2282 C C . MET A 1 289 ? -23.620 -13.636 1.866 1.00 32.84 289 MET A C 1
ATOM 2284 O O . MET A 1 289 ? -24.569 -13.288 2.574 1.00 32.84 289 MET A O 1
ATOM 2288 N N . THR A 1 290 ? -22.880 -14.702 2.165 1.00 33.38 290 THR A N 1
ATOM 2289 C CA . THR A 1 290 ? -22.904 -15.237 3.528 1.00 33.38 290 THR A CA 1
ATOM 2290 C C . THR A 1 290 ? -22.732 -14.038 4.455 1.00 33.38 290 THR A C 1
ATOM 2292 O O . THR A 1 290 ? -21.738 -13.327 4.278 1.00 33.38 290 THR A O 1
ATOM 2295 N N . PRO A 1 291 ? -23.700 -13.728 5.346 1.00 44.09 291 PRO A N 1
ATOM 2296 C CA . PRO A 1 291 ? -23.502 -12.644 6.288 1.00 44.09 291 PRO A CA 1
ATOM 2297 C C . PRO A 1 291 ? -22.164 -12.935 6.965 1.00 44.09 291 PRO A C 1
ATOM 2299 O O . PRO A 1 291 ? -21.913 -14.110 7.279 1.00 44.09 291 PRO A O 1
ATOM 2302 N N . PRO A 1 292 ? -21.288 -11.928 7.134 1.00 49.78 292 PRO A N 1
ATOM 2303 C CA . PRO A 1 292 ? -20.017 -12.172 7.795 1.00 49.78 292 PRO A CA 1
ATOM 2304 C C . PRO A 1 292 ? -20.334 -12.840 9.139 1.00 49.78 292 PRO A C 1
ATOM 2306 O O . PRO A 1 292 ? -21.452 -12.675 9.645 1.00 49.78 292 PRO A O 1
ATOM 2309 N N . GLN A 1 293 ? -19.428 -13.646 9.698 1.00 56.69 293 GLN A N 1
ATOM 2310 C CA . GLN A 1 293 ? -19.662 -14.374 10.962 1.00 56.69 293 GLN A CA 1
ATOM 2311 C C . GLN A 1 293 ? -19.758 -13.421 12.183 1.00 56.69 293 GLN A C 1
ATOM 2313 O O . GLN A 1 293 ? -19.061 -13.557 13.182 1.00 56.69 293 GLN A O 1
ATOM 2318 N N . LEU A 1 294 ? -20.636 -12.428 12.104 1.00 65.62 294 LEU A N 1
ATOM 2319 C CA . LEU A 1 294 ? -20.917 -11.351 13.037 1.00 65.62 294 LEU A CA 1
ATOM 2320 C C . LEU A 1 294 ? -22.077 -11.724 13.956 1.00 65.62 294 LEU A C 1
ATOM 2322 O O . LEU A 1 294 ? -22.273 -11.059 14.964 1.00 65.62 294 LEU A O 1
ATOM 2326 N N . SER A 1 295 ? -22.836 -12.785 13.646 1.00 60.53 295 SER A N 1
ATOM 2327 C CA . SER A 1 295 ? -24.010 -13.212 14.425 1.00 60.53 295 SER A CA 1
ATOM 2328 C C . SER A 1 295 ? -23.690 -13.5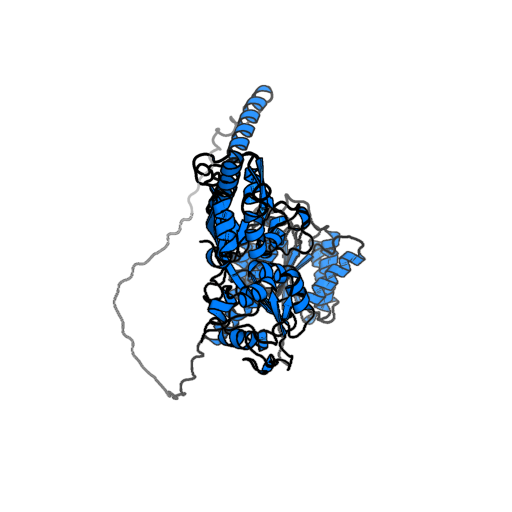32 15.889 1.00 60.53 295 SER A C 1
ATOM 2330 O O . SER A 1 295 ? -24.593 -13.554 16.718 1.00 60.53 295 SER A O 1
ATOM 2332 N N . ASN A 1 296 ? -22.413 -13.777 16.203 1.00 72.00 296 ASN A N 1
ATOM 2333 C CA . ASN A 1 296 ? -21.918 -14.085 17.545 1.00 72.00 296 ASN A CA 1
ATOM 2334 C C . ASN A 1 296 ? -21.119 -12.927 18.174 1.00 72.00 296 ASN A C 1
ATOM 2336 O O . ASN A 1 296 ? -20.506 -13.110 19.228 1.00 72.00 296 ASN A O 1
ATOM 2340 N N . ILE A 1 297 ? -21.074 -11.756 17.530 1.00 82.69 297 ILE A N 1
ATOM 2341 C CA . ILE A 1 297 ? -20.400 -10.568 18.057 1.00 82.69 297 ILE A CA 1
ATOM 2342 C C . ILE A 1 297 ? -21.454 -9.647 18.658 1.00 82.69 297 ILE A C 1
ATOM 2344 O O . ILE A 1 297 ? -22.404 -9.235 17.999 1.00 82.69 297 ILE A O 1
ATOM 2348 N N . ASP A 1 298 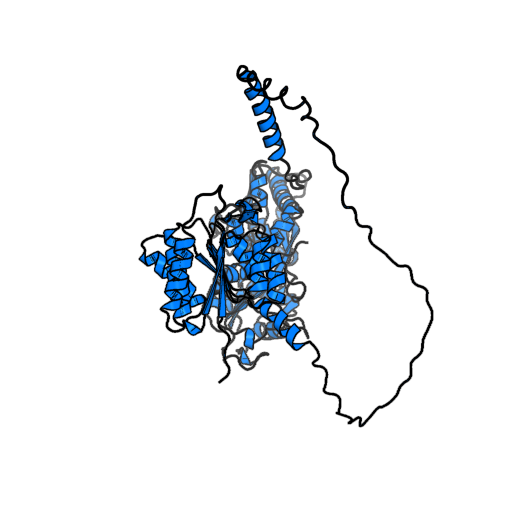? -21.269 -9.331 19.933 1.00 85.31 298 ASP A N 1
ATOM 2349 C CA . ASP A 1 298 ? -22.135 -8.413 20.653 1.00 85.31 298 ASP A CA 1
ATOM 2350 C C . ASP A 1 298 ? -21.671 -6.971 20.401 1.00 85.31 298 ASP A C 1
ATOM 2352 O O . ASP A 1 298 ? -20.610 -6.562 20.879 1.00 85.31 298 ASP A O 1
ATOM 2356 N N . PHE A 1 299 ? -22.443 -6.213 19.619 1.00 87.75 299 PHE A N 1
ATOM 2357 C CA . PHE A 1 299 ? -22.116 -4.839 19.227 1.00 87.75 299 PHE A CA 1
ATOM 2358 C C . PHE A 1 299 ? -22.747 -3.811 20.176 1.00 87.75 299 PHE A C 1
ATOM 2360 O O . PHE A 1 299 ? -23.890 -3.996 20.608 1.00 87.75 299 PHE A O 1
ATOM 2367 N N . PRO A 1 300 ? -22.030 -2.733 20.534 1.00 90.50 300 PRO A N 1
ATOM 2368 C CA . PRO A 1 300 ? -22.639 -1.600 21.217 1.00 90.50 300 PRO A CA 1
ATOM 2369 C C . PRO A 1 300 ? -23.403 -0.716 20.223 1.00 90.50 300 PRO A C 1
ATOM 2371 O O . PRO A 1 300 ? -23.195 -0.800 19.012 1.00 90.50 300 PRO A O 1
ATOM 2374 N N . SER A 1 301 ? -24.259 0.167 20.735 1.00 87.62 301 SER A N 1
ATOM 2375 C CA . SER A 1 301 ? -25.020 1.109 19.906 1.00 87.62 301 SER A CA 1
ATOM 2376 C C . SER A 1 301 ? -24.568 2.543 20.160 1.00 87.62 301 SER A C 1
ATOM 2378 O O . SER A 1 301 ? -24.660 3.046 21.276 1.00 87.62 301 SER A O 1
ATOM 2380 N N . GLY A 1 302 ? -24.133 3.232 19.110 1.00 87.88 302 GLY A N 1
ATOM 2381 C CA . GLY A 1 302 ? -23.694 4.619 19.145 1.00 87.88 302 GLY A CA 1
ATOM 2382 C C . GLY A 1 302 ? -22.404 4.855 18.367 1.00 87.88 302 GLY A C 1
ATOM 2383 O O . GLY A 1 302 ? -21.890 3.982 17.663 1.00 87.88 302 GLY A O 1
ATOM 2384 N N . THR A 1 303 ? -21.883 6.070 18.517 1.00 88.69 303 THR A N 1
ATOM 2385 C CA . THR A 1 303 ? -20.604 6.477 17.937 1.00 88.69 303 THR A CA 1
ATOM 2386 C C . THR A 1 303 ? -19.499 6.323 18.970 1.00 88.69 303 THR A C 1
ATOM 2388 O O . THR A 1 303 ? -19.559 6.937 20.034 1.00 88.69 303 THR A O 1
ATOM 2391 N N . PHE A 1 304 ? -18.469 5.548 18.638 1.00 92.31 304 PHE A N 1
ATOM 2392 C CA . PHE A 1 304 ? -17.347 5.258 19.528 1.00 92.31 304 PHE A CA 1
ATOM 2393 C C . PHE A 1 304 ? -16.059 5.781 18.917 1.00 92.31 304 PHE A C 1
ATOM 2395 O O . PHE A 1 304 ? -15.553 5.256 17.925 1.00 92.31 304 PHE A O 1
ATOM 2402 N N . LYS A 1 305 ? -15.520 6.839 19.511 1.00 93.50 305 LYS A N 1
ATOM 2403 C CA . LYS A 1 305 ? -14.258 7.419 19.068 1.00 93.50 305 LYS A CA 1
ATOM 2404 C C . LYS A 1 305 ? -13.091 6.521 19.459 1.00 93.50 305 LYS A C 1
ATOM 2406 O O . LYS A 1 305 ? -13.045 6.007 20.576 1.00 93.50 305 LYS A O 1
ATOM 2411 N N . TYR A 1 306 ? -12.133 6.364 18.563 1.00 93.62 306 TYR A N 1
ATOM 2412 C CA . TYR A 1 306 ? -10.901 5.630 18.826 1.00 93.62 306 TYR A CA 1
ATOM 2413 C C . TYR A 1 306 ? -9.713 6.355 18.191 1.00 93.62 306 TYR A C 1
ATOM 2415 O O . TYR A 1 306 ? -9.893 7.240 17.363 1.00 93.62 306 TYR A O 1
ATOM 2423 N N . THR A 1 307 ? -8.492 6.024 18.590 1.00 91.69 307 THR A N 1
ATOM 2424 C CA . THR A 1 307 ? -7.268 6.611 18.017 1.00 91.69 307 THR A CA 1
ATOM 2425 C C . THR A 1 307 ? -6.221 5.522 17.793 1.00 91.69 307 THR A C 1
ATOM 2427 O O . THR A 1 307 ? -6.452 4.367 18.155 1.00 91.69 307 THR A O 1
ATOM 2430 N N . GLY A 1 308 ? -5.075 5.831 17.189 1.00 89.25 308 GLY A N 1
ATOM 2431 C CA . GLY A 1 308 ? -4.100 4.786 16.899 1.00 89.25 308 GLY A CA 1
ATOM 2432 C C . GLY A 1 308 ? -2.800 5.229 16.251 1.00 89.25 308 GLY A C 1
ATOM 2433 O O . GLY A 1 308 ? -2.373 6.379 16.362 1.00 89.25 308 GLY A O 1
ATOM 2434 N N . THR A 1 309 ? -2.157 4.270 15.590 1.00 83.38 309 THR A N 1
ATOM 2435 C CA . THR A 1 309 ? -0.856 4.442 14.939 1.00 83.38 309 THR A CA 1
ATOM 2436 C C . THR A 1 309 ? -0.956 5.232 13.637 1.00 83.38 309 THR A C 1
ATOM 2438 O O . THR A 1 309 ? -2.010 5.274 12.999 1.00 83.38 309 THR A O 1
ATOM 2441 N N . SER A 1 310 ? 0.161 5.831 13.207 1.00 75.88 310 SER A N 1
ATOM 2442 C CA . SER A 1 310 ? 0.247 6.531 11.917 1.00 75.88 310 SER A CA 1
ATOM 2443 C C . SER A 1 310 ? -0.026 5.606 10.729 1.00 75.88 310 SER A C 1
ATOM 2445 O O . SER A 1 310 ? -0.561 6.037 9.711 1.00 75.88 310 SER A O 1
ATOM 2447 N N . THR A 1 311 ? 0.320 4.326 10.850 1.00 74.88 311 THR A N 1
ATOM 2448 C CA . THR A 1 311 ? 0.024 3.297 9.848 1.00 74.88 311 THR A CA 1
ATOM 2449 C C . THR A 1 311 ? -1.469 3.090 9.718 1.00 74.88 311 THR A C 1
ATOM 2451 O O . THR A 1 311 ? -2.012 3.211 8.624 1.00 74.88 311 THR A O 1
ATOM 2454 N N . TRP A 1 312 ? -2.142 2.863 10.848 1.00 80.31 312 TRP A N 1
ATOM 2455 C CA . TRP A 1 312 ? -3.583 2.657 10.865 1.00 80.31 312 TRP A CA 1
ATOM 2456 C C . TRP A 1 312 ? -4.324 3.886 10.346 1.00 80.31 312 TRP A C 1
ATOM 2458 O O . TRP A 1 312 ? -5.237 3.747 9.540 1.00 80.31 312 TRP A O 1
ATOM 2468 N N . SER A 1 313 ? -3.887 5.095 10.727 1.00 74.88 313 SER A N 1
ATOM 2469 C CA . SER A 1 313 ? -4.488 6.341 10.240 1.00 74.88 313 SER A CA 1
ATOM 2470 C C . SER A 1 313 ? -4.313 6.534 8.733 1.00 74.88 313 SER A C 1
ATOM 2472 O O . SER A 1 313 ? -5.227 7.018 8.075 1.00 74.88 313 SER A O 1
ATOM 2474 N N . SER A 1 314 ? -3.158 6.152 8.179 1.00 69.38 314 SER A N 1
ATOM 2475 C CA . SER A 1 314 ? -2.823 6.355 6.758 1.00 69.38 314 SER A CA 1
ATOM 2476 C C . SER A 1 314 ? -3.483 5.337 5.823 1.00 69.38 314 SER A C 1
ATOM 2478 O O . SER A 1 314 ? -3.543 5.561 4.616 1.00 69.38 314 SER A O 1
ATOM 2480 N N . LEU A 1 315 ? -3.984 4.224 6.365 1.00 69.75 315 LEU A N 1
ATOM 2481 C CA . LEU A 1 315 ? -4.739 3.201 5.631 1.00 69.75 315 LEU A CA 1
ATOM 2482 C C . LEU A 1 315 ? -6.260 3.438 5.679 1.00 69.75 315 LEU A C 1
ATOM 2484 O O . LEU A 1 315 ? -7.051 2.585 5.267 1.00 69.75 315 LEU A O 1
ATOM 2488 N N . ARG A 1 316 ? -6.686 4.610 6.162 1.00 68.44 316 ARG A N 1
ATOM 2489 C CA . ARG A 1 316 ? -8.076 5.064 6.093 1.00 68.44 316 ARG A CA 1
ATOM 2490 C C . ARG A 1 316 ? -8.309 5.790 4.774 1.00 68.44 316 ARG A C 1
ATOM 2492 O O . ARG A 1 316 ? -7.526 6.651 4.382 1.00 68.44 316 ARG A O 1
ATOM 2499 N N . CYS A 1 317 ? -9.411 5.476 4.105 1.00 56.97 317 CYS A N 1
ATOM 2500 C CA . CYS A 1 317 ? -9.833 6.197 2.912 1.00 56.97 317 CYS A CA 1
ATOM 2501 C C . CYS A 1 317 ? -10.880 7.239 3.320 1.00 56.97 317 CYS A C 1
ATOM 2503 O O . CYS A 1 317 ? -12.057 6.924 3.487 1.00 56.97 317 CYS A O 1
ATOM 2505 N N . GLU A 1 318 ? -10.454 8.486 3.533 1.00 45.75 318 GLU A N 1
ATOM 2506 C CA . GLU A 1 318 ? -11.385 9.579 3.826 1.00 45.75 318 GLU A CA 1
ATOM 2507 C C . GLU A 1 318 ? -12.385 9.742 2.670 1.00 45.75 318 GLU A C 1
ATOM 2509 O O . GLU A 1 318 ? -12.003 9.901 1.507 1.00 45.75 318 GLU A O 1
ATOM 2514 N N . GLY A 1 319 ? -13.680 9.640 2.982 1.00 41.88 319 GLY A N 1
ATOM 2515 C CA . GLY A 1 319 ? -14.780 9.942 2.060 1.00 41.88 319 GLY A CA 1
ATOM 2516 C C . GLY A 1 319 ? -14.904 9.055 0.814 1.00 41.88 319 GLY A C 1
ATOM 2517 O O . GLY A 1 319 ? -15.626 9.435 -0.103 1.00 41.88 319 GLY A O 1
ATOM 2518 N N . SER A 1 320 ? -14.210 7.914 0.743 1.00 37.25 320 SER A N 1
ATOM 2519 C CA . SER A 1 320 ? -14.098 7.104 -0.487 1.00 37.25 320 SER A CA 1
ATOM 2520 C C . SER A 1 320 ? -14.516 5.629 -0.344 1.00 37.25 320 SER A C 1
ATOM 2522 O O . SER A 1 320 ? -14.385 4.853 -1.280 1.00 37.25 320 SER A O 1
ATOM 2524 N N . GLY A 1 321 ? -15.115 5.241 0.782 1.00 45.38 321 GLY A N 1
ATOM 2525 C CA . GLY A 1 321 ? -15.979 4.053 0.842 1.00 45.38 321 GLY A CA 1
ATOM 2526 C C . GLY A 1 321 ? -15.311 2.676 0.912 1.00 45.38 321 GLY A C 1
ATOM 2527 O O . GLY A 1 321 ? -16.037 1.713 1.103 1.00 45.38 321 GLY A O 1
ATOM 2528 N N . VAL A 1 322 ? -13.977 2.535 0.847 1.00 47.91 322 VAL A N 1
ATOM 2529 C CA . VAL A 1 322 ? -13.304 1.286 1.282 1.00 47.91 322 VAL A CA 1
ATOM 2530 C C . VAL A 1 322 ? -11.929 1.575 1.900 1.00 47.91 322 VAL A C 1
ATOM 2532 O O . VAL A 1 322 ? -11.112 2.185 1.237 1.00 47.91 322 VAL A O 1
ATOM 2535 N N . GLY A 1 323 ? -11.666 1.152 3.139 1.00 61.56 323 GLY A N 1
ATOM 2536 C CA . GLY A 1 323 ? -10.544 1.480 4.042 1.00 61.56 323 GLY A CA 1
ATOM 2537 C C . GLY A 1 323 ? -10.662 0.627 5.320 1.00 61.56 323 GLY A C 1
ATOM 2538 O O . GLY A 1 323 ? -11.601 -0.151 5.420 1.00 61.56 323 GLY A O 1
ATOM 2539 N N . ILE A 1 324 ? -9.753 0.686 6.303 1.00 69.12 324 ILE A N 1
ATOM 2540 C CA . ILE A 1 324 ? -9.827 -0.288 7.430 1.00 69.12 324 ILE A CA 1
ATOM 2541 C C . ILE A 1 324 ? -11.143 -0.225 8.225 1.00 69.12 324 ILE A C 1
ATOM 2543 O O . ILE A 1 324 ? -11.603 -1.225 8.772 1.00 69.12 324 ILE A O 1
ATOM 2547 N N . ASP A 1 325 ? -11.788 0.943 8.204 1.00 69.50 325 ASP A N 1
ATOM 2548 C CA . ASP A 1 325 ? -13.090 1.173 8.822 1.00 69.50 325 ASP A CA 1
ATOM 2549 C C . ASP A 1 325 ? -14.280 0.666 7.988 1.00 69.50 325 ASP A C 1
ATOM 2551 O O . ASP A 1 325 ? -15.388 0.586 8.499 1.00 69.50 325 ASP A O 1
ATOM 2555 N N . THR A 1 326 ? -14.099 0.255 6.734 1.00 64.88 326 THR A N 1
ATOM 2556 C CA . THR A 1 326 ? -15.241 -0.038 5.845 1.00 64.88 326 THR A CA 1
ATOM 2557 C C . THR A 1 326 ? -15.827 -1.422 6.039 1.00 64.88 326 THR A C 1
ATOM 2559 O O . THR A 1 326 ? -16.985 -1.651 5.704 1.00 64.88 326 THR A O 1
ATOM 2562 N N . GLN A 1 327 ? -15.103 -2.311 6.727 1.00 65.06 327 GLN A N 1
ATOM 2563 C CA . GLN A 1 327 ? -15.713 -3.493 7.345 1.00 65.06 327 GLN A CA 1
ATOM 2564 C C . GLN A 1 327 ? -16.831 -3.106 8.330 1.00 65.06 327 GLN A C 1
ATOM 2566 O O . GLN A 1 327 ? -17.732 -3.903 8.595 1.00 65.06 327 GLN A O 1
ATOM 2571 N N . PHE A 1 328 ? -16.776 -1.887 8.876 1.00 69.94 328 PHE A N 1
ATOM 2572 C CA . PHE A 1 328 ? -17.746 -1.351 9.821 1.00 69.94 328 PHE A CA 1
ATOM 2573 C C . PHE A 1 328 ? -18.802 -0.455 9.161 1.00 69.94 328 PHE A C 1
ATOM 2575 O O . PHE A 1 328 ? -19.857 -0.261 9.758 1.00 69.94 328 PHE A O 1
ATOM 2582 N N . ASP A 1 329 ? -18.608 -0.006 7.917 1.00 64.56 329 ASP A N 1
ATOM 2583 C CA . ASP A 1 329 ? -19.634 0.733 7.162 1.00 64.56 329 ASP A CA 1
ATOM 2584 C C . ASP A 1 329 ? -20.878 -0.139 6.919 1.00 64.56 329 ASP A C 1
ATOM 2586 O O . ASP A 1 329 ? -22.009 0.318 7.090 1.00 64.56 329 ASP A O 1
ATOM 2590 N N . PHE A 1 330 ? -20.686 -1.434 6.634 1.00 54.91 330 PHE A N 1
ATOM 2591 C CA . PHE A 1 330 ? -21.782 -2.413 6.552 1.00 54.91 330 PHE A CA 1
ATOM 2592 C C . PHE A 1 330 ? -22.436 -2.697 7.919 1.00 54.91 330 PHE A C 1
ATOM 2594 O O . PHE A 1 330 ? -23.588 -3.113 7.992 1.00 54.91 330 PHE A O 1
ATOM 2601 N N . LEU A 1 331 ? -21.722 -2.464 9.025 1.00 56.19 331 LEU A N 1
ATOM 2602 C CA . LEU A 1 331 ? -22.238 -2.599 10.392 1.00 56.19 331 LEU A CA 1
ATOM 2603 C C . LEU A 1 331 ? -22.920 -1.323 10.902 1.00 56.19 331 LEU A C 1
ATOM 2605 O O . LEU A 1 331 ? -23.678 -1.394 11.872 1.00 56.19 331 LEU A O 1
ATOM 2609 N N . ALA A 1 332 ? -22.722 -0.179 10.239 1.00 54.03 332 ALA A N 1
ATOM 2610 C CA . ALA A 1 332 ? -23.371 1.081 10.588 1.00 54.03 332 ALA A CA 1
ATOM 2611 C C . ALA A 1 332 ? -24.905 0.984 10.480 1.00 54.03 332 ALA A C 1
ATOM 2613 O O . ALA A 1 332 ? -25.627 1.654 11.221 1.00 54.03 332 ALA A O 1
ATOM 2614 N N . THR A 1 333 ? -25.425 0.074 9.647 1.00 50.28 333 THR A N 1
ATOM 2615 C CA . THR A 1 333 ? -26.861 -0.247 9.593 1.00 50.28 333 THR A CA 1
ATOM 2616 C C . THR A 1 333 ? -27.387 -0.925 10.869 1.00 50.28 333 THR A C 1
ATOM 2618 O O . THR A 1 333 ? -28.594 -0.922 11.091 1.00 50.28 333 THR A O 1
ATOM 2621 N N . ASN A 1 334 ? -26.503 -1.439 11.737 1.00 51.56 334 ASN A N 1
ATOM 2622 C CA . ASN A 1 334 ? -26.796 -2.046 13.045 1.00 51.56 334 ASN A CA 1
ATOM 2623 C C . ASN A 1 334 ? -26.396 -1.155 14.242 1.00 51.56 334 ASN A C 1
ATOM 2625 O O . ASN A 1 334 ? -26.276 -1.646 15.361 1.00 51.56 334 ASN A O 1
ATOM 2629 N N . SER A 1 335 ? -26.251 0.161 14.044 1.00 71.88 335 SER A N 1
ATOM 2630 C CA . SER A 1 335 ? -26.034 1.167 15.106 1.00 71.88 335 SER A CA 1
ATOM 2631 C C . SER A 1 335 ? -24.647 1.217 15.767 1.00 71.88 335 SER A C 1
ATOM 2633 O O . SER A 1 335 ? -24.456 2.064 16.634 1.00 71.88 335 SER A O 1
ATOM 2635 N N . PHE A 1 336 ? -23.659 0.413 15.359 1.00 86.00 336 PHE A N 1
ATOM 2636 C CA . PHE A 1 336 ? -22.266 0.564 15.813 1.00 86.00 336 PHE A CA 1
ATOM 2637 C C . PHE A 1 336 ? -21.456 1.423 14.834 1.00 86.00 336 PHE A C 1
ATOM 2639 O O . PHE A 1 336 ? -21.304 1.045 13.676 1.00 86.00 336 PHE A O 1
ATOM 2646 N N . ASN A 1 337 ? -20.916 2.556 15.294 1.00 85.81 337 ASN A N 1
ATOM 2647 C CA . ASN A 1 337 ? -20.156 3.490 14.457 1.00 85.81 337 ASN A CA 1
ATOM 2648 C C . ASN A 1 337 ? -18.790 3.850 15.085 1.00 85.81 337 ASN A C 1
ATOM 2650 O O . ASN A 1 337 ? -18.693 4.827 15.837 1.00 85.81 337 ASN A O 1
ATOM 2654 N N . PRO A 1 338 ? -17.721 3.072 14.835 1.00 88.31 338 PRO A N 1
ATOM 2655 C CA . PRO A 1 338 ? -16.377 3.437 15.265 1.00 88.31 338 PRO A CA 1
ATOM 2656 C C . PRO A 1 338 ? -15.843 4.624 14.445 1.00 88.31 338 PRO A C 1
ATOM 2658 O O . PRO A 1 338 ? -15.899 4.629 13.221 1.00 88.31 338 PRO A O 1
ATOM 2661 N N . THR A 1 339 ? -15.296 5.646 15.106 1.00 86.88 339 THR A N 1
ATOM 2662 C CA . THR A 1 339 ? -14.771 6.855 14.447 1.00 86.88 339 THR A CA 1
ATOM 2663 C C . THR A 1 339 ? -13.340 7.134 14.886 1.00 86.88 339 THR A C 1
ATOM 2665 O O . THR A 1 339 ? -13.087 7.500 16.035 1.00 86.88 339 THR A O 1
ATOM 2668 N N . PHE A 1 340 ? -12.385 7.001 13.969 1.00 87.44 340 PHE A N 1
ATOM 2669 C CA . PHE A 1 340 ? -11.004 7.375 14.257 1.00 87.44 340 PHE A CA 1
ATOM 2670 C C . PHE A 1 340 ? -10.908 8.885 14.517 1.00 87.44 340 PHE A C 1
ATOM 2672 O O . PHE A 1 340 ? -11.481 9.687 13.781 1.00 87.44 340 PHE A O 1
ATOM 2679 N N . THR A 1 341 ? -10.167 9.261 15.550 1.00 87.44 341 THR A N 1
ATOM 2680 C CA . THR A 1 341 ? -10.009 10.628 16.045 1.00 87.44 341 THR A CA 1
ATOM 2681 C C . THR A 1 341 ? -8.521 10.960 16.123 1.00 87.44 341 THR A C 1
ATOM 2683 O O . THR A 1 341 ? -7.741 10.239 16.762 1.00 87.44 341 THR A O 1
ATOM 2686 N N . LEU A 1 342 ? -8.118 12.048 15.466 1.00 85.69 342 LEU A N 1
ATOM 2687 C CA . LEU A 1 342 ? -6.757 12.570 15.541 1.00 85.69 342 LEU A CA 1
ATOM 2688 C C . LEU A 1 342 ? -6.563 13.349 16.853 1.00 85.69 342 LEU A C 1
ATOM 2690 O O . LEU A 1 342 ? -7.516 13.942 17.360 1.00 85.69 342 LEU A O 1
ATOM 2694 N N . PRO A 1 343 ? -5.335 13.433 17.400 1.00 83.81 343 PRO A N 1
ATOM 2695 C CA . PRO A 1 343 ? -5.066 14.277 18.566 1.00 83.81 343 PRO A CA 1
ATOM 2696 C C . PRO A 1 343 ? -5.481 15.746 18.364 1.00 83.81 343 PRO A C 1
ATOM 2698 O O . PRO A 1 343 ? -5.966 16.386 19.295 1.00 83.81 343 PRO A O 1
ATOM 2701 N N . SER A 1 344 ? -5.364 16.266 17.137 1.00 80.88 344 SER A N 1
ATOM 2702 C CA . SER A 1 344 ? -5.837 17.605 16.766 1.00 80.88 344 SER A CA 1
ATOM 2703 C C . SER A 1 344 ? -7.343 17.788 16.967 1.00 80.88 344 SER A C 1
ATOM 2705 O O . SER A 1 344 ? -7.766 18.855 17.399 1.00 80.88 344 SER A O 1
ATOM 2707 N N . ASP A 1 345 ? -8.147 16.746 16.740 1.00 82.06 345 ASP A N 1
ATOM 2708 C CA . ASP A 1 345 ? -9.609 16.788 16.903 1.00 82.06 345 ASP A CA 1
ATOM 2709 C C . ASP A 1 345 ? -10.024 16.862 18.383 1.00 82.06 345 ASP A C 1
ATOM 2711 O O . ASP A 1 345 ? -11.167 17.185 18.709 1.00 82.06 345 ASP A O 1
ATOM 2715 N N . LEU A 1 346 ? -9.086 16.570 19.291 1.00 84.19 346 LEU A N 1
ATOM 2716 C CA . LEU A 1 346 ? -9.228 16.708 20.740 1.00 84.19 346 LEU A CA 1
ATOM 2717 C C . LEU A 1 346 ? -8.631 18.026 21.266 1.00 84.19 346 LEU A C 1
ATOM 2719 O O . LEU A 1 346 ? -8.505 18.196 22.476 1.00 84.19 346 LEU A O 1
ATOM 2723 N N . ASN A 1 347 ? -8.263 18.960 20.381 1.00 84.31 347 ASN A N 1
ATOM 2724 C CA . ASN A 1 347 ? -7.542 20.199 20.706 1.00 84.31 347 ASN A CA 1
ATOM 2725 C C . ASN A 1 347 ? -6.168 19.963 21.361 1.00 84.31 347 ASN A C 1
ATOM 2727 O O . ASN A 1 347 ? -5.686 20.789 22.137 1.00 84.31 347 ASN A O 1
ATOM 2731 N N . LEU A 1 348 ? -5.522 18.835 21.057 1.00 83.19 348 LEU A N 1
ATOM 2732 C CA . LEU A 1 348 ? -4.181 18.506 21.542 1.00 83.19 348 LEU A CA 1
ATOM 2733 C C . LEU A 1 348 ? -3.150 18.824 20.457 1.00 83.19 348 LEU A C 1
ATOM 2735 O O . LEU A 1 348 ? -2.501 17.931 19.905 1.00 83.19 348 LEU A O 1
ATOM 2739 N N . GLU A 1 349 ? -3.028 20.112 20.126 1.00 77.00 349 GLU A N 1
ATOM 2740 C CA . GLU A 1 349 ? -2.060 20.581 19.134 1.00 77.00 349 GLU A CA 1
ATOM 2741 C C . GLU A 1 349 ? -0.633 20.142 19.498 1.00 77.00 349 GLU A C 1
ATOM 2743 O O . GLU A 1 349 ? -0.216 20.157 20.657 1.00 77.00 349 GLU A O 1
ATOM 2748 N N . GLY A 1 350 ? 0.123 19.709 18.489 1.00 76.00 350 GLY A N 1
ATOM 2749 C CA . GLY A 1 350 ? 1.497 19.232 18.656 1.00 76.00 350 GLY A CA 1
ATOM 2750 C C . GLY A 1 350 ? 1.635 17.777 19.116 1.00 76.00 350 GLY A C 1
ATOM 2751 O O . GLY A 1 350 ? 2.742 17.239 19.044 1.00 76.00 350 GLY A O 1
ATOM 2752 N N . LYS A 1 351 ? 0.552 17.095 19.522 1.00 81.12 351 LYS A N 1
ATOM 2753 C CA . LYS A 1 351 ? 0.602 15.646 19.768 1.00 81.12 351 LYS A CA 1
ATOM 2754 C C . LYS A 1 351 ? 0.611 14.857 18.458 1.00 81.12 351 LYS A C 1
ATOM 2756 O O . LYS A 1 351 ? -0.173 15.114 17.548 1.00 81.12 351 LYS A O 1
ATOM 2761 N N . ARG A 1 352 ? 1.514 13.876 18.372 1.00 80.19 352 ARG A N 1
ATOM 2762 C CA . ARG A 1 352 ? 1.727 13.040 17.180 1.00 80.19 352 ARG A CA 1
ATOM 2763 C C . ARG A 1 352 ? 0.782 11.839 17.158 1.00 80.19 352 ARG A C 1
ATOM 2765 O O . ARG A 1 352 ? 0.379 11.334 18.199 1.00 80.19 352 ARG A O 1
ATOM 2772 N N . VAL A 1 353 ? 0.488 11.339 15.960 1.00 81.94 353 VAL A N 1
ATOM 2773 C CA . VAL A 1 353 ? -0.269 10.094 15.761 1.00 81.94 353 VAL A CA 1
ATOM 2774 C C . VAL A 1 353 ? 0.699 8.908 15.838 1.00 81.94 353 VAL A C 1
ATOM 2776 O O . VAL A 1 353 ? 1.462 8.673 14.905 1.00 81.94 353 VAL A O 1
ATOM 2779 N N . ASN A 1 354 ? 0.721 8.190 16.962 1.00 84.06 354 ASN A N 1
ATOM 2780 C CA . ASN A 1 354 ? 1.543 6.991 17.173 1.00 84.06 354 ASN A CA 1
ATOM 2781 C C . ASN A 1 354 ? 0.980 6.122 18.318 1.00 84.06 354 ASN A C 1
ATOM 2783 O O . ASN A 1 354 ? 0.112 6.567 19.070 1.00 84.06 354 ASN A O 1
ATOM 2787 N N . SER A 1 355 ? 1.512 4.903 18.479 1.00 87.12 355 SER A N 1
ATOM 2788 C CA . SER A 1 355 ? 1.094 3.948 19.519 1.00 87.12 355 SER A CA 1
ATOM 2789 C C . SER A 1 355 ? 1.176 4.518 20.942 1.00 87.12 355 SER A C 1
ATOM 2791 O O . SER A 1 355 ? 0.243 4.359 21.722 1.00 87.12 355 SER A O 1
ATOM 2793 N N . LEU A 1 356 ? 2.266 5.211 21.294 1.00 87.38 356 LEU A N 1
ATOM 2794 C CA . LEU A 1 356 ? 2.463 5.751 22.646 1.00 87.38 356 LEU A CA 1
ATOM 2795 C C . LEU A 1 356 ? 1.419 6.820 22.981 1.00 87.38 356 LEU A C 1
ATOM 2797 O O . LEU A 1 356 ? 0.802 6.767 24.044 1.00 87.38 356 LEU A O 1
ATOM 2801 N N . THR A 1 357 ? 1.179 7.753 22.058 1.00 88.50 357 THR A N 1
ATOM 2802 C CA . THR A 1 357 ? 0.140 8.773 22.207 1.00 88.50 357 THR A CA 1
ATOM 2803 C C . THR A 1 357 ? -1.247 8.138 22.237 1.00 88.50 357 THR A C 1
ATOM 2805 O O . THR A 1 357 ? -2.065 8.531 23.061 1.00 88.50 357 THR A O 1
ATOM 2808 N N . ALA A 1 358 ? -1.513 7.117 21.421 1.00 91.75 358 ALA A N 1
ATOM 2809 C CA . ALA A 1 358 ? -2.801 6.430 21.422 1.00 91.75 358 ALA A CA 1
ATOM 2810 C C . ALA A 1 358 ? -3.122 5.785 22.785 1.00 91.75 358 ALA A C 1
ATOM 2812 O O . ALA A 1 358 ? -4.226 5.957 23.307 1.00 91.75 358 ALA A O 1
ATOM 2813 N N . ILE A 1 359 ? -2.144 5.114 23.405 1.00 92.38 359 ILE A N 1
ATOM 2814 C CA . ILE A 1 359 ? -2.284 4.538 24.753 1.00 92.38 359 ILE A CA 1
ATOM 2815 C C . ILE A 1 359 ? -2.414 5.624 25.821 1.00 92.38 359 ILE A C 1
ATOM 2817 O O . ILE A 1 359 ? -3.260 5.520 26.711 1.00 92.38 359 ILE A O 1
ATOM 2821 N N . GLU A 1 360 ? -1.626 6.695 25.726 1.00 91.75 360 GLU A N 1
ATOM 2822 C CA . GLU A 1 360 ? -1.733 7.832 26.641 1.00 91.75 360 GLU A CA 1
ATOM 2823 C C . GLU A 1 360 ? -3.139 8.453 26.601 1.00 91.75 360 GLU A C 1
ATOM 2825 O O . GLU A 1 360 ? -3.726 8.728 27.650 1.00 91.75 360 GLU A O 1
ATOM 2830 N N . LEU A 1 361 ? -3.705 8.645 25.406 1.00 93.12 361 LEU A N 1
ATOM 2831 C CA . LEU A 1 361 ? -5.053 9.181 25.217 1.00 93.12 361 LEU A CA 1
ATOM 2832 C C . LEU A 1 361 ? -6.127 8.224 25.733 1.00 93.12 361 LEU A C 1
ATOM 2834 O O . LEU A 1 361 ? -7.055 8.679 26.396 1.00 93.12 361 LEU A O 1
ATOM 2838 N N . LEU A 1 362 ? -5.974 6.913 25.526 1.00 95.44 362 LEU A N 1
ATOM 2839 C CA . LEU A 1 362 ? -6.906 5.913 26.055 1.00 95.44 362 LEU A CA 1
ATOM 2840 C C . LEU A 1 362 ? -7.022 5.975 27.589 1.00 95.44 362 LEU A C 1
ATOM 2842 O O . LEU A 1 362 ? -8.116 5.805 28.131 1.00 95.44 362 LEU A O 1
ATOM 2846 N N . VAL A 1 363 ? -5.907 6.247 28.280 1.00 93.75 363 VAL A N 1
ATOM 2847 C CA . VAL A 1 363 ? -5.863 6.387 29.746 1.00 93.75 363 VAL A CA 1
ATOM 2848 C C . VAL A 1 363 ? -6.318 7.776 30.204 1.00 93.75 363 VAL A C 1
ATOM 2850 O O . VAL A 1 363 ? -7.041 7.895 31.196 1.00 93.75 363 VAL A O 1
ATOM 2853 N N . SER A 1 364 ? -5.882 8.846 29.533 1.00 91.75 364 SER A N 1
ATOM 2854 C CA . SER A 1 364 ? -6.111 10.233 29.974 1.00 91.75 364 SER A CA 1
ATOM 2855 C C . SER A 1 364 ? -7.487 10.786 29.589 1.00 91.75 364 SER A C 1
ATOM 2857 O O . SER A 1 364 ? -8.093 11.473 30.408 1.00 91.75 364 SER A O 1
ATOM 2859 N N . HIS A 1 365 ? -8.006 10.434 28.411 1.00 92.38 365 HIS A N 1
ATOM 2860 C CA . HIS A 1 365 ? -9.273 10.912 27.843 1.00 92.38 365 HIS A CA 1
ATOM 2861 C C . HIS A 1 365 ? -10.317 9.790 27.854 1.00 92.38 365 HIS A C 1
ATOM 2863 O O . HIS A 1 365 ? -10.896 9.408 26.838 1.00 92.38 365 HIS A O 1
ATOM 2869 N N . GLU A 1 366 ? -10.527 9.217 29.039 1.00 88.38 366 GLU A N 1
ATOM 2870 C CA . GLU A 1 366 ? -11.282 7.978 29.242 1.00 88.38 366 GLU A CA 1
ATOM 2871 C C . GLU A 1 366 ? -12.696 8.004 28.629 1.00 88.38 366 GLU A C 1
ATOM 2873 O O . GLU A 1 366 ? -13.149 6.998 28.079 1.00 88.38 366 GLU A O 1
ATOM 2878 N N . LYS A 1 367 ? -13.380 9.149 28.712 1.00 91.44 367 LYS A N 1
ATOM 2879 C CA . LYS A 1 367 ? -14.741 9.334 28.187 1.00 91.44 367 LYS A CA 1
ATOM 2880 C C . LYS A 1 367 ? -14.782 9.649 26.696 1.00 91.44 367 LYS A C 1
ATOM 2882 O O . LYS A 1 367 ? -15.806 9.415 26.068 1.00 91.44 367 LYS A O 1
ATOM 2887 N N . ASP A 1 368 ? -13.693 10.162 26.134 1.00 92.81 368 ASP A N 1
ATOM 2888 C CA . ASP A 1 368 ? -13.650 10.583 24.734 1.00 92.81 368 ASP A CA 1
ATOM 2889 C C . ASP A 1 368 ? -13.117 9.491 23.812 1.00 92.81 368 ASP A C 1
ATOM 2891 O O . ASP A 1 368 ? -13.389 9.539 22.621 1.00 92.81 368 ASP A O 1
ATOM 2895 N N . ILE A 1 369 ? -12.359 8.523 24.337 1.00 95.75 369 ILE A N 1
ATOM 2896 C CA . ILE A 1 369 ? -11.709 7.467 23.555 1.00 95.75 369 ILE A CA 1
ATOM 2897 C C . ILE A 1 369 ? -12.141 6.104 24.090 1.00 95.75 369 ILE A C 1
ATOM 2899 O O . ILE A 1 369 ? -11.844 5.747 25.230 1.00 95.75 369 ILE A O 1
ATOM 2903 N N . ALA A 1 370 ? -12.847 5.324 23.276 1.00 96.50 370 ALA A N 1
ATOM 2904 C CA . ALA A 1 370 ? -13.349 4.004 23.645 1.00 96.50 370 ALA A CA 1
ATOM 2905 C C . ALA A 1 370 ? -12.233 2.951 23.681 1.00 96.50 370 ALA A C 1
ATOM 2907 O O . ALA A 1 370 ? -12.086 2.234 24.671 1.00 96.50 370 ALA A O 1
ATOM 2908 N N . PHE A 1 371 ? -11.413 2.909 22.632 1.00 97.44 371 PHE A N 1
ATOM 2909 C CA . PHE A 1 371 ? -10.288 1.989 22.475 1.00 97.44 371 PHE A CA 1
ATOM 2910 C C . PHE A 1 371 ? -9.161 2.645 21.662 1.00 97.44 371 PHE A C 1
ATOM 2912 O O . PHE A 1 371 ? -9.329 3.741 21.119 1.00 97.44 371 PHE A O 1
ATOM 2919 N N . ALA A 1 372 ? -8.003 1.991 21.591 1.00 96.44 372 ALA A N 1
ATOM 2920 C CA . ALA A 1 372 ? -6.858 2.454 20.810 1.00 96.44 372 ALA A CA 1
ATOM 2921 C C . ALA A 1 372 ? -6.299 1.343 19.916 1.00 96.44 372 ALA A C 1
ATOM 2923 O O . ALA A 1 372 ? -6.429 0.167 20.239 1.00 96.44 372 ALA A O 1
ATOM 2924 N N . VAL A 1 373 ? -5.641 1.709 18.817 1.00 94.00 373 VAL A N 1
ATOM 2925 C CA . VAL A 1 373 ? -4.862 0.780 17.987 1.00 94.00 373 VAL A CA 1
ATOM 2926 C C . VAL A 1 373 ? -3.375 0.999 18.237 1.00 94.00 373 VAL A C 1
ATOM 2928 O O . VAL A 1 373 ? -2.894 2.130 18.167 1.00 94.00 373 VAL A O 1
ATOM 2931 N N . SER A 1 374 ? -2.640 -0.075 18.510 1.00 90.75 374 SER A N 1
ATOM 2932 C CA . SER A 1 374 ? -1.204 -0.032 18.793 1.00 90.75 374 SER A CA 1
ATOM 2933 C C . SER A 1 374 ? -0.452 -1.051 17.947 1.00 90.75 374 SER A C 1
ATOM 2935 O O . SER A 1 374 ? -0.887 -2.192 17.838 1.00 90.75 374 SER A O 1
ATOM 2937 N N . SER A 1 375 ? 0.695 -0.644 17.403 1.00 86.44 375 SER A N 1
ATOM 2938 C CA . SER A 1 375 ? 1.706 -1.545 16.815 1.00 86.44 375 SER A CA 1
ATOM 2939 C C . SER A 1 375 ? 2.867 -1.810 17.787 1.00 86.44 375 SER A C 1
ATOM 2941 O O . SER A 1 375 ? 3.834 -2.484 17.448 1.00 86.44 375 SER A O 1
ATOM 2943 N N . LEU A 1 376 ? 2.799 -1.237 18.996 1.00 84.25 376 LEU A N 1
ATOM 2944 C CA . LEU A 1 376 ? 3.740 -1.480 20.087 1.00 84.25 376 LEU A CA 1
ATOM 2945 C C . LEU A 1 376 ? 3.065 -2.395 21.121 1.00 84.25 376 LEU A C 1
ATOM 2947 O O . LEU A 1 376 ? 1.956 -2.054 21.553 1.00 84.25 376 LEU A O 1
ATOM 2951 N N . PRO A 1 377 ? 3.706 -3.496 21.558 1.00 85.19 377 PRO A N 1
ATOM 2952 C CA . PRO A 1 377 ? 3.138 -4.368 22.579 1.00 85.19 377 PRO A CA 1
ATOM 2953 C C . PRO A 1 377 ? 2.736 -3.583 23.825 1.00 85.19 377 PRO A C 1
ATOM 2955 O O . PRO A 1 377 ? 3.485 -2.722 24.300 1.00 85.19 377 PRO A O 1
ATOM 2958 N N . LEU A 1 378 ? 1.571 -3.895 24.393 1.00 87.38 378 LEU A N 1
ATOM 2959 C CA . LEU A 1 378 ? 1.009 -3.123 25.506 1.00 87.38 378 LEU A CA 1
ATOM 2960 C C . LEU A 1 378 ? 1.950 -3.052 26.723 1.00 87.38 378 LEU A C 1
ATOM 2962 O O . LEU A 1 378 ? 2.025 -2.023 27.399 1.00 87.38 378 LEU A O 1
ATOM 2966 N N . ALA A 1 379 ? 2.693 -4.134 26.974 1.00 83.38 379 ALA A N 1
ATOM 2967 C CA . ALA A 1 379 ? 3.680 -4.221 28.048 1.00 83.38 379 ALA A CA 1
ATOM 2968 C C . ALA A 1 379 ? 4.833 -3.212 27.897 1.00 83.38 379 ALA A C 1
ATOM 2970 O O . ALA A 1 379 ? 5.333 -2.721 28.906 1.00 83.38 379 ALA A O 1
ATOM 2971 N N . GLU A 1 380 ? 5.215 -2.892 26.658 1.00 81.12 380 GLU A N 1
ATOM 2972 C CA . GLU A 1 380 ? 6.265 -1.920 26.327 1.00 81.12 380 GLU A CA 1
ATOM 2973 C C . GLU A 1 380 ? 5.699 -0.490 26.278 1.00 81.12 380 GLU A C 1
ATOM 2975 O O . GLU A 1 380 ? 6.368 0.480 26.633 1.00 81.12 380 GLU A O 1
ATOM 2980 N N . ALA A 1 381 ? 4.441 -0.334 25.852 1.00 82.06 381 ALA A N 1
ATOM 2981 C CA . ALA A 1 381 ? 3.816 0.975 25.693 1.00 82.06 381 ALA A CA 1
ATOM 2982 C C . ALA A 1 381 ? 3.538 1.680 27.034 1.00 82.06 381 ALA A C 1
ATOM 2984 O O . ALA A 1 381 ? 3.827 2.874 27.170 1.00 82.06 381 ALA A O 1
ATOM 2985 N N . LEU A 1 382 ? 3.009 0.947 28.021 1.00 84.25 382 LEU A N 1
ATOM 2986 C CA . LEU A 1 382 ? 2.552 1.478 29.311 1.00 84.25 382 LEU A CA 1
ATOM 2987 C C . LEU A 1 382 ? 3.691 1.753 30.300 1.00 84.25 382 LEU A C 1
ATOM 2989 O O . LEU A 1 382 ? 4.404 0.836 30.711 1.00 84.25 382 LEU A O 1
ATOM 2993 N N . THR A 1 383 ? 3.774 2.987 30.798 1.00 85.31 383 THR A N 1
ATOM 2994 C CA . THR A 1 383 ? 4.599 3.302 31.977 1.00 85.31 383 THR A CA 1
ATOM 2995 C C . THR A 1 383 ? 3.940 2.804 33.265 1.00 85.31 383 THR A C 1
ATOM 2997 O O . THR A 1 383 ? 2.724 2.603 33.322 1.00 85.31 383 THR A O 1
ATOM 3000 N N . ASP A 1 384 ? 4.724 2.624 34.329 1.00 87.94 384 ASP A N 1
ATOM 3001 C CA . ASP A 1 384 ? 4.173 2.217 35.628 1.00 87.94 384 ASP A CA 1
ATOM 3002 C C . ASP A 1 384 ? 3.215 3.270 36.203 1.00 87.94 384 ASP A C 1
ATOM 3004 O O . ASP A 1 384 ? 2.147 2.914 36.695 1.00 87.94 384 ASP A O 1
ATOM 3008 N N . GLU A 1 385 ? 3.506 4.557 36.001 1.00 89.12 385 GLU A N 1
ATOM 3009 C CA . GLU A 1 385 ? 2.592 5.658 36.330 1.00 89.12 385 GLU A CA 1
ATOM 3010 C C . GLU A 1 385 ? 1.251 5.537 35.585 1.00 89.12 385 GLU A C 1
ATOM 3012 O O . GLU A 1 385 ? 0.186 5.683 36.183 1.00 89.12 385 GLU A O 1
ATOM 3017 N N . GLN A 1 386 ? 1.267 5.220 34.285 1.00 90.12 386 GLN A N 1
ATOM 3018 C CA . GLN A 1 386 ? 0.037 5.023 33.513 1.00 90.12 386 GLN A CA 1
ATOM 3019 C C . GLN A 1 386 ? -0.751 3.799 33.993 1.00 90.12 386 GLN A C 1
ATOM 3021 O O . GLN A 1 386 ? -1.981 3.856 34.045 1.00 90.12 386 GLN A O 1
ATOM 3026 N N . LYS A 1 387 ? -0.069 2.710 34.380 1.00 91.19 387 LYS A N 1
ATOM 3027 C CA . LYS A 1 387 ? -0.712 1.519 34.966 1.00 91.19 387 LYS A CA 1
ATOM 3028 C C . LYS A 1 387 ? -1.375 1.854 36.300 1.00 91.19 387 LYS A C 1
ATOM 3030 O O . LYS A 1 387 ? -2.498 1.419 36.545 1.00 91.19 387 LYS A O 1
ATOM 3035 N N . GLU A 1 388 ? -0.702 2.613 37.159 1.00 93.12 388 GLU A N 1
ATOM 3036 C CA . GLU A 1 388 ? -1.252 3.056 38.442 1.00 93.12 388 GLU A CA 1
ATOM 3037 C C . GLU A 1 388 ? -2.427 4.018 38.256 1.00 93.12 388 GLU A C 1
ATOM 3039 O O . GLU A 1 388 ? -3.459 3.843 38.899 1.00 93.12 388 GLU A O 1
ATOM 3044 N N . ASN A 1 389 ? -2.323 4.966 37.322 1.00 92.75 389 ASN A N 1
ATOM 3045 C CA . ASN A 1 389 ? -3.402 5.891 36.979 1.00 92.75 389 ASN A CA 1
ATOM 3046 C C . ASN A 1 389 ? -4.643 5.144 36.457 1.00 92.75 389 ASN A C 1
ATOM 3048 O O . ASN A 1 389 ? -5.748 5.370 36.947 1.00 92.75 389 ASN A O 1
ATOM 3052 N N . ALA A 1 390 ? -4.469 4.193 35.530 1.00 93.31 390 ALA A N 1
ATOM 3053 C CA . ALA A 1 390 ? -5.559 3.342 35.045 1.00 93.31 390 ALA A CA 1
ATOM 3054 C C . ALA A 1 390 ? -6.224 2.561 36.194 1.00 93.31 390 ALA A C 1
ATOM 3056 O O . ALA A 1 390 ? -7.446 2.597 36.349 1.00 93.31 390 ALA A O 1
ATOM 3057 N N . ARG A 1 391 ? -5.420 1.942 37.073 1.00 94.06 391 ARG A N 1
ATOM 3058 C CA . ARG A 1 391 ? -5.934 1.221 38.250 1.00 94.06 391 ARG A CA 1
ATOM 3059 C C . ARG A 1 391 ? -6.681 2.135 39.219 1.00 94.06 391 ARG A C 1
ATOM 3061 O O . ARG A 1 391 ? -7.718 1.739 39.749 1.00 94.06 391 ARG A O 1
ATOM 3068 N N . GLY A 1 392 ? -6.180 3.351 39.438 1.00 92.44 392 GLY A N 1
ATOM 3069 C CA . GLY A 1 392 ? -6.830 4.379 40.253 1.00 92.44 392 GLY A CA 1
ATOM 3070 C C . GLY A 1 392 ? -8.173 4.836 39.678 1.00 92.44 392 GLY A C 1
ATOM 3071 O O . GLY A 1 392 ? -9.071 5.191 40.437 1.00 92.44 392 GLY A O 1
ATOM 3072 N N . LYS A 1 393 ? -8.337 4.752 38.353 1.00 92.19 393 LYS A N 1
ATOM 3073 C CA . LYS A 1 393 ? -9.597 4.991 37.634 1.00 92.19 393 LYS A CA 1
ATOM 3074 C C . LYS A 1 393 ? -10.507 3.756 37.536 1.00 92.19 393 LYS A C 1
ATOM 3076 O O . LYS A 1 393 ? -11.599 3.852 36.988 1.00 92.19 393 LYS A O 1
ATOM 3081 N N . GLY A 1 394 ? -10.096 2.608 38.080 1.00 94.31 394 GLY A N 1
ATOM 3082 C CA . GLY A 1 394 ? -10.921 1.396 38.138 1.00 94.31 394 GLY A CA 1
ATOM 3083 C C . GLY A 1 394 ? -10.899 0.526 36.877 1.00 94.31 394 GLY A C 1
ATOM 3084 O O . GLY A 1 394 ? -11.838 -0.240 36.654 1.00 94.31 394 GLY A O 1
ATOM 3085 N N . PHE A 1 395 ? -9.851 0.616 36.053 1.00 95.62 395 PHE A N 1
ATOM 3086 C CA . PHE A 1 395 ? -9.679 -0.265 34.896 1.00 95.62 395 PHE A CA 1
ATOM 3087 C C . PHE A 1 395 ? -8.226 -0.697 34.682 1.00 95.62 395 PHE A C 1
ATOM 3089 O O . PHE A 1 395 ? -7.276 -0.074 35.152 1.00 95.62 395 PHE A O 1
ATOM 3096 N N . ILE A 1 396 ? -8.047 -1.792 33.950 1.00 95.62 396 ILE A N 1
ATOM 3097 C CA . ILE A 1 396 ? -6.764 -2.173 33.347 1.00 95.62 396 ILE A CA 1
ATOM 3098 C C . ILE A 1 396 ? -6.875 -2.080 31.826 1.00 95.62 396 ILE A C 1
ATOM 3100 O O . ILE A 1 396 ? -7.978 -2.008 31.290 1.00 95.62 396 ILE A O 1
ATOM 3104 N N . LEU A 1 397 ? -5.745 -2.068 31.122 1.00 96.19 397 LEU A N 1
ATOM 3105 C CA . LEU A 1 397 ? -5.741 -2.197 29.667 1.00 96.19 397 LEU A CA 1
ATOM 3106 C C . LEU A 1 397 ? -5.505 -3.657 29.273 1.00 96.19 397 LEU A C 1
ATOM 3108 O O . LEU A 1 397 ? -4.652 -4.326 29.856 1.00 96.19 397 LEU A O 1
ATOM 3112 N N . GLU A 1 398 ? -6.239 -4.117 28.270 1.00 95.69 398 GLU A N 1
ATOM 3113 C CA . GLU A 1 398 ? -6.100 -5.430 27.646 1.00 95.69 398 GLU A CA 1
ATOM 3114 C C . GLU A 1 398 ? -5.780 -5.275 26.162 1.00 95.69 398 GLU A C 1
ATOM 3116 O O . GLU A 1 398 ? -6.276 -4.365 25.497 1.00 95.69 398 GLU A O 1
ATOM 3121 N N . GLU A 1 399 ? -4.961 -6.182 25.639 1.00 95.00 399 GLU A N 1
ATOM 3122 C CA . GLU A 1 399 ? -4.518 -6.182 24.250 1.00 95.00 399 GLU A CA 1
ATOM 3123 C C . GLU A 1 399 ? -5.197 -7.307 23.461 1.00 95.00 399 GLU A C 1
ATOM 3125 O O . GLU A 1 399 ? -5.182 -8.469 23.866 1.00 95.00 399 GLU A O 1
ATOM 3130 N N . TYR A 1 400 ? -5.766 -6.961 22.308 1.00 95.81 400 TYR A N 1
ATOM 3131 C CA . TYR A 1 400 ? -6.398 -7.887 21.376 1.00 95.81 400 TYR A CA 1
ATOM 3132 C C . TYR A 1 400 ? -5.657 -7.826 20.032 1.00 95.81 400 TYR A C 1
ATOM 3134 O O . TYR A 1 400 ? -6.001 -6.987 19.196 1.00 95.81 400 TYR A O 1
ATOM 3142 N N . PRO A 1 401 ? -4.668 -8.707 19.793 1.00 94.38 401 PRO A N 1
ATOM 3143 C CA . PRO A 1 401 ? -3.956 -8.787 18.516 1.00 94.38 401 PRO A CA 1
ATOM 3144 C C . PRO A 1 401 ? -4.929 -9.030 17.367 1.00 94.38 401 PRO A C 1
ATOM 3146 O O . PRO A 1 401 ? -5.796 -9.891 17.511 1.00 94.38 401 PRO A O 1
ATOM 3149 N N . VAL A 1 402 ? -4.795 -8.314 16.250 1.00 92.81 402 VAL A N 1
ATOM 3150 C CA . VAL A 1 402 ? -5.656 -8.469 15.058 1.00 92.81 402 VAL A CA 1
ATOM 3151 C C . VAL A 1 402 ? -4.888 -8.753 13.771 1.00 92.81 402 VAL A C 1
ATOM 3153 O O . VAL A 1 402 ? -5.470 -9.338 12.862 1.00 92.81 402 VAL A O 1
ATOM 3156 N N . ALA A 1 403 ? -3.611 -8.375 13.694 1.00 89.00 403 ALA A N 1
ATOM 3157 C CA . ALA A 1 403 ? -2.764 -8.606 12.530 1.00 89.00 403 ALA A CA 1
ATOM 3158 C C . ALA A 1 403 ? -1.276 -8.584 12.907 1.00 89.00 403 ALA A C 1
ATOM 3160 O O . ALA A 1 403 ? -0.903 -8.047 13.952 1.00 89.00 403 ALA A O 1
ATOM 3161 N N . GLN A 1 404 ? -0.424 -9.105 12.031 1.00 86.19 404 GLN A N 1
ATOM 3162 C CA . GLN A 1 404 ? 1.014 -8.846 12.037 1.00 86.19 404 GLN A CA 1
ATOM 3163 C C . GLN A 1 404 ? 1.363 -7.823 10.953 1.00 86.19 404 GLN A C 1
ATOM 3165 O O . GLN A 1 404 ? 0.882 -7.906 9.821 1.00 86.19 404 GLN A O 1
ATOM 3170 N N . ASP A 1 405 ? 2.204 -6.861 11.306 1.00 81.81 405 ASP A N 1
ATOM 3171 C CA . ASP A 1 405 ? 2.796 -5.909 10.377 1.00 81.81 405 ASP A CA 1
ATOM 3172 C C . ASP A 1 405 ? 4.185 -6.397 9.943 1.00 81.81 405 ASP A C 1
ATOM 3174 O O . ASP A 1 405 ? 4.849 -7.184 10.624 1.00 81.81 405 ASP A O 1
ATOM 3178 N N . VAL A 1 406 ? 4.617 -5.940 8.774 1.00 84.75 406 VAL A N 1
ATOM 3179 C CA . VAL A 1 406 ? 5.912 -6.285 8.191 1.00 84.75 406 VAL A CA 1
ATOM 3180 C C . VAL A 1 406 ? 6.685 -5.013 7.949 1.00 84.75 406 VAL A C 1
ATOM 3182 O O . VAL A 1 406 ? 6.269 -4.171 7.158 1.00 84.75 406 VAL A O 1
ATOM 3185 N N . THR A 1 407 ? 7.841 -4.884 8.585 1.00 89.06 407 THR A N 1
ATOM 3186 C CA . THR A 1 407 ? 8.745 -3.759 8.389 1.00 89.06 407 THR A CA 1
ATOM 3187 C C . THR A 1 407 ? 9.418 -3.880 7.021 1.00 89.06 407 THR A C 1
ATOM 3189 O O . THR A 1 407 ? 10.291 -4.720 6.783 1.00 89.06 407 THR A O 1
ATOM 3192 N N . ALA A 1 408 ? 9.016 -3.022 6.091 1.00 90.75 408 ALA A N 1
ATOM 3193 C CA . ALA A 1 408 ? 9.658 -2.883 4.796 1.00 90.75 408 ALA A CA 1
ATOM 3194 C C . ALA A 1 408 ? 10.676 -1.738 4.816 1.00 90.75 408 ALA A C 1
ATOM 3196 O O . ALA A 1 408 ? 10.590 -0.794 5.602 1.00 90.75 408 ALA A O 1
ATOM 3197 N N . ILE A 1 409 ? 11.646 -1.830 3.911 1.00 94.62 409 ILE A N 1
ATOM 3198 C CA . ILE A 1 409 ? 12.686 -0.823 3.736 1.00 94.62 409 ILE A CA 1
ATOM 3199 C C . ILE A 1 409 ? 12.425 -0.087 2.424 1.00 94.62 409 ILE A C 1
ATOM 3201 O O . ILE A 1 409 ? 12.268 -0.709 1.375 1.00 94.62 409 ILE A O 1
ATOM 3205 N N . ALA A 1 410 ? 12.371 1.236 2.482 1.00 94.44 410 ALA A N 1
ATOM 3206 C CA . ALA A 1 410 ? 12.218 2.129 1.346 1.00 94.44 410 ALA A CA 1
ATOM 3207 C C . ALA A 1 410 ? 13.528 2.869 1.076 1.00 94.44 410 ALA A C 1
ATOM 3209 O O . ALA A 1 410 ? 14.199 3.319 2.001 1.00 94.44 410 ALA A O 1
ATOM 3210 N N . VAL A 1 411 ? 13.867 3.028 -0.199 1.00 95.75 411 VAL A N 1
ATOM 3211 C CA . VAL A 1 411 ? 15.034 3.794 -0.655 1.00 95.75 411 VAL A CA 1
ATOM 3212 C C . VAL A 1 411 ? 14.663 4.759 -1.770 1.00 95.75 411 VAL A C 1
ATOM 3214 O O . VAL A 1 411 ? 13.602 4.636 -2.393 1.00 95.75 411 VAL A O 1
ATOM 3217 N N . HIS A 1 412 ? 15.559 5.711 -2.027 1.00 95.00 412 HIS A N 1
ATOM 3218 C CA . HIS A 1 412 ? 15.396 6.700 -3.087 1.00 95.00 412 HIS A CA 1
ATOM 3219 C C . HIS A 1 412 ? 15.181 6.029 -4.459 1.00 95.00 412 HIS A C 1
ATOM 3221 O O . HIS A 1 412 ? 15.943 5.122 -4.809 1.00 95.00 412 HIS A O 1
ATOM 3227 N N . PRO A 1 413 ? 14.202 6.474 -5.271 1.00 89.94 413 PRO A N 1
ATOM 3228 C CA . PRO A 1 413 ? 13.742 5.824 -6.506 1.00 89.94 413 PRO A CA 1
ATOM 3229 C C . PRO A 1 413 ? 14.785 5.728 -7.625 1.00 89.94 413 PRO A C 1
ATOM 3231 O O . PRO A 1 413 ? 14.612 4.905 -8.523 1.00 89.94 413 PRO A O 1
ATOM 3234 N N . ASP A 1 414 ? 15.906 6.441 -7.532 1.00 90.25 414 ASP A N 1
ATOM 3235 C CA . ASP A 1 414 ? 16.996 6.382 -8.522 1.00 90.25 414 ASP A CA 1
ATOM 3236 C C . ASP A 1 414 ? 18.098 5.351 -8.205 1.00 90.25 414 ASP A C 1
ATOM 3238 O O . ASP A 1 414 ? 18.852 4.975 -9.096 1.00 90.25 414 ASP A O 1
ATOM 3242 N N . LEU A 1 415 ? 18.169 4.794 -6.985 1.00 87.38 415 LEU A N 1
ATOM 3243 C CA . LEU A 1 415 ? 19.200 3.802 -6.612 1.00 87.38 415 LEU A CA 1
ATOM 3244 C C . LEU A 1 415 ? 19.120 2.505 -7.451 1.00 87.38 415 LEU A C 1
ATOM 3246 O O . LEU A 1 415 ? 18.223 1.703 -7.218 1.00 87.38 415 LEU A O 1
ATOM 3250 N N . ASP A 1 416 ? 19.994 2.243 -8.424 1.00 83.88 416 ASP A N 1
ATOM 3251 C CA . ASP A 1 416 ? 19.802 1.099 -9.339 1.00 83.88 416 ASP A CA 1
ATOM 3252 C C . ASP A 1 416 ? 19.906 -0.280 -8.647 1.00 83.88 416 ASP A C 1
ATOM 3254 O O . ASP A 1 416 ? 20.975 -0.883 -8.527 1.00 83.88 416 ASP A O 1
ATOM 3258 N N . LEU A 1 417 ? 18.752 -0.822 -8.245 1.00 82.94 417 LEU A N 1
ATOM 3259 C CA . LEU A 1 417 ? 18.638 -2.110 -7.563 1.00 82.94 417 LEU A CA 1
ATOM 3260 C C . LEU A 1 417 ? 19.001 -3.299 -8.458 1.00 82.94 417 LEU A C 1
ATOM 3262 O O . LEU A 1 417 ? 19.286 -4.372 -7.935 1.00 82.94 417 LEU A O 1
ATOM 3266 N N . ARG A 1 418 ? 19.043 -3.131 -9.788 1.00 76.12 418 ARG A N 1
ATOM 3267 C CA . ARG A 1 418 ? 19.505 -4.198 -10.694 1.00 76.12 418 ARG A CA 1
ATOM 3268 C C . ARG A 1 418 ? 21.003 -4.430 -10.549 1.00 76.12 418 ARG A C 1
ATOM 3270 O O . ARG A 1 418 ? 21.455 -5.557 -10.711 1.00 76.12 418 ARG A O 1
ATOM 3277 N N . MET A 1 419 ? 21.755 -3.367 -10.261 1.00 74.75 419 MET A N 1
ATOM 3278 C CA . MET A 1 419 ? 23.194 -3.441 -10.005 1.00 74.75 419 MET A CA 1
ATOM 3279 C C . MET A 1 419 ? 23.491 -3.728 -8.532 1.00 74.75 419 MET A C 1
ATOM 3281 O O . MET A 1 419 ? 24.404 -4.492 -8.231 1.00 74.75 419 MET A O 1
ATOM 3285 N N . PHE A 1 420 ? 22.716 -3.133 -7.623 1.00 82.75 420 PHE A N 1
ATOM 3286 C CA . PHE A 1 420 ? 22.928 -3.267 -6.182 1.00 82.75 420 PHE A CA 1
ATOM 3287 C C . PHE A 1 420 ? 22.488 -4.632 -5.626 1.00 82.75 420 PHE A C 1
ATOM 3289 O O . PHE A 1 420 ? 23.138 -5.198 -4.755 1.00 82.75 420 PHE A O 1
ATOM 3296 N N . GLY A 1 421 ? 21.391 -5.199 -6.136 1.00 82.19 421 GLY A N 1
ATOM 3297 C CA . GLY A 1 421 ? 20.872 -6.512 -5.738 1.00 82.19 421 GLY A CA 1
ATOM 3298 C C . GLY A 1 421 ? 20.048 -6.521 -4.445 1.00 82.19 421 GLY A C 1
ATOM 3299 O O . GLY A 1 421 ? 19.014 -7.182 -4.410 1.00 82.19 421 GLY A O 1
ATOM 3300 N N . GLY A 1 422 ? 20.453 -5.786 -3.405 1.00 89.19 422 GLY A N 1
ATOM 3301 C CA . GLY A 1 422 ? 19.708 -5.667 -2.145 1.00 89.19 422 GLY A CA 1
ATOM 3302 C C . GLY A 1 422 ? 20.598 -5.659 -0.902 1.00 89.19 422 GLY A C 1
ATOM 3303 O O . GLY A 1 422 ? 21.821 -5.724 -1.002 1.00 89.19 422 GLY A O 1
ATOM 3304 N N . LEU A 1 423 ? 19.975 -5.599 0.275 1.00 92.81 423 LEU A N 1
ATOM 3305 C CA . LEU A 1 423 ? 20.652 -5.649 1.578 1.00 92.81 423 LEU A CA 1
ATOM 3306 C C . LEU A 1 423 ? 20.374 -6.974 2.295 1.00 92.81 423 LEU A C 1
ATOM 3308 O O . LEU A 1 423 ? 19.457 -7.705 1.936 1.00 92.81 423 LEU A O 1
ATOM 3312 N N . ASN A 1 424 ? 21.129 -7.274 3.346 1.00 93.19 424 ASN A N 1
ATOM 3313 C CA . ASN A 1 424 ? 20.759 -8.281 4.346 1.00 93.19 424 ASN A CA 1
ATOM 3314 C C . ASN A 1 424 ? 20.551 -7.644 5.736 1.00 93.19 424 ASN A C 1
ATOM 3316 O O . ASN A 1 424 ? 20.837 -6.462 5.942 1.00 93.19 424 ASN A O 1
ATOM 3320 N N . LEU A 1 425 ? 20.075 -8.425 6.711 1.00 93.75 425 LEU A N 1
ATOM 3321 C CA . LEU A 1 425 ? 19.837 -7.936 8.079 1.00 93.75 425 LEU A CA 1
ATOM 3322 C C . LEU A 1 425 ? 21.090 -7.363 8.767 1.00 93.75 425 LEU A C 1
ATOM 3324 O O . LEU A 1 425 ? 20.989 -6.402 9.531 1.00 93.75 425 LEU A O 1
ATOM 3328 N N . ALA A 1 426 ? 22.279 -7.914 8.503 1.00 93.38 426 ALA A N 1
ATOM 3329 C CA . ALA A 1 426 ? 23.525 -7.392 9.063 1.00 93.38 426 ALA A CA 1
ATOM 3330 C C . ALA A 1 426 ? 23.913 -6.044 8.436 1.00 93.38 426 ALA A C 1
ATOM 3332 O O . ALA A 1 426 ? 24.452 -5.182 9.133 1.00 93.38 426 ALA A O 1
ATOM 3333 N N . ASP A 1 427 ? 23.594 -5.834 7.156 1.00 94.62 427 ASP A N 1
ATOM 3334 C CA . ASP A 1 427 ? 23.777 -4.543 6.496 1.00 94.62 427 ASP A CA 1
ATOM 3335 C C . ASP A 1 427 ? 22.851 -3.489 7.107 1.00 94.62 427 ASP A C 1
ATOM 3337 O O . ASP A 1 427 ? 23.318 -2.411 7.469 1.00 94.62 427 ASP A O 1
ATOM 3341 N N . LEU A 1 428 ? 21.565 -3.815 7.301 1.00 95.88 428 LEU A N 1
ATOM 3342 C CA . LEU A 1 428 ? 20.613 -2.929 7.982 1.00 95.88 428 LEU A CA 1
ATOM 3343 C C . LEU A 1 428 ? 21.093 -2.578 9.389 1.00 95.88 428 LEU A C 1
ATOM 3345 O O . LEU A 1 428 ? 21.118 -1.403 9.751 1.00 95.88 428 LEU A O 1
ATOM 3349 N N . ARG A 1 429 ? 21.551 -3.574 10.158 1.00 95.81 429 ARG A N 1
ATOM 3350 C CA . ARG A 1 429 ? 22.139 -3.340 11.479 1.00 95.81 429 ARG A CA 1
ATOM 3351 C C . ARG A 1 429 ? 23.296 -2.356 11.398 1.00 95.81 429 ARG A C 1
ATOM 3353 O O . ARG A 1 429 ? 23.295 -1.363 12.109 1.00 95.81 429 ARG A O 1
ATOM 3360 N N . LYS A 1 430 ? 24.245 -2.590 10.491 1.00 96.00 430 LYS A N 1
ATOM 3361 C CA . LYS A 1 430 ? 25.404 -1.714 10.303 1.00 96.00 430 LYS A CA 1
ATOM 3362 C C . LYS A 1 430 ? 24.998 -0.292 9.904 1.00 96.00 430 LYS A C 1
ATOM 3364 O O . LYS A 1 430 ? 25.607 0.644 10.404 1.00 96.00 430 LYS A O 1
ATOM 3369 N N . ILE A 1 431 ? 24.008 -0.122 9.026 1.00 96.69 431 ILE A N 1
ATOM 3370 C CA . ILE A 1 431 ? 23.514 1.196 8.592 1.00 96.69 431 ILE A CA 1
ATOM 3371 C C . ILE A 1 431 ? 22.905 1.959 9.771 1.00 96.69 431 ILE A C 1
ATOM 3373 O O . ILE A 1 431 ? 23.250 3.115 9.990 1.00 96.69 431 ILE A O 1
ATOM 3377 N N . TYR A 1 432 ? 22.036 1.311 10.544 1.00 96.62 432 TYR A N 1
ATOM 3378 C CA . TYR A 1 432 ? 21.258 1.974 11.589 1.00 96.62 432 TYR A CA 1
ATOM 3379 C C . TYR A 1 432 ? 21.977 2.091 12.941 1.00 96.62 432 TYR A C 1
ATOM 3381 O O . TYR A 1 432 ? 21.507 2.838 13.795 1.00 96.62 432 TYR A O 1
ATOM 3389 N N . THR A 1 433 ? 23.114 1.417 13.153 1.00 96.25 433 THR A N 1
ATOM 3390 C CA . THR A 1 433 ? 23.922 1.547 14.385 1.00 96.25 433 THR A CA 1
ATOM 3391 C C . THR A 1 433 ? 25.240 2.302 14.189 1.00 96.25 433 THR A C 1
ATOM 3393 O O . THR A 1 433 ? 26.012 2.441 15.136 1.00 96.25 433 THR A O 1
ATOM 3396 N N . SER A 1 434 ? 25.538 2.802 12.982 1.00 95.88 434 SER A N 1
ATOM 3397 C CA . SER A 1 434 ? 26.821 3.465 12.720 1.00 95.88 434 SER A CA 1
ATOM 3398 C C . SER A 1 434 ? 26.871 4.916 13.188 1.00 95.88 434 SER A C 1
ATOM 3400 O O . SER A 1 434 ? 25.992 5.723 12.879 1.00 95.88 434 SER A O 1
ATOM 3402 N N . ASP A 1 435 ? 27.993 5.278 13.807 1.00 96.19 435 ASP A N 1
ATOM 3403 C CA . ASP A 1 435 ? 28.398 6.669 14.044 1.00 96.19 435 ASP A CA 1
ATOM 3404 C C . ASP A 1 435 ? 29.227 7.261 12.896 1.00 96.19 435 ASP A C 1
ATOM 3406 O O . ASP A 1 435 ? 29.682 8.404 12.954 1.00 96.19 435 ASP A O 1
ATOM 3410 N N . LYS A 1 436 ? 29.478 6.475 11.846 1.00 95.44 436 LYS A N 1
ATOM 3411 C CA . LYS A 1 436 ? 30.243 6.902 10.675 1.00 95.44 436 LYS A CA 1
ATOM 3412 C C . LYS A 1 436 ? 29.337 6.932 9.461 1.00 95.44 436 LYS A C 1
ATOM 3414 O O . LYS A 1 436 ? 28.536 6.027 9.256 1.00 95.44 436 LYS A O 1
ATOM 3419 N N . GLN A 1 437 ? 29.515 7.947 8.624 1.00 94.38 437 GLN A N 1
ATOM 3420 C CA . GLN A 1 437 ? 28.826 8.009 7.345 1.00 94.38 437 GLN A CA 1
ATOM 3421 C C . GLN A 1 437 ? 29.267 6.832 6.465 1.00 94.38 437 GLN A C 1
ATOM 3423 O O . GLN A 1 437 ? 30.458 6.655 6.206 1.00 94.38 437 GLN A O 1
ATOM 3428 N N . LEU A 1 438 ? 28.294 6.030 6.042 1.00 95.25 438 LEU A N 1
ATOM 3429 C CA . LEU A 1 438 ? 28.474 4.911 5.121 1.00 95.25 438 LEU A CA 1
ATOM 3430 C C . LEU A 1 438 ? 28.005 5.320 3.726 1.00 95.25 438 LEU A C 1
ATOM 3432 O O . LEU A 1 438 ? 27.218 6.253 3.582 1.00 95.25 438 LEU A O 1
ATOM 3436 N N . ASN A 1 439 ? 28.460 4.610 2.703 1.00 93.88 439 ASN A N 1
ATOM 3437 C CA . ASN A 1 439 ? 28.074 4.829 1.313 1.00 93.88 439 ASN A CA 1
ATOM 3438 C C . ASN A 1 439 ? 27.515 3.538 0.718 1.00 93.88 439 ASN A C 1
ATOM 3440 O O . ASN A 1 439 ? 27.878 2.445 1.151 1.00 93.88 439 ASN A O 1
ATOM 3444 N N . TRP A 1 440 ? 26.674 3.638 -0.313 1.00 91.75 440 TRP A N 1
ATOM 3445 C CA . TRP A 1 440 ? 26.113 2.445 -0.965 1.00 91.75 440 TRP A CA 1
ATOM 3446 C C . TRP A 1 440 ? 27.195 1.494 -1.505 1.00 91.75 440 TRP A C 1
ATOM 3448 O O . TRP A 1 440 ? 27.026 0.281 -1.432 1.00 91.75 440 TRP A O 1
ATOM 3458 N N . GLN A 1 441 ? 28.344 2.022 -1.945 1.00 89.06 441 GLN A N 1
ATOM 3459 C CA . GLN A 1 441 ? 29.496 1.223 -2.390 1.00 89.06 441 GLN A CA 1
ATOM 3460 C C . GLN A 1 441 ? 30.131 0.344 -1.291 1.00 89.06 441 GLN A C 1
ATOM 3462 O O . GLN A 1 441 ? 30.861 -0.592 -1.613 1.00 89.06 441 GLN A O 1
ATOM 3467 N N . ASP A 1 442 ? 29.877 0.635 -0.008 1.00 88.94 442 ASP A N 1
ATOM 3468 C CA . ASP A 1 442 ? 30.422 -0.129 1.126 1.00 88.94 442 ASP A CA 1
ATOM 3469 C C . ASP A 1 442 ? 29.694 -1.474 1.329 1.00 88.94 442 ASP A C 1
ATOM 3471 O O . ASP A 1 442 ? 30.094 -2.281 2.177 1.00 88.94 442 ASP A O 1
ATOM 3475 N N . PHE A 1 443 ? 28.616 -1.706 0.575 1.00 87.75 443 PHE A N 1
ATOM 3476 C CA . PHE A 1 443 ? 27.759 -2.887 0.620 1.00 87.75 443 PHE A CA 1
ATOM 3477 C C . PHE A 1 443 ? 27.810 -3.647 -0.716 1.00 87.75 443 PHE A C 1
ATOM 3479 O O . PHE A 1 443 ? 28.412 -3.193 -1.691 1.00 87.75 443 PHE A O 1
ATOM 3486 N N . ARG A 1 444 ? 27.249 -4.865 -0.763 1.00 68.81 444 ARG A N 1
ATOM 3487 C CA . ARG A 1 444 ? 27.317 -5.725 -1.962 1.00 68.81 444 ARG A CA 1
ATOM 3488 C C . ARG A 1 444 ? 26.752 -4.985 -3.188 1.00 68.81 444 ARG A C 1
ATOM 3490 O O . ARG A 1 444 ? 25.687 -4.396 -3.106 1.00 68.81 444 ARG A O 1
ATOM 3497 N N . GLY A 1 445 ? 27.475 -5.042 -4.314 1.00 59.31 445 GLY A N 1
ATOM 3498 C CA . GLY A 1 445 ? 27.134 -4.312 -5.546 1.00 59.31 445 GLY A CA 1
ATOM 3499 C C . GLY A 1 445 ? 28.034 -3.098 -5.811 1.00 59.31 445 GLY A C 1
ATOM 3500 O O . GLY A 1 445 ? 27.535 -2.004 -6.048 1.00 59.31 445 GLY A O 1
ATOM 3501 N N . SER A 1 446 ? 29.361 -3.291 -5.820 1.00 52.28 446 SER A N 1
ATOM 3502 C CA . SER A 1 446 ? 30.425 -2.262 -5.907 1.00 52.28 446 SER A CA 1
ATOM 3503 C C . SER A 1 446 ? 30.445 -1.385 -7.178 1.00 52.28 446 SER A C 1
ATOM 3505 O O . SER A 1 446 ? 31.466 -0.775 -7.488 1.00 52.28 446 SER A O 1
ATOM 3507 N N . GLN A 1 447 ? 29.372 -1.388 -7.966 1.00 61.59 447 GLN A N 1
ATOM 3508 C CA . GLN A 1 447 ? 29.201 -0.611 -9.199 1.00 61.59 447 GLN A CA 1
ATOM 3509 C C . GLN A 1 447 ? 28.149 0.499 -9.047 1.00 61.59 447 GLN A C 1
ATOM 3511 O O . GLN A 1 447 ? 27.828 1.178 -10.018 1.00 61.59 447 GLN A O 1
ATOM 3516 N N . VAL A 1 448 ? 27.599 0.682 -7.844 1.00 68.62 448 VAL A N 1
ATOM 3517 C CA . VAL A 1 448 ? 26.734 1.820 -7.521 1.00 68.62 448 VAL A CA 1
ATOM 3518 C C . VAL A 1 448 ? 27.597 3.042 -7.207 1.00 68.62 448 VAL A C 1
ATOM 3520 O O . VAL A 1 448 ? 28.681 2.918 -6.639 1.00 68.62 448 VAL A O 1
ATOM 3523 N N . GLU A 1 449 ? 27.122 4.225 -7.597 1.00 69.50 449 GLU A N 1
ATOM 3524 C CA . GLU A 1 449 ? 27.787 5.496 -7.311 1.00 69.50 449 GLU A CA 1
ATOM 3525 C C . GLU A 1 449 ? 28.082 5.667 -5.810 1.00 69.50 449 GLU A C 1
ATOM 3527 O O . GLU A 1 449 ? 27.335 5.197 -4.945 1.00 69.50 449 GLU A O 1
ATOM 3532 N N . ASN A 1 450 ? 29.177 6.368 -5.497 1.00 86.75 450 ASN A N 1
ATOM 3533 C CA . ASN A 1 450 ? 29.597 6.672 -4.129 1.00 86.75 450 ASN A CA 1
ATOM 3534 C C . ASN A 1 450 ? 28.688 7.738 -3.491 1.00 86.75 450 ASN A C 1
ATOM 3536 O O . ASN A 1 450 ? 29.068 8.899 -3.335 1.00 86.75 450 ASN A O 1
ATOM 3540 N N . ILE A 1 451 ? 27.460 7.339 -3.182 1.00 91.56 451 ILE A N 1
ATOM 3541 C CA . ILE A 1 451 ? 26.439 8.172 -2.559 1.00 91.56 451 ILE A CA 1
ATOM 3542 C C . ILE A 1 451 ? 26.358 7.794 -1.080 1.00 91.56 451 ILE A C 1
ATOM 3544 O O . ILE A 1 451 ? 26.187 6.619 -0.733 1.00 91.56 451 ILE A O 1
ATOM 3548 N N . ALA A 1 452 ? 26.458 8.804 -0.218 1.00 95.50 452 ALA A N 1
ATOM 3549 C CA . ALA A 1 452 ? 26.350 8.643 1.223 1.00 95.50 452 ALA A CA 1
ATOM 3550 C C . ALA A 1 452 ? 24.937 8.223 1.632 1.00 95.50 452 ALA A C 1
ATOM 3552 O O . ALA A 1 452 ? 23.962 8.846 1.220 1.00 95.50 452 ALA A O 1
ATOM 3553 N N . ILE A 1 453 ? 24.835 7.201 2.476 1.00 96.38 453 ILE A N 1
ATOM 3554 C CA . ILE A 1 453 ? 23.575 6.702 3.021 1.00 96.38 453 ILE A CA 1
ATOM 3555 C C . ILE A 1 453 ? 23.106 7.641 4.130 1.00 96.38 453 ILE A C 1
ATOM 3557 O O . ILE A 1 453 ? 23.878 7.998 5.022 1.00 96.38 453 ILE A O 1
ATOM 3561 N N . ILE A 1 454 ? 21.828 8.013 4.085 1.00 97.62 454 ILE A N 1
ATOM 3562 C CA . ILE A 1 454 ? 21.171 8.823 5.113 1.00 97.62 454 ILE A CA 1
ATOM 3563 C C . ILE A 1 454 ? 19.979 8.024 5.657 1.00 97.62 454 ILE A C 1
ATOM 3565 O O . ILE A 1 454 ? 18.929 7.985 5.007 1.00 97.62 454 ILE A O 1
ATOM 3569 N N . PRO A 1 455 ? 20.145 7.338 6.805 1.00 97.75 455 PRO A N 1
ATOM 3570 C CA . PRO A 1 455 ? 19.077 6.561 7.408 1.00 97.75 455 PRO A CA 1
ATOM 3571 C C . PRO A 1 455 ? 18.086 7.448 8.153 1.00 97.75 455 PRO A C 1
ATOM 3573 O O . PRO A 1 455 ? 18.462 8.244 9.010 1.00 97.75 455 PRO A O 1
ATOM 3576 N N . PHE A 1 456 ? 16.808 7.265 7.841 1.00 96.94 456 PHE A N 1
ATOM 3577 C CA . PHE A 1 456 ? 15.690 7.907 8.513 1.00 96.94 456 PHE A CA 1
ATOM 3578 C C . PHE A 1 456 ? 14.924 6.905 9.386 1.00 96.94 456 PHE A C 1
ATOM 3580 O O . PHE A 1 456 ? 14.799 5.728 9.027 1.00 96.94 456 PHE A O 1
ATOM 3587 N N . ILE A 1 457 ? 14.366 7.383 10.500 1.00 91.94 457 ILE A N 1
ATOM 3588 C CA . ILE A 1 457 ? 13.515 6.616 11.424 1.00 91.94 457 ILE A CA 1
ATOM 3589 C C . ILE A 1 457 ? 12.320 7.448 11.895 1.00 91.94 457 ILE A C 1
ATOM 3591 O O . ILE A 1 457 ? 12.396 8.675 11.945 1.00 91.94 457 ILE A O 1
ATOM 3595 N N . ASN A 1 458 ? 11.206 6.812 12.260 1.00 86.38 458 ASN A N 1
ATOM 3596 C CA . ASN A 1 458 ? 10.124 7.537 12.919 1.00 86.38 458 ASN A CA 1
ATOM 3597 C C . ASN A 1 458 ? 10.603 8.036 14.290 1.00 86.38 458 ASN A C 1
ATOM 3599 O O . ASN A 1 458 ? 11.099 7.266 15.110 1.00 86.38 458 ASN A O 1
ATOM 3603 N N . LYS A 1 459 ? 10.425 9.327 14.564 1.00 85.81 459 LYS A N 1
ATOM 3604 C CA . LYS A 1 459 ? 10.837 9.940 15.826 1.00 85.81 459 LYS A CA 1
ATOM 3605 C C . LYS A 1 459 ? 10.181 9.293 17.044 1.00 85.81 459 LYS A C 1
ATOM 3607 O O . LYS A 1 459 ? 10.812 9.202 18.088 1.00 85.81 459 LYS A O 1
ATOM 3612 N N . ALA A 1 460 ? 8.950 8.798 16.913 1.00 78.81 460 ALA A N 1
ATOM 3613 C CA . ALA A 1 460 ? 8.289 8.069 17.994 1.00 78.81 460 ALA A CA 1
ATOM 3614 C C . ALA A 1 460 ? 9.002 6.746 18.334 1.00 78.81 460 ALA A C 1
ATOM 3616 O O . ALA A 1 460 ? 9.013 6.340 19.494 1.00 78.81 460 ALA A O 1
ATOM 3617 N N . GLU A 1 461 ? 9.602 6.079 17.345 1.00 80.25 461 GLU A N 1
ATOM 3618 C CA . GLU A 1 461 ? 10.377 4.852 17.556 1.00 80.25 461 GLU A CA 1
ATOM 3619 C C . GLU A 1 461 ? 11.741 5.157 18.178 1.00 80.25 461 GLU A C 1
ATOM 3621 O O . GLU A 1 461 ? 12.157 4.462 19.100 1.00 80.25 461 GLU A O 1
ATOM 3626 N N . GLU A 1 462 ? 12.404 6.230 17.738 1.00 84.25 462 GLU A N 1
ATOM 3627 C CA . GLU A 1 462 ? 13.643 6.722 18.352 1.00 84.25 462 GLU A CA 1
ATOM 3628 C C . GLU A 1 462 ? 13.425 7.127 19.822 1.00 84.25 462 GLU A C 1
ATOM 3630 O O . GLU A 1 462 ? 14.164 6.706 20.711 1.00 84.25 462 GLU A O 1
ATOM 3635 N N . GLU A 1 463 ? 12.385 7.917 20.106 1.00 80.94 463 GLU A N 1
ATOM 3636 C CA . GLU A 1 463 ? 12.034 8.350 21.463 1.00 80.94 463 GLU A CA 1
ATOM 3637 C C . GLU A 1 463 ? 11.692 7.157 22.367 1.00 80.94 463 GLU A C 1
ATOM 3639 O O . GLU A 1 463 ? 12.111 7.128 23.526 1.00 80.94 463 GLU A O 1
ATOM 3644 N N . ALA A 1 464 ? 10.973 6.158 21.845 1.00 76.44 464 ALA A N 1
ATOM 3645 C CA . ALA A 1 464 ? 10.679 4.926 22.570 1.00 76.44 464 ALA A CA 1
ATOM 3646 C C . ALA A 1 464 ? 11.954 4.123 22.866 1.00 76.44 464 ALA A C 1
ATOM 3648 O O . ALA A 1 464 ? 12.183 3.748 24.018 1.00 76.44 464 ALA A O 1
ATOM 3649 N N . ALA A 1 465 ? 12.815 3.942 21.862 1.00 78.31 465 ALA A N 1
ATOM 3650 C CA . ALA A 1 465 ? 14.098 3.261 22.000 1.00 78.31 465 ALA A CA 1
ATOM 3651 C C . ALA A 1 465 ? 14.973 3.915 23.082 1.00 78.31 465 ALA A C 1
ATOM 3653 O O . ALA A 1 465 ? 15.534 3.226 23.934 1.00 78.31 465 ALA A O 1
ATOM 3654 N N . ASN A 1 466 ? 15.020 5.250 23.114 1.00 77.50 466 ASN A N 1
ATOM 3655 C CA . ASN A 1 466 ? 15.756 6.020 24.123 1.00 77.50 466 ASN A CA 1
ATOM 3656 C C . ASN A 1 466 ? 15.187 5.867 25.544 1.00 77.50 466 ASN A C 1
ATOM 3658 O O . ASN A 1 466 ? 15.908 6.056 26.522 1.00 77.50 466 ASN A O 1
ATOM 3662 N N . GLN A 1 467 ? 13.911 5.503 25.674 1.00 75.00 467 GLN A N 1
ATOM 3663 C CA . GLN A 1 467 ? 13.262 5.180 26.950 1.00 75.00 467 GLN A CA 1
ATOM 3664 C C . GLN A 1 467 ? 13.418 3.699 27.338 1.00 75.00 467 GLN A C 1
ATOM 3666 O O . GLN A 1 467 ? 12.807 3.255 28.308 1.00 75.00 467 GLN A O 1
ATOM 3671 N N . GLY A 1 468 ? 14.206 2.923 26.586 1.00 74.00 468 GLY A N 1
ATOM 3672 C CA . GLY A 1 468 ? 14.374 1.484 26.793 1.00 74.00 468 GLY A CA 1
ATOM 3673 C C . GLY A 1 468 ? 13.195 0.641 26.299 1.00 74.00 468 GLY A C 1
ATOM 3674 O O . GLY A 1 468 ? 13.152 -0.552 26.583 1.00 74.00 468 GLY A O 1
ATOM 3675 N N . LYS A 1 469 ? 12.252 1.240 25.560 1.00 75.25 469 LYS A N 1
ATOM 3676 C CA . LYS A 1 469 ? 11.118 0.552 24.932 1.00 75.25 469 LYS A CA 1
ATOM 3677 C C . LYS A 1 469 ? 11.524 0.165 23.513 1.00 75.25 469 LYS A C 1
ATOM 3679 O O . LYS A 1 469 ? 11.575 1.017 22.628 1.00 75.25 469 LYS A O 1
ATOM 3684 N N . ALA A 1 470 ? 11.841 -1.103 23.281 1.00 65.62 470 ALA A N 1
ATOM 3685 C CA . ALA A 1 470 ? 12.329 -1.532 21.973 1.00 65.62 470 ALA A CA 1
ATOM 3686 C C . ALA A 1 470 ? 11.169 -1.918 21.040 1.00 65.62 470 ALA A C 1
ATOM 3688 O O . ALA A 1 470 ? 10.509 -2.939 21.245 1.00 65.62 470 ALA A O 1
ATOM 3689 N N . TYR A 1 471 ? 10.968 -1.136 19.972 1.00 75.19 471 TYR A N 1
ATOM 3690 C CA . TYR A 1 471 ? 10.188 -1.574 18.808 1.00 75.19 471 TYR A CA 1
ATOM 3691 C C . TYR A 1 471 ? 10.853 -2.789 18.145 1.00 75.19 471 TYR A C 1
ATOM 3693 O O . TYR A 1 471 ? 12.051 -3.044 18.325 1.00 75.19 471 TYR A O 1
ATOM 3701 N N . ALA A 1 472 ? 10.077 -3.542 17.363 1.00 82.69 472 ALA A N 1
ATOM 3702 C CA . ALA A 1 472 ? 10.524 -4.794 16.763 1.00 82.69 472 ALA A CA 1
ATOM 3703 C C . ALA A 1 472 ? 11.840 -4.638 15.985 1.00 82.69 472 ALA A C 1
ATOM 3705 O O . ALA A 1 472 ? 12.766 -5.421 16.191 1.00 82.69 472 ALA A O 1
ATOM 3706 N N . PHE A 1 473 ? 11.976 -3.589 15.169 1.00 88.56 473 PHE A N 1
ATOM 3707 C CA . PHE A 1 473 ? 13.194 -3.366 14.390 1.00 88.56 473 PHE A CA 1
ATOM 3708 C C . PHE A 1 473 ? 14.452 -3.256 15.267 1.00 88.56 473 PHE A C 1
ATOM 3710 O O . PHE A 1 473 ? 15.446 -3.942 15.026 1.00 88.56 473 PHE A O 1
ATOM 3717 N N . GLN A 1 474 ? 14.410 -2.454 16.336 1.00 88.19 474 GLN A N 1
ATOM 3718 C CA . GLN A 1 474 ? 15.545 -2.332 17.250 1.00 88.19 474 GLN A CA 1
ATOM 3719 C C . GLN A 1 474 ? 15.830 -3.660 17.966 1.00 88.19 474 GLN A C 1
ATOM 3721 O O . GLN A 1 474 ? 16.981 -4.081 18.081 1.00 88.19 474 GLN A O 1
ATOM 3726 N N . LYS A 1 475 ? 14.782 -4.338 18.439 1.00 86.94 475 LYS A N 1
ATOM 3727 C CA . LYS A 1 475 ? 14.911 -5.573 19.215 1.00 86.94 475 LYS A CA 1
ATOM 3728 C C . LYS A 1 475 ? 15.479 -6.728 18.391 1.00 86.94 475 LYS A C 1
ATOM 3730 O O . LYS A 1 475 ? 16.414 -7.384 18.842 1.00 86.94 475 LYS A O 1
ATOM 3735 N N . TYR A 1 476 ? 14.926 -6.964 17.206 1.00 89.94 476 TYR A N 1
ATOM 3736 C CA . TYR A 1 476 ? 15.216 -8.148 16.398 1.00 89.94 476 TYR A CA 1
ATOM 3737 C C . TYR A 1 476 ? 16.322 -7.874 15.369 1.00 89.94 476 TYR A C 1
ATOM 3739 O O . TYR A 1 476 ? 17.336 -8.568 15.363 1.00 89.94 476 TYR A O 1
ATOM 3747 N N . VAL A 1 477 ? 16.228 -6.787 14.593 1.00 92.62 477 VAL A N 1
ATOM 3748 C CA . VAL A 1 477 ? 17.228 -6.471 13.555 1.00 92.62 477 VAL A CA 1
ATOM 3749 C C . VAL A 1 477 ? 18.496 -5.873 14.163 1.00 92.62 477 VAL A C 1
ATOM 3751 O O . VAL A 1 477 ? 19.603 -6.342 13.871 1.00 92.62 477 VAL A O 1
ATOM 3754 N N . LEU A 1 478 ? 18.358 -4.873 15.044 1.00 93.00 478 LEU A N 1
ATOM 3755 C CA . LEU A 1 478 ? 19.510 -4.223 15.693 1.00 93.00 478 LEU A CA 1
ATOM 3756 C C . LEU A 1 478 ? 20.031 -4.985 16.917 1.00 93.00 478 LEU A C 1
ATOM 3758 O O . LEU A 1 478 ? 21.067 -4.614 17.465 1.00 93.00 478 LEU A O 1
ATOM 3762 N N . GLN A 1 479 ? 19.354 -6.063 17.328 1.00 91.00 479 GLN A N 1
ATOM 3763 C CA . GLN A 1 479 ? 19.720 -6.881 18.491 1.00 91.00 479 GLN A CA 1
ATOM 3764 C C . GLN A 1 479 ? 19.822 -6.054 19.785 1.00 91.00 479 GLN A C 1
ATOM 3766 O O . GLN A 1 479 ? 20.711 -6.262 20.610 1.00 91.00 479 GLN A O 1
ATOM 3771 N N . GLY A 1 480 ? 18.928 -5.073 19.938 1.00 87.81 480 GLY A N 1
ATOM 3772 C CA . GLY A 1 480 ? 18.871 -4.170 21.087 1.00 87.81 480 GLY A CA 1
ATOM 3773 C C . GLY A 1 480 ? 19.918 -3.053 21.087 1.00 87.81 480 GLY A C 1
ATOM 3774 O O . GLY A 1 480 ? 19.981 -2.297 22.053 1.00 87.81 480 GLY A O 1
ATOM 3775 N N . GLN A 1 481 ? 20.738 -2.920 20.038 1.00 90.31 481 GLN A N 1
ATOM 3776 C CA . GLN A 1 481 ? 21.687 -1.808 19.934 1.00 90.31 481 GLN A CA 1
ATOM 3777 C C . GLN A 1 481 ? 20.950 -0.467 19.757 1.00 90.31 481 GLN A C 1
ATOM 3779 O O . GLN A 1 481 ? 19.880 -0.423 19.138 1.00 90.31 481 GLN A O 1
ATOM 3784 N N . PRO A 1 482 ? 21.494 0.638 20.298 1.00 90.38 482 PRO A N 1
ATOM 3785 C CA . PRO A 1 482 ? 20.950 1.965 20.045 1.00 90.38 482 PRO A CA 1
ATOM 3786 C C . PRO A 1 482 ? 21.144 2.359 18.577 1.00 90.38 482 PRO A C 1
ATOM 3788 O O . PRO A 1 482 ? 22.039 1.854 17.893 1.00 90.38 482 PRO A O 1
ATOM 3791 N N . PHE A 1 483 ? 20.316 3.290 18.109 1.00 93.12 483 PHE A N 1
ATOM 3792 C CA . PHE A 1 483 ? 20.539 3.931 16.818 1.00 93.12 483 PHE A CA 1
ATOM 3793 C C . PHE A 1 483 ? 21.855 4.721 16.842 1.00 93.12 483 PHE A C 1
ATOM 3795 O O . PHE A 1 483 ? 22.200 5.343 17.848 1.00 93.12 483 PHE A O 1
ATOM 3802 N N . GLY A 1 484 ? 22.597 4.673 15.738 1.00 93.94 484 GLY A N 1
ATOM 3803 C CA . GLY A 1 484 ? 23.839 5.426 15.582 1.00 93.94 484 GLY A CA 1
ATOM 3804 C C . GLY A 1 484 ? 23.581 6.917 15.368 1.00 93.94 484 GLY A C 1
ATOM 3805 O O . GLY A 1 484 ? 22.517 7.317 14.898 1.00 93.94 484 GLY A O 1
ATOM 3806 N N . SER A 1 485 ? 24.586 7.749 15.638 1.00 94.62 485 SER A N 1
ATOM 3807 C CA . SER A 1 485 ? 24.495 9.215 15.494 1.00 94.62 485 SER A CA 1
ATOM 3808 C C . SER A 1 485 ? 24.244 9.718 14.063 1.00 94.62 485 SER A C 1
ATOM 3810 O O . SER A 1 485 ? 23.981 10.903 13.864 1.00 94.62 485 SER A O 1
ATOM 3812 N N . THR A 1 486 ? 24.315 8.839 13.058 1.00 96.12 486 THR A N 1
ATOM 3813 C CA . THR A 1 486 ? 23.998 9.159 11.656 1.00 96.12 486 THR A CA 1
ATOM 3814 C C . THR A 1 486 ? 22.511 9.052 11.314 1.00 96.12 486 THR A C 1
ATOM 3816 O O . THR A 1 486 ? 22.096 9.568 10.273 1.00 96.12 486 THR A O 1
ATOM 3819 N N . VAL A 1 487 ? 21.710 8.402 12.166 1.00 96.12 487 VAL A N 1
ATOM 3820 C CA . VAL A 1 487 ? 20.268 8.227 11.961 1.00 96.12 487 VAL A CA 1
ATOM 3821 C C . VAL A 1 487 ? 19.540 9.541 12.229 1.00 96.12 487 VAL A C 1
ATOM 3823 O O . VAL A 1 487 ? 19.776 10.207 13.232 1.00 96.12 487 VAL A O 1
ATOM 3826 N N . GLN A 1 488 ? 18.647 9.922 11.318 1.00 96.06 488 GLN A N 1
ATOM 3827 C CA . GLN A 1 488 ? 17.830 11.127 11.428 1.00 96.06 488 GLN A CA 1
ATOM 3828 C C . GLN A 1 488 ? 16.372 10.758 11.682 1.00 96.06 488 GLN A C 1
ATOM 3830 O O . GLN A 1 488 ? 15.808 9.907 10.994 1.00 96.06 488 GLN A O 1
ATOM 3835 N N . SER A 1 489 ? 15.719 11.427 12.626 1.00 92.19 489 SER A N 1
ATOM 3836 C CA . SER A 1 489 ? 14.303 11.189 12.876 1.00 92.19 489 SER A CA 1
ATOM 3837 C C . SER A 1 489 ? 13.372 12.075 12.050 1.00 92.19 489 SER A C 1
ATOM 3839 O O . SER A 1 489 ? 13.651 13.240 11.761 1.00 92.19 489 SER A O 1
ATOM 3841 N N . VAL A 1 490 ? 12.232 11.502 11.667 1.00 90.25 490 VAL A N 1
ATOM 3842 C CA . VAL A 1 490 ? 11.121 12.169 10.978 1.00 90.25 490 VAL A CA 1
ATOM 3843 C C . VAL A 1 490 ? 9.844 12.041 11.802 1.00 90.25 490 VAL A C 1
ATOM 3845 O O . VAL A 1 490 ? 9.626 11.038 12.478 1.00 90.25 490 VAL A O 1
ATOM 3848 N N . ASP A 1 491 ? 8.977 13.051 11.757 1.00 80.31 491 ASP A N 1
ATOM 3849 C CA . ASP A 1 491 ? 7.797 13.106 12.631 1.00 80.31 491 ASP A CA 1
ATOM 3850 C C . ASP A 1 491 ? 6.714 12.064 12.305 1.00 80.31 491 ASP A C 1
ATOM 3852 O O . ASP A 1 491 ? 5.924 11.717 13.182 1.00 80.31 491 ASP A O 1
ATOM 3856 N N . ASN A 1 492 ? 6.639 11.597 11.057 1.00 75.31 492 ASN A N 1
ATOM 3857 C CA . ASN A 1 492 ? 5.674 10.595 10.605 1.00 75.31 492 ASN A CA 1
ATOM 3858 C C . ASN A 1 492 ? 6.129 9.925 9.294 1.00 75.31 492 ASN A C 1
ATOM 3860 O O . ASN A 1 492 ? 7.093 10.357 8.656 1.00 75.31 492 ASN A O 1
ATOM 3864 N N . SER A 1 493 ? 5.409 8.878 8.882 1.00 78.31 493 SER A N 1
ATOM 3865 C CA . SER A 1 493 ? 5.723 8.081 7.688 1.00 78.31 493 SER A CA 1
ATOM 3866 C C . SER A 1 493 ? 5.615 8.849 6.370 1.00 78.31 493 SER A C 1
ATOM 3868 O O . SER A 1 493 ? 6.366 8.560 5.441 1.00 78.31 493 SER A O 1
ATOM 3870 N N . GLU A 1 494 ? 4.746 9.860 6.296 1.00 78.56 494 GLU A N 1
ATOM 3871 C CA . GLU A 1 494 ? 4.600 10.700 5.103 1.00 78.56 494 GLU A CA 1
ATOM 3872 C C . GLU A 1 494 ? 5.827 11.598 4.903 1.00 78.56 494 GLU A C 1
ATOM 3874 O O . GLU A 1 494 ? 6.382 11.672 3.806 1.00 78.56 494 GLU A O 1
ATOM 3879 N N . LEU A 1 495 ? 6.323 12.203 5.986 1.00 84.69 495 LEU A N 1
ATOM 3880 C CA . LEU A 1 495 ? 7.575 12.953 5.960 1.00 84.69 495 LEU A CA 1
ATOM 3881 C C . LEU A 1 495 ? 8.775 12.029 5.711 1.00 84.69 495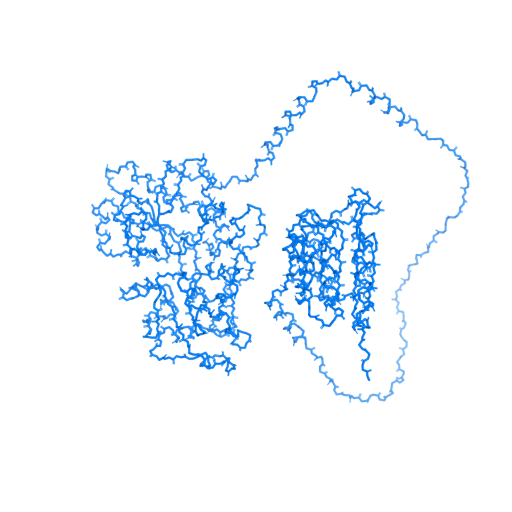 LEU A C 1
ATOM 3883 O O . LEU A 1 495 ? 9.699 12.421 5.007 1.00 84.69 495 LEU A O 1
ATOM 3887 N N . GLY A 1 496 ? 8.756 10.797 6.232 1.00 89.00 496 GLY A N 1
ATOM 3888 C CA . GLY A 1 496 ? 9.767 9.779 5.924 1.00 89.00 496 GLY A CA 1
ATOM 3889 C C . GLY A 1 496 ? 9.849 9.470 4.430 1.00 89.00 496 GLY A C 1
ATOM 3890 O O . GLY A 1 496 ? 10.926 9.552 3.839 1.00 89.00 496 GLY A O 1
ATOM 3891 N N . ARG A 1 497 ? 8.700 9.216 3.791 1.00 88.69 497 ARG A N 1
ATOM 3892 C CA . ARG A 1 497 ? 8.590 9.042 2.335 1.00 88.69 497 ARG A CA 1
ATOM 3893 C C . ARG A 1 497 ? 9.140 10.251 1.581 1.00 88.69 497 ARG A C 1
ATOM 3895 O O . ARG A 1 497 ? 9.952 10.082 0.673 1.00 88.69 497 ARG A O 1
ATOM 3902 N N . GLN A 1 498 ? 8.723 11.457 1.968 1.00 90.81 498 GLN A N 1
ATOM 3903 C CA . GLN A 1 498 ? 9.188 12.695 1.346 1.00 90.81 498 GLN A CA 1
ATOM 3904 C C . GLN A 1 498 ? 10.712 12.844 1.463 1.00 90.81 498 GLN A C 1
ATOM 3906 O O . GLN A 1 498 ? 11.386 13.057 0.456 1.00 90.81 498 GLN A O 1
ATOM 3911 N N . LYS A 1 499 ? 11.275 12.660 2.662 1.00 95.00 499 LYS A N 1
ATOM 3912 C CA . LYS A 1 499 ? 12.720 12.767 2.900 1.00 95.00 499 LYS A CA 1
ATOM 3913 C C . LYS A 1 499 ? 13.523 11.776 2.074 1.00 95.00 499 LYS A C 1
ATOM 3915 O O . LYS A 1 499 ? 14.540 12.167 1.505 1.00 95.00 499 LYS A O 1
ATOM 3920 N N . VAL A 1 500 ? 13.056 10.534 1.958 1.00 95.94 500 VAL A N 1
ATOM 3921 C CA . VAL A 1 500 ? 13.698 9.546 1.084 1.00 95.94 500 VAL A CA 1
ATOM 3922 C C . VAL A 1 500 ? 13.615 9.956 -0.378 1.00 95.94 500 VAL A C 1
ATOM 3924 O O . VAL A 1 500 ? 14.608 9.795 -1.069 1.00 95.94 500 VAL A O 1
ATOM 3927 N N . SER A 1 501 ? 12.496 10.517 -0.843 1.00 94.50 501 SER A N 1
ATOM 3928 C CA . SER A 1 501 ? 12.354 10.972 -2.236 1.00 94.50 501 SER A CA 1
ATOM 3929 C C . SER A 1 501 ? 13.229 12.181 -2.590 1.00 94.50 501 SER A C 1
ATOM 3931 O O . SER A 1 501 ? 13.624 12.341 -3.736 1.00 94.50 501 SER A O 1
ATOM 3933 N N . GLU A 1 502 ? 13.555 13.026 -1.609 1.00 95.75 502 GLU A N 1
ATOM 3934 C CA . GLU A 1 502 ? 14.377 14.233 -1.790 1.00 95.75 502 GLU A CA 1
ATOM 3935 C C . GLU A 1 502 ? 15.880 13.966 -1.599 1.00 95.75 502 GLU A C 1
ATOM 3937 O O . GLU A 1 502 ? 16.713 14.823 -1.897 1.00 95.75 502 GLU A O 1
ATOM 3942 N N . THR A 1 503 ? 16.238 12.791 -1.074 1.00 96.25 503 THR A N 1
ATOM 3943 C CA . THR A 1 503 ? 17.602 12.468 -0.649 1.00 96.25 503 THR A CA 1
ATOM 3944 C C . THR A 1 503 ? 18.120 11.268 -1.440 1.00 96.25 503 THR A C 1
ATOM 3946 O O . THR A 1 503 ? 17.731 10.148 -1.121 1.00 96.25 503 THR A O 1
ATOM 3949 N N . PRO A 1 504 ? 19.039 11.430 -2.414 1.00 93.75 504 PRO A N 1
ATOM 3950 C CA . PRO A 1 504 ? 19.543 10.324 -3.244 1.00 93.75 504 PRO A CA 1
ATOM 3951 C C . PRO A 1 504 ? 20.070 9.108 -2.463 1.00 93.75 504 PRO A C 1
ATOM 3953 O O . PRO A 1 504 ? 19.957 7.969 -2.912 1.00 93.75 504 PRO A O 1
ATOM 3956 N N . GLY A 1 505 ? 20.633 9.345 -1.275 1.00 94.25 505 GLY A N 1
ATOM 3957 C CA . GLY A 1 505 ? 21.116 8.317 -0.351 1.00 94.25 505 GLY A CA 1
ATOM 3958 C C . GLY A 1 505 ? 20.121 7.868 0.721 1.00 94.25 505 GLY A C 1
ATOM 3959 O O . GLY A 1 505 ? 20.500 7.160 1.651 1.00 94.25 505 GLY A O 1
ATOM 3960 N N . GLY A 1 506 ? 18.874 8.326 0.643 1.00 96.62 506 GLY A N 1
ATOM 3961 C CA . GLY A 1 506 ? 17.861 8.118 1.666 1.00 96.62 506 GLY A CA 1
ATOM 3962 C C . GLY A 1 506 ? 17.445 6.656 1.784 1.00 96.62 506 GLY A C 1
ATOM 3963 O O . GLY A 1 506 ? 17.171 5.991 0.781 1.00 96.62 506 GLY A O 1
ATOM 3964 N N . ILE A 1 507 ? 17.356 6.185 3.026 1.00 97.44 507 ILE A N 1
ATOM 3965 C CA . ILE A 1 507 ? 16.769 4.897 3.406 1.00 97.44 507 ILE A CA 1
ATOM 3966 C C . ILE A 1 507 ? 15.830 5.116 4.595 1.00 97.44 507 ILE A C 1
ATOM 3968 O O . ILE A 1 507 ? 16.168 5.838 5.527 1.00 97.44 507 ILE A O 1
ATOM 3972 N N . TYR A 1 508 ? 14.639 4.528 4.560 1.00 95.75 508 TYR A N 1
ATOM 3973 C CA . TYR A 1 508 ? 13.629 4.653 5.612 1.00 95.75 508 TYR A CA 1
ATOM 3974 C C . TYR A 1 508 ? 12.943 3.315 5.840 1.00 95.75 508 TYR A C 1
ATOM 3976 O O . TYR A 1 508 ? 12.739 2.554 4.895 1.00 95.75 508 TYR A O 1
ATOM 3984 N N . LEU A 1 509 ? 12.564 3.043 7.083 1.00 91.12 509 LEU A N 1
ATOM 3985 C CA . LEU A 1 509 ? 11.763 1.879 7.430 1.00 91.12 509 LEU A CA 1
ATOM 3986 C C . LEU A 1 509 ? 10.322 2.293 7.699 1.00 91.12 509 LEU A C 1
ATOM 3988 O O . LEU A 1 509 ? 10.064 3.337 8.296 1.00 91.12 509 LEU A O 1
ATOM 3992 N N . ALA A 1 510 ? 9.386 1.487 7.219 1.00 85.75 510 ALA A N 1
ATOM 3993 C CA . ALA A 1 510 ? 7.967 1.676 7.463 1.00 85.75 510 ALA A CA 1
ATOM 3994 C C . ALA A 1 510 ? 7.217 0.357 7.264 1.00 85.75 510 ALA A C 1
ATOM 3996 O O . ALA A 1 510 ? 7.721 -0.555 6.602 1.00 85.75 510 ALA A O 1
ATOM 3997 N N . PRO A 1 511 ? 5.984 0.263 7.767 1.00 83.38 511 PRO A N 1
ATOM 3998 C CA . PRO A 1 511 ? 5.081 -0.824 7.434 1.00 83.38 511 PRO A CA 1
ATOM 3999 C C . PRO A 1 511 ? 4.962 -1.073 5.937 1.00 83.38 511 PRO A C 1
ATOM 4001 O O . PRO A 1 511 ? 4.836 -0.145 5.127 1.00 83.38 511 PRO A O 1
ATOM 4004 N N . SER A 1 512 ? 4.992 -2.351 5.577 1.00 82.12 512 SER A N 1
ATOM 4005 C CA . SER A 1 512 ? 4.981 -2.822 4.197 1.00 82.12 512 SER A CA 1
ATOM 4006 C C . SER A 1 512 ? 3.759 -2.310 3.453 1.00 82.12 512 SER A C 1
ATOM 4008 O O . SER A 1 512 ? 3.914 -1.819 2.341 1.00 82.12 512 SER A O 1
ATOM 4010 N N . ALA A 1 513 ? 2.594 -2.287 4.104 1.00 76.38 513 ALA A N 1
ATOM 4011 C CA . ALA A 1 513 ? 1.361 -1.689 3.610 1.00 76.38 513 ALA A CA 1
ATOM 4012 C C . ALA A 1 513 ? 1.546 -0.248 3.090 1.00 76.38 513 ALA A C 1
ATOM 4014 O O . ALA A 1 513 ? 1.046 0.096 2.017 1.00 76.38 513 ALA A O 1
ATOM 4015 N N . LEU A 1 514 ? 2.304 0.594 3.805 1.00 78.12 514 LEU A N 1
ATOM 4016 C CA . LEU A 1 514 ? 2.544 1.989 3.414 1.00 78.12 514 LEU A CA 1
ATOM 4017 C C . LEU A 1 514 ? 3.530 2.091 2.256 1.00 78.12 514 LEU A C 1
ATOM 4019 O O . LEU A 1 514 ? 3.242 2.760 1.267 1.00 78.12 514 LEU A O 1
ATOM 4023 N N . ILE A 1 515 ? 4.674 1.404 2.345 1.00 82.25 515 ILE A N 1
ATOM 4024 C CA . ILE A 1 515 ? 5.692 1.413 1.278 1.00 82.25 515 ILE A CA 1
ATOM 4025 C C . ILE A 1 515 ? 5.102 0.878 -0.021 1.00 82.25 515 ILE A C 1
ATOM 4027 O O . ILE A 1 515 ? 5.323 1.441 -1.093 1.00 82.25 515 ILE A O 1
ATOM 4031 N N . TYR A 1 516 ? 4.307 -0.179 0.093 1.00 76.81 516 TYR A N 1
ATOM 4032 C CA . TYR A 1 516 ? 3.543 -0.754 -0.990 1.00 76.81 516 TYR A CA 1
ATOM 4033 C C . TYR A 1 516 ? 2.622 0.285 -1.644 1.00 76.81 516 TYR A C 1
ATOM 4035 O O . TYR A 1 516 ? 2.639 0.473 -2.865 1.00 76.81 516 TYR A O 1
ATOM 4043 N N . ASN A 1 517 ? 1.851 1.002 -0.822 1.00 72.12 517 ASN A N 1
ATOM 4044 C CA . ASN A 1 517 ? 0.946 2.048 -1.276 1.00 72.12 517 ASN A CA 1
ATOM 4045 C C . ASN A 1 517 ? 1.684 3.170 -2.014 1.00 72.12 517 ASN A C 1
ATOM 4047 O O . ASN A 1 517 ? 1.288 3.571 -3.105 1.00 72.12 517 ASN A O 1
ATOM 4051 N N . TYR A 1 518 ? 2.786 3.650 -1.442 1.00 75.44 518 TYR A N 1
ATOM 4052 C CA . TYR A 1 518 ? 3.592 4.713 -2.030 1.00 75.44 518 TYR A CA 1
ATOM 4053 C C . TYR A 1 518 ? 4.183 4.299 -3.374 1.00 75.44 518 TYR A C 1
ATOM 4055 O O . TYR A 1 518 ? 3.996 4.995 -4.370 1.00 75.44 518 TYR A O 1
ATOM 4063 N N . PHE A 1 519 ? 4.818 3.128 -3.421 1.00 72.88 519 PHE A N 1
ATOM 4064 C CA . PHE A 1 519 ? 5.473 2.617 -4.620 1.00 72.88 519 PHE A CA 1
ATOM 4065 C C . PHE A 1 519 ? 4.493 2.389 -5.778 1.00 72.88 519 PHE A C 1
ATOM 4067 O O . PHE A 1 519 ? 4.810 2.680 -6.929 1.00 72.88 519 PHE A O 1
ATOM 4074 N N . THR A 1 520 ? 3.295 1.877 -5.496 1.00 65.00 520 THR A N 1
ATOM 4075 C CA . THR A 1 520 ? 2.324 1.514 -6.545 1.00 65.00 520 THR A CA 1
ATOM 4076 C C . THR A 1 520 ? 1.462 2.663 -7.034 1.00 65.00 520 THR A C 1
ATOM 4078 O O . THR A 1 520 ? 0.922 2.597 -8.143 1.00 65.00 520 THR A O 1
ATOM 4081 N N . GLN A 1 521 ? 1.340 3.721 -6.235 1.00 65.00 521 GLN A N 1
ATOM 4082 C CA . GLN A 1 521 ? 0.710 4.964 -6.659 1.00 65.00 521 GLN A CA 1
ATOM 4083 C C . GLN A 1 521 ? 1.670 5.860 -7.435 1.00 65.00 521 GLN A C 1
ATOM 4085 O O . GLN A 1 521 ? 1.276 6.436 -8.449 1.00 65.00 521 GLN A O 1
ATOM 4090 N N . ASP A 1 522 ? 2.906 5.986 -6.954 1.00 68.12 522 ASP A N 1
ATOM 4091 C CA . ASP A 1 522 ? 3.902 6.875 -7.526 1.00 68.12 522 ASP A CA 1
ATOM 4092 C C . ASP A 1 522 ? 5.309 6.298 -7.347 1.00 68.12 522 ASP A C 1
ATOM 4094 O O . ASP A 1 522 ? 5.995 6.509 -6.339 1.00 68.12 522 ASP A O 1
ATOM 4098 N N . THR A 1 523 ? 5.764 5.603 -8.388 1.00 72.31 523 THR A N 1
ATOM 4099 C CA . THR A 1 523 ? 7.097 4.997 -8.446 1.00 72.31 523 THR A CA 1
ATOM 4100 C C . THR A 1 523 ? 8.227 6.028 -8.417 1.00 72.31 523 THR A C 1
ATOM 4102 O O . THR A 1 523 ? 9.386 5.633 -8.328 1.00 72.31 523 THR A O 1
ATOM 4105 N N . SER A 1 524 ? 7.927 7.331 -8.527 1.00 77.81 524 SER A N 1
ATOM 4106 C CA . SER A 1 524 ? 8.922 8.408 -8.464 1.00 77.81 524 SER A CA 1
ATOM 4107 C C . SER A 1 524 ? 9.205 8.909 -7.046 1.00 77.81 524 SER A C 1
ATOM 4109 O O . SER A 1 524 ? 9.988 9.838 -6.881 1.00 77.81 524 SER A O 1
ATOM 4111 N N . THR A 1 525 ? 8.593 8.308 -6.020 1.00 83.56 525 THR A N 1
ATOM 4112 C CA . THR A 1 525 ? 8.740 8.772 -4.633 1.00 83.56 525 THR A CA 1
ATOM 4113 C C . THR A 1 525 ? 9.690 7.902 -3.830 1.00 83.56 525 THR A C 1
ATOM 4115 O O . THR A 1 525 ? 10.715 8.372 -3.354 1.00 83.56 525 THR A O 1
ATOM 4118 N N . VAL A 1 526 ? 9.378 6.619 -3.691 1.00 89.81 526 VAL A N 1
ATOM 4119 C CA . VAL A 1 526 ? 10.208 5.636 -2.996 1.00 89.81 526 VAL A CA 1
ATOM 4120 C C . VAL A 1 526 ? 10.090 4.293 -3.693 1.00 89.81 526 VAL A C 1
ATOM 4122 O O . VAL A 1 526 ? 9.094 4.015 -4.363 1.00 89.81 526 VAL A O 1
ATOM 4125 N N . LYS A 1 527 ? 11.083 3.429 -3.493 1.00 89.50 527 LYS A N 1
ATOM 4126 C CA . LYS A 1 527 ? 11.017 2.035 -3.934 1.00 89.50 527 LYS A CA 1
ATOM 4127 C C . LYS A 1 527 ? 11.399 1.064 -2.818 1.00 89.50 527 LYS A C 1
ATOM 4129 O O . LYS A 1 527 ? 12.248 1.400 -1.990 1.00 89.50 527 LYS A O 1
ATOM 4134 N N . PRO A 1 528 ? 10.781 -0.127 -2.786 1.00 91.62 528 PRO A N 1
ATOM 4135 C CA . PRO A 1 528 ? 11.104 -1.158 -1.808 1.00 91.62 528 PRO A CA 1
ATOM 4136 C C . PRO A 1 528 ? 12.528 -1.691 -2.035 1.00 91.62 528 PRO A C 1
ATOM 4138 O O . PRO A 1 528 ? 12.908 -2.021 -3.159 1.00 91.62 528 PRO A O 1
ATOM 4141 N N . MET A 1 529 ? 13.312 -1.805 -0.970 1.00 93.12 529 MET A N 1
ATOM 4142 C CA . MET A 1 529 ? 14.619 -2.456 -0.982 1.00 93.12 529 MET A CA 1
ATOM 4143 C C . MET A 1 529 ? 14.439 -3.966 -0.758 1.00 93.12 529 MET A C 1
ATOM 4145 O O . MET A 1 529 ? 13.852 -4.354 0.254 1.00 93.12 529 MET A O 1
ATOM 4149 N N . PRO A 1 530 ? 14.944 -4.831 -1.658 1.00 91.56 530 PRO A N 1
ATOM 4150 C CA . PRO A 1 530 ? 15.027 -6.261 -1.408 1.00 91.56 530 PRO A CA 1
ATOM 4151 C C . PRO A 1 530 ? 15.929 -6.554 -0.209 1.00 91.56 530 PRO A C 1
ATOM 4153 O O . PRO A 1 530 ? 17.059 -6.059 -0.158 1.00 91.56 530 PRO A O 1
ATOM 4156 N N . ILE A 1 531 ? 15.448 -7.377 0.723 1.00 93.56 531 ILE A N 1
ATOM 4157 C CA . ILE A 1 531 ? 16.199 -7.790 1.911 1.00 93.56 531 ILE A CA 1
ATOM 4158 C C . ILE A 1 531 ? 16.389 -9.306 1.901 1.00 93.56 531 ILE A C 1
ATOM 4160 O O . ILE A 1 531 ? 15.476 -10.053 1.554 1.00 93.56 531 ILE A O 1
ATOM 4164 N N . ALA A 1 532 ? 17.587 -9.755 2.258 1.00 89.50 532 ALA A N 1
ATOM 4165 C CA . ALA A 1 532 ? 17.935 -11.156 2.445 1.00 89.50 532 ALA A CA 1
ATOM 4166 C C . ALA A 1 532 ? 18.047 -11.522 3.927 1.00 89.50 532 ALA A C 1
ATOM 4168 O O . ALA A 1 532 ? 18.565 -10.747 4.741 1.00 89.50 532 ALA A O 1
ATOM 4169 N N . GLU A 1 533 ? 17.661 -12.756 4.233 1.00 85.00 533 GLU A N 1
ATOM 4170 C CA . GLU A 1 533 ? 18.141 -13.475 5.410 1.00 85.00 533 GLU A CA 1
ATOM 4171 C C . GLU A 1 533 ? 19.630 -13.835 5.217 1.00 85.00 533 GLU A C 1
ATOM 4173 O O . GLU A 1 533 ? 20.162 -13.816 4.097 1.00 85.00 533 GLU A O 1
ATOM 4178 N N . ALA A 1 534 ? 20.357 -14.117 6.299 1.00 72.50 534 ALA A N 1
ATOM 4179 C CA . ALA A 1 534 ? 21.790 -14.399 6.210 1.00 72.50 534 ALA A CA 1
ATOM 4180 C C . ALA A 1 534 ? 22.093 -15.622 5.315 1.00 72.50 534 ALA A C 1
ATOM 4182 O O . ALA A 1 534 ? 21.824 -16.758 5.686 1.00 72.50 534 ALA A O 1
ATOM 4183 N N . GLY A 1 535 ? 22.730 -15.386 4.160 1.00 65.81 535 GLY A N 1
ATOM 4184 C CA . GLY A 1 535 ? 23.105 -16.437 3.201 1.00 65.81 535 GLY A CA 1
ATOM 4185 C C . GLY A 1 535 ? 22.133 -16.618 2.031 1.00 65.81 535 GLY A C 1
ATOM 4186 O O . GLY A 1 535 ? 22.497 -17.285 1.062 1.00 65.81 535 GLY A O 1
ATOM 4187 N N . ASP A 1 536 ? 20.974 -15.959 2.070 1.00 78.12 536 ASP A N 1
ATOM 4188 C CA . ASP A 1 536 ? 19.936 -16.055 1.044 1.00 78.12 536 ASP A CA 1
ATOM 4189 C C . ASP A 1 536 ? 20.024 -14.941 -0.012 1.00 78.12 536 ASP A C 1
ATOM 4191 O O . ASP A 1 536 ? 20.807 -13.988 0.081 1.00 78.12 536 ASP A O 1
ATOM 4195 N N . LYS A 1 537 ? 19.218 -15.078 -1.072 1.00 83.50 537 LYS A N 1
ATOM 4196 C CA . LYS A 1 537 ? 19.046 -14.028 -2.084 1.00 83.50 537 LYS A CA 1
ATOM 4197 C C . LYS A 1 537 ? 18.103 -12.943 -1.548 1.00 83.50 537 LYS A C 1
ATOM 4199 O O . LYS A 1 537 ? 17.075 -13.298 -0.978 1.00 83.50 537 LYS A O 1
ATOM 4204 N N . PRO A 1 538 ? 18.393 -11.647 -1.770 1.00 87.94 538 PRO A N 1
ATOM 4205 C CA . PRO A 1 538 ? 17.473 -10.583 -1.387 1.00 87.94 538 PRO A CA 1
ATOM 4206 C C . PRO A 1 538 ? 16.126 -10.714 -2.094 1.00 87.94 538 PRO A C 1
ATOM 4208 O O . PRO A 1 538 ? 16.074 -10.933 -3.306 1.00 87.94 538 PRO A O 1
ATOM 4211 N N . VAL A 1 539 ? 15.040 -10.541 -1.343 1.00 88.12 539 VAL A N 1
ATOM 4212 C CA . VAL A 1 539 ? 13.672 -10.590 -1.863 1.00 88.12 539 VAL A CA 1
ATOM 4213 C C . VAL A 1 539 ? 12.885 -9.357 -1.440 1.00 88.12 539 VAL A C 1
ATOM 4215 O O . VAL A 1 539 ? 13.156 -8.739 -0.411 1.00 88.12 539 VAL A O 1
ATOM 4218 N N . LEU A 1 540 ? 11.902 -8.970 -2.250 1.00 87.12 540 LEU A N 1
ATOM 4219 C CA . LEU A 1 540 ? 10.978 -7.897 -1.891 1.00 87.12 540 LEU A CA 1
ATOM 4220 C C . LEU A 1 540 ? 10.035 -8.343 -0.760 1.00 87.12 540 LEU A C 1
ATOM 4222 O O . LEU A 1 540 ? 9.707 -9.530 -0.695 1.00 87.12 540 LEU A O 1
ATOM 4226 N N . PRO A 1 541 ? 9.534 -7.406 0.069 1.00 85.25 541 PRO A N 1
ATOM 4227 C CA . PRO A 1 541 ? 8.601 -7.719 1.156 1.00 85.25 541 PRO A CA 1
ATOM 4228 C C . PRO A 1 541 ? 7.243 -8.261 0.685 1.00 85.25 541 PRO A C 1
ATOM 4230 O O . PRO A 1 541 ? 6.494 -8.815 1.482 1.00 85.25 541 PRO A O 1
ATOM 4233 N N . PHE A 1 542 ? 6.923 -8.143 -0.604 1.00 79.19 542 PHE A N 1
ATOM 4234 C CA . PHE A 1 542 ? 5.649 -8.543 -1.201 1.00 79.19 542 PHE A CA 1
ATOM 4235 C C . PHE A 1 542 ? 5.858 -9.456 -2.412 1.00 79.19 542 PHE A C 1
ATOM 4237 O O . PHE A 1 542 ? 6.762 -9.226 -3.217 1.00 79.19 542 PHE A O 1
ATOM 4244 N N . ALA A 1 543 ? 5.008 -10.480 -2.538 1.00 59.97 543 ALA A N 1
ATOM 4245 C CA . ALA A 1 543 ? 5.043 -11.446 -3.640 1.00 59.97 543 ALA A CA 1
ATOM 4246 C C . ALA A 1 543 ? 4.104 -11.082 -4.811 1.00 59.97 543 ALA A C 1
ATOM 4248 O O . ALA A 1 543 ? 4.320 -11.551 -5.924 1.00 59.97 543 ALA A O 1
ATOM 4249 N N . ILE A 1 544 ? 3.092 -10.229 -4.591 1.00 54.41 544 ILE A N 1
ATOM 4250 C CA . ILE A 1 544 ? 2.090 -9.834 -5.600 1.00 54.41 544 ILE A CA 1
ATOM 4251 C C . ILE A 1 544 ? 1.870 -8.313 -5.558 1.00 54.41 544 ILE A C 1
ATOM 4253 O O . ILE A 1 544 ? 1.940 -7.699 -4.491 1.00 54.41 544 ILE A O 1
ATOM 4257 N N . THR A 1 545 ? 1.616 -7.690 -6.718 1.00 49.69 545 THR A N 1
ATOM 4258 C CA . THR A 1 545 ? 1.337 -6.252 -6.823 1.00 49.69 545 THR A CA 1
ATOM 4259 C C . THR A 1 545 ? -0.169 -5.912 -6.823 1.00 49.69 545 THR A C 1
ATOM 4261 O O . THR A 1 545 ? -0.859 -6.167 -7.801 1.00 49.69 545 THR A O 1
ATOM 4264 N N . PHE A 1 546 ? -0.638 -5.286 -5.746 1.00 47.97 546 PHE A N 1
ATOM 4265 C CA . PHE A 1 546 ? -1.909 -4.609 -5.466 1.00 47.97 546 PHE A CA 1
ATOM 4266 C C . PHE A 1 546 ? -1.885 -3.061 -5.703 1.00 47.97 546 PHE A C 1
ATOM 4268 O O . PHE A 1 546 ? -0.870 -2.469 -6.054 1.00 47.97 546 PHE A O 1
ATOM 4275 N N . LYS A 1 547 ? -2.996 -2.341 -5.494 1.00 49.91 547 LYS A N 1
ATOM 4276 C CA . LYS A 1 547 ? -3.038 -0.863 -5.425 1.00 49.91 547 LYS A CA 1
ATOM 4277 C C . LYS A 1 547 ? -4.057 -0.411 -4.366 1.00 49.91 547 LYS A C 1
ATOM 4279 O O . LYS A 1 547 ? -5.254 -0.422 -4.652 1.00 49.91 547 LYS A O 1
ATOM 4284 N N . PRO A 1 548 ? -3.633 0.071 -3.181 1.00 42.34 548 PRO A N 1
ATOM 4285 C CA . PRO A 1 548 ? -4.553 0.380 -2.076 1.00 42.34 548 PRO A CA 1
ATOM 4286 C C . PRO A 1 548 ? -5.607 1.448 -2.381 1.00 42.34 548 PRO A C 1
ATOM 4288 O O . PRO A 1 548 ? -6.693 1.417 -1.817 1.00 42.34 548 PRO A O 1
ATOM 4291 N N . ARG A 1 549 ? -5.342 2.359 -3.325 1.00 42.44 549 ARG A N 1
ATOM 4292 C CA . ARG A 1 549 ? -6.310 3.390 -3.742 1.00 42.44 549 ARG A CA 1
ATOM 4293 C C . ARG A 1 549 ? -7.452 2.889 -4.632 1.00 42.44 549 ARG A C 1
ATOM 4295 O O . ARG A 1 549 ? -8.432 3.614 -4.774 1.00 42.44 549 ARG A O 1
ATOM 4302 N N . GLU A 1 550 ? -7.329 1.718 -5.260 1.00 45.31 550 GLU A N 1
ATOM 4303 C CA . GLU A 1 550 ? -8.409 1.152 -6.088 1.00 45.31 550 GLU A CA 1
ATOM 4304 C C . GLU A 1 550 ? -9.482 0.469 -5.234 1.00 45.31 550 GLU A C 1
ATOM 4306 O O . GLU A 1 550 ? -10.653 0.487 -5.608 1.00 45.31 550 GLU A O 1
ATOM 4311 N N . ILE A 1 551 ? -9.110 0.010 -4.032 1.00 45.16 551 ILE A N 1
ATOM 4312 C CA . ILE A 1 551 ? -10.057 -0.379 -2.985 1.00 45.16 551 ILE A CA 1
ATOM 4313 C C . ILE A 1 551 ? -10.981 0.802 -2.656 1.00 45.16 551 ILE A C 1
ATOM 4315 O O . ILE A 1 551 ? -12.191 0.650 -2.767 1.00 45.16 551 ILE A O 1
ATOM 4319 N N . CYS A 1 552 ? -10.452 2.011 -2.425 1.00 45.19 552 CYS A N 1
ATOM 4320 C CA . CYS A 1 552 ? -11.274 3.199 -2.150 1.00 45.19 552 CYS A CA 1
ATOM 4321 C C . CYS A 1 552 ? -12.115 3.706 -3.361 1.00 45.19 552 CYS A C 1
ATOM 4323 O O . CYS A 1 552 ? -12.531 4.862 -3.368 1.00 45.19 552 CYS A O 1
ATOM 4325 N N . LYS A 1 553 ? -12.284 2.952 -4.458 1.00 41.34 553 LYS A N 1
ATOM 4326 C CA . LYS A 1 553 ? -13.025 3.431 -5.642 1.00 41.34 553 LYS A CA 1
ATOM 4327 C C . LYS A 1 553 ? -14.105 2.494 -6.176 1.00 41.34 553 LYS A C 1
ATOM 4329 O O . LYS A 1 553 ? -14.914 3.004 -6.938 1.00 41.34 553 LYS A O 1
ATOM 4334 N N . ASN A 1 554 ? -14.147 1.206 -5.808 1.00 39.19 554 ASN A N 1
ATOM 4335 C CA . ASN A 1 554 ? -15.226 0.266 -6.167 1.00 39.19 554 ASN A CA 1
ATOM 4336 C C . ASN A 1 554 ? -15.161 -1.032 -5.327 1.00 39.19 554 ASN A C 1
ATOM 4338 O O . ASN A 1 554 ? -14.086 -1.602 -5.142 1.00 39.19 554 ASN A O 1
ATOM 4342 N N . GLU A 1 555 ? -16.319 -1.553 -4.902 1.00 38.22 555 GLU A N 1
ATOM 4343 C CA . GLU A 1 555 ? -16.463 -2.765 -4.065 1.00 38.22 555 GLU A CA 1
ATOM 4344 C C . GLU A 1 555 ? -16.236 -4.115 -4.789 1.00 38.22 555 GLU A C 1
ATOM 4346 O O . GLU A 1 555 ? -16.320 -5.163 -4.156 1.00 38.22 555 GLU A O 1
ATOM 4351 N N . THR A 1 556 ? -15.905 -4.152 -6.083 1.00 40.22 556 THR A N 1
ATOM 4352 C CA . THR A 1 556 ? -15.848 -5.419 -6.853 1.00 40.22 556 THR A CA 1
ATOM 4353 C C . THR A 1 556 ? -14.471 -5.801 -7.396 1.00 40.22 556 THR A C 1
ATOM 4355 O O . THR A 1 556 ? -14.354 -6.772 -8.138 1.00 40.22 556 THR A O 1
ATOM 4358 N N . SER A 1 557 ? -13.399 -5.091 -7.030 1.00 40.41 557 SER A N 1
ATOM 4359 C CA . SER A 1 557 ? -12.077 -5.382 -7.598 1.00 40.41 557 SER A CA 1
ATOM 4360 C C . SER A 1 557 ? -11.491 -6.714 -7.090 1.00 40.41 557 SER A C 1
ATOM 4362 O O . SER A 1 557 ? -11.069 -6.849 -5.941 1.00 40.41 557 SER A O 1
ATOM 4364 N N . ALA A 1 558 ? -11.455 -7.716 -7.973 1.00 35.84 558 ALA A N 1
ATOM 4365 C CA . ALA A 1 558 ? -10.838 -9.028 -7.767 1.00 35.84 558 ALA A CA 1
ATOM 4366 C C . ALA A 1 558 ? -9.297 -8.966 -7.849 1.00 35.84 558 ALA A C 1
ATOM 4368 O O . ALA A 1 558 ? -8.663 -9.743 -8.561 1.00 35.84 558 ALA A O 1
ATOM 4369 N N . TYR A 1 559 ? -8.668 -8.014 -7.156 1.00 39.47 559 TYR A N 1
ATOM 4370 C CA . TYR A 1 559 ? -7.212 -7.996 -7.043 1.00 39.47 559 TYR A CA 1
ATOM 4371 C C . TYR A 1 559 ? -6.744 -9.041 -6.032 1.00 39.47 559 TYR A C 1
ATOM 4373 O O . TYR A 1 559 ? -7.251 -9.104 -4.910 1.00 39.47 559 TYR A O 1
ATOM 4381 N N . SER A 1 560 ? -5.737 -9.828 -6.416 1.00 38.16 560 SER A N 1
ATOM 4382 C CA . SER A 1 560 ? -5.020 -10.698 -5.486 1.00 38.16 560 SER A CA 1
ATOM 4383 C C . SER A 1 560 ? -4.438 -9.865 -4.334 1.00 38.16 560 SER A C 1
ATOM 4385 O O . SER A 1 560 ? -3.868 -8.798 -4.586 1.00 38.16 560 SER A O 1
ATOM 4387 N N . PRO A 1 561 ? -4.584 -10.317 -3.076 1.00 48.06 561 PRO A N 1
ATOM 4388 C CA . PRO A 1 561 ? -4.108 -9.579 -1.911 1.00 48.06 561 PRO A CA 1
ATOM 4389 C C . PRO A 1 561 ? -2.596 -9.327 -1.989 1.00 48.06 561 PRO A C 1
ATOM 4391 O O . PRO A 1 561 ? -1.860 -10.100 -2.609 1.00 48.06 561 PRO A O 1
ATOM 4394 N N . VAL A 1 562 ? -2.113 -8.271 -1.319 1.00 55.97 562 VAL A N 1
ATOM 4395 C CA . VAL A 1 562 ? -0.679 -8.150 -1.013 1.00 55.97 562 VAL A CA 1
ATOM 4396 C C . VAL A 1 562 ? -0.329 -9.302 -0.085 1.00 55.97 562 VAL A C 1
ATOM 4398 O O . VAL A 1 562 ? -0.493 -9.221 1.127 1.00 55.97 562 VAL A O 1
ATOM 4401 N N . SER A 1 563 ? 0.151 -10.404 -0.647 1.00 64.31 563 SER A N 1
ATOM 4402 C CA . SER A 1 563 ? 0.757 -11.445 0.162 1.00 64.31 563 SER A CA 1
ATOM 4403 C C . SER A 1 563 ? 2.173 -11.002 0.495 1.00 64.31 563 SER A C 1
ATOM 4405 O O . SER A 1 563 ? 3.001 -10.805 -0.408 1.00 64.31 563 SER A O 1
ATOM 4407 N N . VAL A 1 564 ? 2.454 -10.866 1.789 1.00 71.81 564 VAL A N 1
ATOM 4408 C CA . VAL A 1 564 ? 3.831 -10.768 2.268 1.00 71.81 564 VAL A CA 1
ATOM 4409 C C . VAL A 1 564 ? 4.614 -11.939 1.697 1.00 71.81 564 VAL A C 1
ATOM 4411 O O . VAL A 1 564 ? 4.154 -13.083 1.707 1.00 71.81 564 VAL A O 1
ATOM 4414 N N . ASN A 1 565 ? 5.788 -11.640 1.161 1.00 77.81 565 ASN A N 1
ATOM 4415 C CA . ASN A 1 565 ? 6.658 -12.664 0.624 1.00 77.81 565 ASN A CA 1
ATOM 4416 C C . ASN A 1 565 ? 7.132 -13.572 1.766 1.00 77.81 565 ASN A C 1
ATOM 4418 O O . ASN A 1 565 ? 7.816 -13.116 2.679 1.00 77.81 565 ASN A O 1
ATOM 4422 N N . SER A 1 566 ? 6.792 -14.860 1.713 1.00 78.75 566 SER A N 1
ATOM 4423 C CA . SER A 1 566 ? 7.157 -15.828 2.754 1.00 78.75 566 SER A CA 1
ATOM 4424 C C . SER A 1 566 ? 8.669 -16.012 2.914 1.00 78.75 566 SER A C 1
ATOM 4426 O O . SER A 1 566 ? 9.103 -16.507 3.949 1.00 78.75 566 SER A O 1
ATOM 4428 N N . ALA A 1 567 ? 9.459 -15.634 1.903 1.00 84.56 567 ALA A N 1
ATOM 4429 C CA . ALA A 1 567 ? 10.919 -15.642 1.951 1.00 84.56 567 ALA A CA 1
ATOM 4430 C C . ALA A 1 567 ? 11.522 -14.343 2.523 1.00 84.56 567 ALA A C 1
ATOM 4432 O O . ALA A 1 567 ? 12.740 -14.248 2.653 1.00 84.56 567 ALA A O 1
ATOM 4433 N N . TYR A 1 568 ? 10.708 -13.325 2.830 1.00 89.50 568 TYR A N 1
ATOM 4434 C CA . TYR A 1 568 ? 11.196 -12.103 3.469 1.00 89.50 568 TYR A CA 1
ATOM 4435 C C . TYR A 1 568 ? 11.659 -12.409 4.908 1.00 89.50 568 TYR A C 1
ATOM 4437 O O . TYR A 1 568 ? 11.057 -13.275 5.551 1.00 89.50 568 TYR A O 1
ATOM 4445 N N . PRO A 1 569 ? 12.698 -11.735 5.442 1.00 91.88 569 PRO A N 1
ATOM 4446 C CA . PRO A 1 569 ? 13.273 -12.086 6.743 1.00 91.88 569 PRO A CA 1
ATOM 4447 C C . PRO A 1 569 ? 12.261 -12.067 7.890 1.00 91.88 569 PRO A C 1
ATOM 4449 O O . PRO A 1 569 ? 11.423 -11.165 7.966 1.00 91.88 569 PRO A O 1
ATOM 4452 N N . GLN A 1 570 ? 12.347 -13.042 8.798 1.00 88.44 570 GLN A N 1
ATOM 4453 C CA . GLN A 1 570 ? 11.426 -13.165 9.943 1.00 88.44 570 GLN A CA 1
ATOM 4454 C C . GLN A 1 570 ? 11.617 -12.028 10.957 1.00 88.44 570 GLN A C 1
ATOM 4456 O O . GLN A 1 570 ? 10.632 -11.513 11.482 1.00 88.44 570 GLN A O 1
ATOM 4461 N N . ASP A 1 571 ? 12.856 -11.560 11.147 1.00 90.25 571 ASP A N 1
ATOM 4462 C CA . ASP A 1 571 ? 13.193 -10.474 12.082 1.00 90.25 571 ASP A CA 1
ATOM 4463 C C . ASP A 1 571 ? 12.500 -9.136 11.745 1.00 90.25 571 ASP A C 1
ATOM 4465 O O . ASP A 1 571 ? 12.392 -8.251 12.594 1.00 90.25 571 ASP A O 1
ATOM 4469 N N . LEU A 1 572 ? 12.004 -8.988 10.512 1.00 90.50 572 LEU A N 1
ATOM 4470 C CA . LEU A 1 572 ? 11.241 -7.829 10.040 1.00 90.50 572 LEU A CA 1
ATOM 4471 C C . LEU A 1 572 ? 9.718 -8.028 10.142 1.00 90.50 572 LEU A C 1
ATOM 4473 O O . LEU A 1 572 ? 8.962 -7.220 9.614 1.00 90.50 572 LEU A O 1
ATOM 4477 N N . GLN A 1 573 ? 9.248 -9.102 10.781 1.00 86.69 573 GLN A N 1
ATOM 4478 C CA . GLN A 1 573 ? 7.832 -9.508 10.806 1.00 86.69 573 GLN A CA 1
ATOM 4479 C C . GLN A 1 573 ? 7.301 -9.719 12.233 1.00 86.69 573 GLN A C 1
ATOM 4481 O O . GLN A 1 573 ? 6.371 -10.490 12.458 1.00 86.69 573 GLN A O 1
ATOM 4486 N N . HIS A 1 574 ? 7.910 -9.054 13.218 1.00 82.75 574 HIS A N 1
ATOM 4487 C CA . HIS A 1 574 ? 7.550 -9.193 14.633 1.00 82.75 574 HIS A CA 1
ATOM 4488 C C . HIS A 1 574 ? 6.590 -8.117 15.152 1.00 82.75 574 HIS A C 1
ATOM 4490 O O . HIS A 1 574 ? 6.196 -8.162 16.320 1.00 82.75 574 HIS A O 1
ATOM 4496 N N . GLU A 1 575 ? 6.216 -7.141 14.327 1.00 84.31 575 GLU A N 1
ATOM 4497 C CA . GLU A 1 575 ? 5.260 -6.119 14.737 1.00 84.31 575 GLU A CA 1
ATOM 4498 C C . GLU A 1 575 ? 3.855 -6.712 14.766 1.00 84.31 575 GLU A C 1
ATOM 4500 O O . GLU A 1 575 ? 3.381 -7.298 13.799 1.00 84.31 575 GLU A O 1
ATOM 4505 N N . THR A 1 576 ? 3.188 -6.590 15.909 1.00 86.81 576 THR A N 1
ATOM 4506 C CA . THR A 1 576 ? 1.804 -7.031 16.076 1.00 86.81 576 THR A CA 1
ATOM 4507 C C . THR A 1 576 ? 0.936 -5.799 16.199 1.00 86.81 576 THR A C 1
ATOM 4509 O O . THR A 1 576 ? 1.208 -4.930 17.026 1.00 86.81 576 THR A O 1
ATOM 4512 N N . VAL A 1 577 ? -0.111 -5.734 15.384 1.00 90.06 577 VAL A N 1
ATOM 4513 C CA . VAL A 1 577 ? -1.125 -4.696 15.495 1.00 90.06 577 VAL A CA 1
ATOM 4514 C C . VAL A 1 577 ? -2.252 -5.211 16.370 1.00 90.06 577 VAL A C 1
ATOM 4516 O O . VAL A 1 577 ? -2.839 -6.264 16.102 1.00 90.06 577 VAL A O 1
ATOM 4519 N N . SER A 1 578 ? -2.566 -4.447 17.407 1.00 93.62 578 SER A N 1
ATOM 4520 C CA . SER A 1 578 ? -3.531 -4.821 18.428 1.00 93.62 578 SER A CA 1
ATOM 4521 C C . SER A 1 578 ? -4.535 -3.713 18.698 1.00 93.62 578 SER A C 1
ATOM 4523 O O . SER A 1 578 ? -4.210 -2.524 18.692 1.00 93.62 578 SER A O 1
ATOM 4525 N N . ILE A 1 579 ? -5.755 -4.127 19.026 1.00 96.44 579 ILE A N 1
ATOM 4526 C CA . ILE A 1 579 ? -6.774 -3.260 19.608 1.00 96.44 579 ILE A CA 1
ATOM 4527 C C . ILE A 1 579 ? -6.605 -3.297 21.124 1.00 96.44 579 ILE A C 1
ATOM 4529 O O . ILE A 1 579 ? -6.662 -4.363 21.735 1.00 96.44 579 ILE A O 1
ATOM 4533 N N . VAL A 1 580 ? -6.387 -2.140 21.734 1.00 97.50 580 VAL A N 1
ATOM 4534 C CA . VAL A 1 580 ? -6.212 -1.990 23.177 1.00 97.50 580 VAL A CA 1
ATOM 4535 C C . VAL A 1 580 ? -7.491 -1.448 23.791 1.00 97.50 580 VAL A C 1
ATOM 4537 O O . VAL A 1 580 ? -8.003 -0.401 23.387 1.00 97.50 580 VAL A O 1
ATOM 4540 N N . VAL A 1 581 ? -8.006 -2.178 24.775 1.00 97.69 581 VAL A N 1
ATOM 4541 C CA . VAL A 1 581 ? -9.331 -1.977 25.364 1.00 97.69 581 VAL A CA 1
ATOM 4542 C C . VAL A 1 581 ? -9.202 -1.777 26.869 1.00 97.69 581 VAL A C 1
ATOM 4544 O O . VAL A 1 581 ? -8.359 -2.394 27.516 1.00 97.69 581 VAL A O 1
ATOM 4547 N N . LYS A 1 582 ? -10.043 -0.915 27.442 1.00 97.12 582 LYS A N 1
ATOM 4548 C CA . LYS A 1 582 ? -10.167 -0.764 28.896 1.00 97.12 582 LYS A CA 1
ATOM 4549 C C . LYS A 1 582 ? -11.060 -1.866 29.449 1.00 97.12 582 LYS A C 1
ATOM 4551 O O . LYS A 1 582 ? -12.203 -1.979 29.025 1.00 97.12 582 LYS A O 1
ATOM 4556 N N . ARG A 1 583 ? -10.547 -2.631 30.407 1.00 96.31 583 ARG A N 1
ATOM 4557 C CA . ARG A 1 583 ? -11.286 -3.635 31.169 1.00 96.31 583 ARG A CA 1
ATOM 4558 C C . ARG A 1 583 ? -11.605 -3.077 32.548 1.00 96.31 583 ARG A C 1
ATOM 4560 O O . ARG A 1 583 ? -10.718 -2.974 33.402 1.00 96.31 583 ARG A O 1
ATOM 4567 N N . TYR A 1 584 ? -12.860 -2.699 32.746 1.00 95.19 584 TYR A N 1
ATOM 4568 C CA . TYR A 1 584 ? -13.325 -2.103 33.997 1.00 95.19 584 TYR A CA 1
ATOM 4569 C C . TYR A 1 584 ? -13.581 -3.169 35.065 1.00 95.19 584 TYR A C 1
ATOM 4571 O O . TYR A 1 584 ? -13.997 -4.289 34.765 1.00 95.19 584 TYR A O 1
ATOM 4579 N N . TYR A 1 585 ? -13.339 -2.832 36.332 1.00 92.50 585 TYR A N 1
ATOM 4580 C CA . TYR A 1 585 ? -13.573 -3.738 37.457 1.00 92.50 585 TYR A CA 1
ATOM 4581 C C . TYR A 1 585 ? -14.176 -3.020 38.670 1.00 92.50 585 TYR A C 1
ATOM 4583 O O . TYR A 1 585 ? -14.087 -1.805 38.821 1.00 92.50 585 TYR A O 1
ATOM 4591 N N . GLY A 1 586 ? -14.780 -3.801 39.569 1.00 88.19 586 GLY A N 1
ATOM 4592 C CA . GLY A 1 586 ? -15.444 -3.306 40.776 1.00 88.19 586 GLY A CA 1
ATOM 4593 C C . GLY A 1 586 ? -16.971 -3.326 40.683 1.00 88.19 586 GLY A C 1
ATOM 4594 O O . GLY A 1 586 ? -17.556 -3.757 39.694 1.00 88.19 586 GLY A O 1
ATOM 4595 N N . ASN A 1 587 ? -17.630 -2.876 41.752 1.00 79.31 587 ASN A N 1
ATOM 4596 C CA . ASN A 1 587 ? -19.082 -3.028 41.926 1.00 79.31 587 ASN A CA 1
ATOM 4597 C C . ASN A 1 587 ? -19.918 -1.899 41.289 1.00 79.31 587 ASN A C 1
ATOM 4599 O O . ASN A 1 587 ? -21.142 -1.924 41.396 1.00 79.31 587 ASN A O 1
ATOM 4603 N N . GLN A 1 588 ? -19.287 -0.885 40.690 1.00 83.62 588 GLN A N 1
ATOM 4604 C CA . GLN A 1 588 ? -19.935 0.329 40.168 1.00 83.62 588 GLN A CA 1
ATOM 4605 C C . GLN A 1 588 ? -19.422 0.658 38.755 1.00 83.62 588 GLN A C 1
ATOM 4607 O O . GLN A 1 588 ? -18.964 1.766 38.504 1.00 83.62 588 GLN A O 1
ATOM 4612 N N . VAL A 1 589 ? -19.448 -0.316 37.840 1.00 91.88 589 VAL A N 1
ATOM 4613 C CA . VAL A 1 589 ? -19.117 -0.064 36.427 1.00 91.88 589 VAL A CA 1
ATOM 4614 C C . VAL A 1 589 ? -20.308 0.620 35.753 1.00 91.88 589 VAL A C 1
ATOM 4616 O O . VAL A 1 589 ? -21.397 0.040 35.669 1.00 91.88 589 VAL A O 1
ATOM 4619 N N . GLU A 1 590 ? -20.101 1.855 35.301 1.00 94.00 590 GLU A N 1
ATOM 4620 C CA . GLU A 1 590 ? -21.108 2.668 34.619 1.00 94.00 590 GLU A CA 1
ATOM 4621 C C . GLU A 1 590 ? -21.439 2.096 33.232 1.00 94.00 590 GLU A C 1
ATOM 4623 O O . GLU A 1 590 ? -20.642 1.395 32.610 1.00 94.00 590 GLU A O 1
ATOM 4628 N N . GLU A 1 591 ? -22.628 2.401 32.712 1.00 93.25 591 GLU A N 1
ATOM 4629 C CA . GLU A 1 591 ? -23.085 1.800 31.454 1.00 93.25 591 GLU A CA 1
ATOM 4630 C C . GLU A 1 591 ? -22.221 2.204 30.252 1.00 93.25 591 GLU A C 1
ATOM 4632 O O . GLU A 1 591 ? -21.848 1.360 29.443 1.00 93.25 591 GLU A O 1
ATOM 4637 N N . TRP A 1 592 ? -21.803 3.471 30.175 1.00 93.25 592 TRP A N 1
ATOM 4638 C CA . TRP A 1 592 ? -20.923 3.934 29.098 1.00 93.25 592 TRP A CA 1
ATOM 4639 C C . TRP A 1 592 ? -19.542 3.255 29.131 1.00 93.25 592 TRP A C 1
ATOM 4641 O O . TRP A 1 592 ? -18.940 3.057 28.078 1.00 93.25 592 TRP A O 1
ATOM 4651 N N . GLN A 1 593 ? -19.053 2.857 30.315 1.00 95.69 593 GLN A N 1
ATOM 4652 C CA . GLN A 1 593 ? -17.788 2.129 30.462 1.00 95.69 593 GLN A CA 1
ATOM 4653 C C . GLN A 1 593 ? -17.894 0.736 29.837 1.00 95.69 593 GLN A C 1
ATOM 4655 O O . GLN A 1 593 ? -17.006 0.327 29.088 1.00 95.69 593 GLN A O 1
ATOM 4660 N N . LYS A 1 594 ? -19.013 0.039 30.080 1.00 93.81 594 LYS A N 1
ATOM 4661 C CA . LYS A 1 594 ? -19.300 -1.256 29.446 1.00 93.81 594 LYS A CA 1
ATOM 4662 C C . LYS A 1 594 ? -19.410 -1.121 27.934 1.00 93.81 594 LYS A C 1
ATOM 4664 O O . LYS A 1 594 ? -18.829 -1.931 27.222 1.00 93.81 594 LYS A O 1
ATOM 4669 N N . GLU A 1 595 ? -20.100 -0.094 27.441 1.00 94.31 595 GLU A N 1
ATOM 4670 C CA . GLU A 1 595 ? -20.251 0.137 26.000 1.00 94.31 595 GLU A CA 1
ATOM 4671 C C . GLU A 1 595 ? -18.907 0.469 25.324 1.00 94.31 595 GLU A C 1
ATOM 4673 O O . GLU A 1 595 ? -18.637 -0.018 24.228 1.00 94.31 595 GLU A O 1
ATOM 4678 N N . HIS A 1 596 ? -18.019 1.225 25.982 1.00 95.81 596 HIS A N 1
ATOM 4679 C CA . HIS A 1 596 ? -16.659 1.487 25.486 1.00 95.81 596 HIS A CA 1
ATOM 4680 C C . HIS A 1 596 ? -15.810 0.213 25.422 1.00 95.81 596 HIS A C 1
ATOM 4682 O O . HIS A 1 596 ? -15.146 -0.044 24.415 1.00 95.81 596 HIS A O 1
ATOM 4688 N N . GLU A 1 597 ? -15.841 -0.597 26.481 1.00 95.81 597 GLU A N 1
ATOM 4689 C CA . GLU A 1 597 ? -15.157 -1.889 26.512 1.00 95.81 597 GLU A CA 1
ATOM 4690 C C . GLU A 1 597 ? -15.678 -2.814 25.398 1.00 95.81 597 GLU A C 1
ATOM 4692 O O . GLU A 1 597 ? -14.907 -3.393 24.624 1.00 95.81 597 GLU A O 1
ATOM 4697 N N . LYS A 1 598 ? -17.003 -2.884 25.263 1.00 94.69 598 LYS A N 1
ATOM 4698 C CA . LYS A 1 598 ? -17.706 -3.650 24.236 1.00 94.69 598 LYS A CA 1
ATOM 4699 C C . LYS A 1 598 ? -17.345 -3.187 22.825 1.00 94.69 598 LYS A C 1
ATOM 4701 O O . LYS A 1 598 ? -17.112 -4.031 21.965 1.00 94.69 598 LYS A O 1
ATOM 4706 N N . ALA A 1 599 ? -17.224 -1.879 22.590 1.00 94.19 599 ALA A N 1
ATOM 4707 C CA . ALA A 1 599 ? -16.823 -1.314 21.299 1.00 94.19 599 ALA A CA 1
ATOM 4708 C C . ALA A 1 599 ? -15.450 -1.818 20.854 1.00 94.19 599 ALA A C 1
ATOM 4710 O O . ALA A 1 599 ? -15.308 -2.300 19.731 1.00 94.19 599 ALA A O 1
ATOM 4711 N N . GLY A 1 600 ? -14.456 -1.772 21.744 1.00 95.19 600 GLY A N 1
ATOM 4712 C CA . GLY A 1 600 ? -13.113 -2.261 21.439 1.00 95.19 600 GLY A CA 1
ATOM 4713 C C . GLY A 1 600 ? -13.078 -3.767 21.170 1.00 95.19 600 GLY A C 1
ATOM 4714 O O . GLY A 1 600 ? -12.474 -4.217 20.195 1.00 95.19 600 GLY A O 1
ATOM 4715 N N . GLN A 1 601 ? -13.781 -4.559 21.986 1.00 95.56 601 GLN A N 1
ATOM 4716 C CA . GLN A 1 601 ? -13.875 -6.010 21.793 1.00 95.56 601 GLN A CA 1
ATOM 4717 C C . GLN A 1 601 ? -14.604 -6.378 20.496 1.00 95.56 601 GLN A C 1
ATOM 4719 O O . GLN A 1 601 ? -14.171 -7.290 19.790 1.00 95.56 601 GLN A O 1
ATOM 4724 N N . ALA A 1 602 ? -15.700 -5.689 20.173 1.00 92.25 602 ALA A N 1
ATOM 4725 C CA . ALA A 1 602 ? -16.455 -5.900 18.944 1.00 92.25 602 ALA A CA 1
ATOM 4726 C C . ALA A 1 602 ? -15.621 -5.530 17.711 1.00 92.25 602 ALA A C 1
ATOM 4728 O O . ALA A 1 602 ? -15.586 -6.303 16.752 1.00 92.25 602 ALA A O 1
ATOM 4729 N N . TYR A 1 603 ? -14.881 -4.416 17.764 1.00 92.44 603 TYR A N 1
ATOM 4730 C CA . TYR A 1 603 ? -13.957 -4.009 16.704 1.00 92.44 603 TYR A CA 1
ATOM 4731 C C . TYR A 1 603 ? -12.885 -5.082 16.462 1.00 92.44 603 TYR A C 1
ATOM 4733 O O . TYR A 1 603 ? -12.729 -5.575 15.344 1.00 92.44 603 TYR A O 1
ATOM 4741 N N . ALA A 1 604 ? -12.221 -5.544 17.527 1.00 93.69 604 ALA A N 1
ATOM 4742 C CA . ALA A 1 604 ? -11.201 -6.585 17.434 1.00 93.69 604 ALA A CA 1
ATOM 4743 C C . ALA A 1 604 ? -11.752 -7.923 16.915 1.00 93.69 604 ALA A C 1
ATOM 4745 O O . ALA A 1 604 ? -11.149 -8.550 16.047 1.00 93.69 604 ALA A O 1
ATOM 4746 N N . LYS A 1 605 ? -12.907 -8.371 17.425 1.00 92.19 605 LYS A N 1
ATOM 4747 C CA . LYS A 1 605 ? -13.557 -9.613 16.973 1.00 92.19 605 LYS A CA 1
ATOM 4748 C C . LYS A 1 605 ? -13.974 -9.534 15.509 1.00 92.19 605 LYS A C 1
ATOM 4750 O O . LYS A 1 605 ? -13.822 -10.519 14.799 1.00 92.19 605 LYS A O 1
ATOM 4755 N N . THR A 1 606 ? -14.449 -8.373 15.060 1.00 88.56 606 THR A N 1
ATOM 4756 C CA . THR A 1 606 ? -14.834 -8.150 13.661 1.00 88.56 606 THR A CA 1
ATOM 4757 C C . THR A 1 606 ? -13.628 -8.304 12.746 1.00 88.56 606 THR A C 1
ATOM 4759 O O . THR A 1 606 ? -13.696 -9.048 11.773 1.00 88.56 606 THR A O 1
ATOM 4762 N N . LEU A 1 607 ? -12.488 -7.703 13.097 1.00 89.00 607 LEU A N 1
ATOM 4763 C CA . LEU A 1 607 ? -11.254 -7.865 12.326 1.00 89.00 607 LEU A CA 1
ATOM 4764 C C . LEU A 1 607 ? -10.731 -9.307 12.321 1.00 89.00 607 LEU A C 1
ATOM 4766 O O . LEU A 1 607 ? -10.082 -9.704 11.364 1.00 89.00 607 LEU A O 1
ATOM 4770 N N . LYS A 1 608 ? -11.037 -10.110 13.347 1.00 91.00 608 LYS A N 1
ATOM 4771 C CA . LYS A 1 608 ? -10.689 -11.542 13.423 1.00 91.00 608 LYS A CA 1
ATOM 4772 C C . LYS A 1 608 ? -11.615 -12.470 12.638 1.00 91.00 608 LYS A C 1
ATOM 4774 O O . LYS A 1 608 ? -11.319 -13.658 12.532 1.00 91.00 608 LYS A O 1
ATOM 4779 N N . THR A 1 609 ? -12.739 -11.973 12.124 1.00 87.62 609 THR A N 1
ATOM 4780 C CA . THR A 1 609 ? -13.572 -12.760 11.203 1.00 87.62 609 THR A CA 1
ATOM 4781 C C . THR A 1 609 ? -12.803 -13.046 9.917 1.00 87.62 609 THR A C 1
ATOM 4783 O O . THR A 1 609 ? -11.823 -12.366 9.613 1.00 87.62 609 THR A O 1
ATOM 4786 N N . LYS A 1 610 ? -13.253 -14.032 9.135 1.00 84.56 610 LYS A N 1
ATOM 4787 C CA . LYS A 1 610 ? -12.641 -14.329 7.837 1.00 84.56 610 LYS A CA 1
ATOM 4788 C C . LYS A 1 610 ? -12.615 -13.085 6.946 1.00 84.56 610 LYS A C 1
ATOM 4790 O O . LYS A 1 610 ? -11.580 -12.761 6.381 1.00 84.56 610 LYS A O 1
ATOM 4795 N N . GLU A 1 611 ? -13.723 -12.353 6.894 1.00 79.81 611 GLU A N 1
ATOM 4796 C CA . GLU A 1 611 ? -13.853 -11.139 6.091 1.00 79.81 611 GLU A CA 1
ATOM 4797 C C . GLU A 1 611 ? -12.918 -10.025 6.591 1.00 79.81 611 GLU A C 1
ATOM 4799 O O . GLU A 1 611 ? -12.264 -9.357 5.793 1.00 79.81 611 GLU A O 1
ATOM 4804 N N . GLY A 1 612 ? -12.793 -9.872 7.914 1.00 82.75 612 GLY A N 1
ATOM 4805 C CA . GLY A 1 612 ? -11.849 -8.935 8.523 1.00 82.75 612 GLY A CA 1
ATOM 4806 C C . GLY A 1 612 ? -10.381 -9.283 8.245 1.00 82.75 612 GLY A C 1
ATOM 4807 O O . GLY A 1 612 ? -9.592 -8.398 7.920 1.00 82.75 612 GLY A O 1
ATOM 4808 N N . GLN A 1 613 ? -10.009 -10.563 8.313 1.00 85.75 613 GLN A N 1
ATOM 4809 C CA . GLN A 1 613 ? -8.651 -11.021 8.004 1.00 85.75 613 GLN A CA 1
ATOM 4810 C C . GLN A 1 613 ? -8.339 -10.901 6.505 1.00 85.75 613 GLN A C 1
ATOM 4812 O O . GLN A 1 613 ? -7.236 -10.491 6.146 1.00 85.75 613 GLN A O 1
ATOM 4817 N N . ASP A 1 614 ? -9.313 -11.170 5.631 1.00 78.31 614 ASP A N 1
ATOM 4818 C CA . ASP A 1 614 ? -9.186 -10.949 4.188 1.00 78.31 614 ASP A CA 1
ATOM 4819 C C . ASP A 1 614 ? -8.974 -9.456 3.877 1.00 78.31 614 ASP A C 1
ATOM 4821 O O . ASP A 1 614 ? -8.132 -9.111 3.045 1.00 78.31 614 ASP A O 1
ATOM 4825 N N . LEU A 1 615 ? -9.677 -8.552 4.574 1.00 77.75 615 LEU A N 1
ATOM 4826 C CA . LEU A 1 615 ? -9.462 -7.106 4.465 1.00 77.75 615 LEU A CA 1
ATOM 4827 C C . LEU A 1 615 ? -8.051 -6.704 4.909 1.00 77.75 615 LEU A C 1
ATOM 4829 O O . LEU A 1 615 ? -7.362 -5.984 4.186 1.00 77.75 615 LEU A O 1
ATOM 4833 N N . LEU A 1 616 ? -7.604 -7.186 6.071 1.00 80.31 616 LEU A N 1
ATOM 4834 C CA . LEU A 1 616 ? -6.261 -6.917 6.592 1.00 80.31 616 LEU A CA 1
ATOM 4835 C C . LEU A 1 616 ? -5.177 -7.408 5.624 1.00 80.31 616 LEU A C 1
ATOM 4837 O O . LEU A 1 616 ? -4.231 -6.673 5.337 1.00 80.31 616 LEU A O 1
ATOM 4841 N N . MET A 1 617 ? -5.355 -8.597 5.044 1.00 77.31 617 MET A N 1
ATOM 4842 C CA . MET A 1 617 ? -4.453 -9.132 4.024 1.00 77.31 617 MET A CA 1
ATOM 4843 C C . MET A 1 617 ? -4.425 -8.255 2.767 1.00 77.31 617 MET A C 1
ATOM 4845 O O . MET A 1 617 ? -3.357 -7.935 2.247 1.00 77.31 617 MET A O 1
ATOM 4849 N N . ARG A 1 618 ? -5.589 -7.793 2.293 1.00 70.88 618 ARG A N 1
ATOM 4850 C CA . ARG A 1 618 ? -5.676 -6.846 1.166 1.00 70.88 618 ARG A CA 1
ATOM 4851 C C . ARG A 1 618 ? -4.987 -5.516 1.468 1.00 70.88 618 ARG A C 1
ATOM 4853 O O . ARG A 1 618 ? -4.456 -4.894 0.556 1.00 70.88 618 ARG A O 1
ATOM 4860 N N . MET A 1 619 ? -4.952 -5.098 2.730 1.00 72.00 619 MET A N 1
ATOM 4861 C CA . MET A 1 619 ? -4.256 -3.887 3.170 1.00 72.00 619 MET A CA 1
ATOM 4862 C C . MET A 1 619 ? -2.749 -4.073 3.365 1.00 72.00 619 MET A C 1
ATOM 4864 O O . MET A 1 619 ? -2.070 -3.092 3.647 1.00 72.00 619 MET A O 1
ATOM 4868 N N . GLY A 1 620 ? -2.208 -5.279 3.165 1.00 73.50 620 GLY A N 1
ATOM 4869 C CA . GLY A 1 620 ? -0.776 -5.563 3.291 1.00 73.50 620 GLY A CA 1
ATOM 4870 C C . GLY A 1 620 ? -0.333 -6.010 4.680 1.00 73.50 620 GLY A C 1
ATOM 4871 O O . GLY A 1 620 ? 0.866 -6.043 4.942 1.00 73.50 620 GLY A O 1
ATOM 4872 N N . PHE A 1 621 ? -1.268 -6.377 5.556 1.00 79.62 621 PHE A N 1
ATOM 4873 C CA . PHE A 1 621 ? -0.948 -7.038 6.817 1.00 79.62 621 PHE A CA 1
ATOM 4874 C C . PHE A 1 621 ? -0.914 -8.560 6.658 1.00 79.62 621 PHE A C 1
ATOM 4876 O O . PHE A 1 621 ? -1.528 -9.128 5.755 1.00 79.62 621 PHE A O 1
ATOM 4883 N N . ARG A 1 622 ? -0.238 -9.253 7.577 1.00 79.50 622 ARG A N 1
ATOM 4884 C CA . ARG A 1 622 ? -0.359 -10.707 7.711 1.00 79.50 622 ARG A CA 1
ATOM 4885 C C . ARG A 1 622 ? -1.499 -11.045 8.678 1.00 79.50 622 ARG A C 1
ATOM 4887 O O . ARG A 1 622 ? -1.505 -10.526 9.798 1.00 79.50 622 ARG A O 1
ATOM 4894 N N . PRO A 1 623 ? -2.439 -11.916 8.279 1.00 76.81 623 PRO A N 1
ATOM 4895 C CA . PRO A 1 623 ? -3.429 -12.475 9.192 1.00 76.81 623 PRO A CA 1
ATOM 4896 C C . PRO A 1 623 ? -2.798 -13.237 10.361 1.00 76.81 623 PRO A C 1
ATOM 4898 O O . PRO A 1 623 ? -1.679 -13.743 10.229 1.00 76.81 623 PRO A O 1
ATOM 4901 N N . LEU A 1 624 ? -3.531 -13.325 11.474 1.00 77.69 624 LEU A N 1
ATOM 4902 C CA . LEU A 1 624 ? -3.143 -14.083 12.674 1.00 77.69 624 LEU A CA 1
ATOM 4903 C C . LEU A 1 624 ? -3.522 -15.564 12.621 1.00 77.69 624 LEU A C 1
ATOM 4905 O O . LEU A 1 624 ? -4.573 -15.895 12.026 1.00 77.69 624 LEU A O 1
#

InterPro domains:
  IPR024983 CHAT domain [PF12770] (11-165)
  IPR050811 Phosphate-binding ABC transporter substrate-binding [PTHR30570] (277-624)

Radius of gyration: 33.38 Å; chains: 1; bounding box: 92×85×96 Å

Secondary structure (DSSP, 8-state):
---PPPEEEEEEE---TTSPPP-HHHHHHHHHHHHHTSTTGGGEEEEEEES-BHHHHHHHHHHH--SEEEEES-B-GGG-EEEE-TTS-EEEE-HHHHHHHHHHHHTTS---EEEEESTTTHHHHHHHTTTSSEEEEESS---HHHHHHHHHHHHHHHHTT--HHHHHHHHHHHHHHTT-GGGGSEEEEE--TTSHHHHHHHHHHSPPPP--------------------------------------PPPTTSTTTTTTGGG--S-TTHHHHHHHHHHHHHHHHT--SPPPTTTT-----EEEEEE--HHHHHT--TTSS-STTHHHHTTGGGTEEEEE--GGGGT-TT---SHHHHHHHHHHSTTT-SEEEESS-HHHH--HHHHHHHHHTTEEEEEEEEEEE-EEEEE-TTS-HHHH--EEHHHHHHHHH-SS--BGGGSS-TTS--PBPEEEEEHHHHHHHHTT---HIIIIISTTPPPPTT-EEESSHHHHHHHHHH-TTEEEEEEHHHHHHHHHH-TTT-EEPPEE-TTSPPB-SBSS---HHHHTT-TT--PPP-PBPTTS-GGG--EEEEEEEEEE-SS---HHHHHHHHHHHHHHHHHTSHHHHHHHHHTTPBP-